Protein AF-A0A5C1PW49-F1 (afdb_monomer)

Foldseek 3Di:
DDDDDDDDDDDDDDDDDDDDDDDDDDDDDDDDDDDDDDDDDDDDDDDDPPPPPPPPDCALLNLLLVLLVLADPDQLLLLLLLLLLLLLVLLQQLFQADDDDPDDPVVVVSNLSSNLSPLSLLLVLLSLLQVLLLQLSNQPPFVCSLVLLLLLVCLQAVFLLVVLCCVQVPVCVVVVHHQDFDPPDDCVCSVQLNQLQCCVPGPRGDSQNLSLSVSLSVVCSVVVSVVVNPDRLVRLLVVLVCLLVQLLVVLVVCVVVVHDLSSLLRDSSNSVNLSSLSNNLNSCSSVCVLPPLDPVVLVVLLVQLVVLLVVLCVQCVRCPCSDSSCSNCSSSSSSSSSSSVVSSSSSVSRCVVVVHDDDPVNCSSSDPSSSLSSQLVSQLSRCLNVLCRRPLQVVCCVVPVDSHDNDVVSSVVSSVVSSVVSSVRSVVCCVPRSVVSSVCSVVRDDDRDPPPPPPDDPDPPPDPPPVVVVVVVVVVVVVPDDDDDDDDDDDDDDDDDDDDDD

Organism: NCBI:txid639200

Structure (mmCIF, N/CA/C/O backbone):
data_AF-A0A5C1PW49-F1
#
_entry.id   AF-A0A5C1PW49-F1
#
loop_
_atom_site.group_PDB
_atom_site.id
_atom_site.type_symbol
_atom_site.label_atom_id
_atom_site.label_alt_id
_atom_site.label_comp_id
_atom_site.label_asym_id
_atom_site.label_entity_id
_atom_site.label_seq_id
_atom_site.pdbx_PDB_ins_code
_atom_site.Cartn_x
_atom_site.Cartn_y
_atom_site.Cartn_z
_atom_site.occupancy
_atom_site.B_iso_or_equiv
_atom_site.auth_seq_id
_atom_site.auth_comp_id
_atom_site.auth_asym_id
_atom_site.auth_atom_id
_atom_site.pdbx_PDB_model_num
ATOM 1 N N . MET A 1 1 ? 8.378 -41.548 -42.995 1.00 37.12 1 MET A N 1
ATOM 2 C CA . MET A 1 1 ? 9.076 -42.825 -42.710 1.00 37.12 1 MET A CA 1
ATOM 3 C C . MET A 1 1 ? 9.344 -42.868 -41.207 1.00 37.12 1 MET A C 1
ATOM 5 O O . MET A 1 1 ? 9.937 -41.908 -40.752 1.00 37.12 1 MET A O 1
ATOM 9 N N . GLY A 1 2 ? 8.919 -43.794 -40.340 1.00 36.06 2 GLY A N 1
ATOM 10 C CA . GLY A 1 2 ? 8.011 -44.958 -40.323 1.00 36.06 2 GLY A CA 1
ATOM 11 C C . GLY A 1 2 ? 7.607 -45.185 -38.837 1.00 36.06 2 GLY A C 1
ATOM 12 O O . GLY A 1 2 ? 8.384 -44.829 -37.959 1.00 36.06 2 GLY A O 1
ATOM 13 N N . ARG A 1 3 ? 6.323 -45.413 -38.494 1.00 35.12 3 ARG A N 1
ATOM 14 C CA . ARG A 1 3 ? 5.686 -46.694 -38.050 1.00 35.12 3 ARG A CA 1
ATOM 15 C C . ARG A 1 3 ? 6.608 -47.585 -37.182 1.00 35.12 3 ARG A C 1
ATOM 17 O O . ARG A 1 3 ? 7.696 -47.900 -37.634 1.00 35.12 3 ARG A O 1
ATOM 24 N N . LEU A 1 4 ? 6.244 -48.023 -35.965 1.00 36.59 4 LEU A N 1
ATOM 25 C CA . LEU A 1 4 ? 5.171 -48.981 -35.600 1.00 36.59 4 LEU A CA 1
ATOM 26 C C . LEU A 1 4 ? 4.868 -48.931 -34.072 1.00 36.59 4 LEU A C 1
ATOM 28 O O . LEU A 1 4 ? 5.798 -48.797 -33.289 1.00 36.59 4 LEU A O 1
ATOM 32 N N . ALA A 1 5 ? 3.582 -48.891 -33.672 1.00 34.12 5 ALA A N 1
ATOM 33 C CA . ALA A 1 5 ? 2.800 -49.943 -32.960 1.00 34.12 5 ALA A CA 1
ATOM 34 C C . ALA A 1 5 ? 2.961 -49.945 -31.414 1.00 34.12 5 ALA A C 1
ATOM 36 O O . ALA A 1 5 ? 4.073 -49.911 -30.920 1.00 34.12 5 ALA A O 1
ATOM 37 N N . GLY A 1 6 ? 1.940 -49.965 -30.548 1.00 29.70 6 GLY A N 1
ATOM 38 C CA . GLY A 1 6 ? 0.514 -50.269 -30.684 1.00 29.70 6 GLY A CA 1
ATOM 39 C C . GLY A 1 6 ? 0.162 -51.509 -29.851 1.00 29.70 6 GLY A C 1
ATOM 40 O O . GLY A 1 6 ? 0.443 -52.608 -30.306 1.00 29.70 6 GLY A O 1
ATOM 41 N N . VAL A 1 7 ? -0.471 -51.344 -28.679 1.00 32.41 7 VAL A N 1
ATOM 42 C CA . VAL A 1 7 ? -1.273 -52.394 -28.014 1.00 32.41 7 VAL A CA 1
ATOM 43 C C . VAL A 1 7 ? -2.479 -51.741 -27.330 1.00 32.41 7 VAL A C 1
ATOM 45 O O . VAL A 1 7 ? -2.335 -50.815 -26.536 1.00 32.41 7 VAL A O 1
ATOM 48 N N . ALA A 1 8 ? -3.663 -52.241 -27.675 1.00 30.95 8 ALA A N 1
ATOM 49 C CA . ALA A 1 8 ? -4.976 -51.923 -27.127 1.00 30.95 8 ALA A CA 1
ATOM 50 C C . ALA A 1 8 ? -5.686 -53.234 -26.729 1.00 30.95 8 ALA A C 1
ATOM 52 O O . ALA A 1 8 ? -5.416 -54.250 -27.368 1.00 30.95 8 ALA A O 1
ATOM 53 N N . ALA A 1 9 ? -6.584 -53.158 -25.728 1.00 29.17 9 ALA A N 1
ATOM 54 C CA . ALA A 1 9 ? -7.765 -54.005 -25.399 1.00 29.17 9 ALA A CA 1
ATOM 55 C C . ALA A 1 9 ? -7.876 -54.172 -23.854 1.00 29.17 9 ALA A C 1
ATOM 57 O O . ALA A 1 9 ? -6.951 -54.715 -23.263 1.00 29.17 9 ALA A O 1
ATOM 58 N N . GLN A 1 10 ? -8.797 -53.551 -23.082 1.00 28.94 10 GLN A N 1
ATOM 59 C CA . GLN A 1 10 ? -10.274 -53.719 -22.927 1.00 28.94 10 GLN A CA 1
ATOM 60 C C . GLN A 1 10 ? -10.738 -55.149 -22.522 1.00 28.94 10 GLN A C 1
ATOM 62 O O . GLN A 1 10 ? -10.097 -56.097 -22.958 1.00 28.94 10 GLN A O 1
ATOM 67 N N . PRO A 1 11 ? -11.944 -55.372 -21.926 1.00 52.81 11 PRO A N 1
ATOM 68 C CA . PRO A 1 11 ? -12.665 -54.729 -20.794 1.00 52.81 11 PRO A CA 1
ATOM 69 C C . PRO A 1 11 ? -13.402 -55.770 -19.863 1.00 52.81 11 PRO A C 1
ATOM 71 O O . PRO A 1 11 ? -13.248 -56.969 -20.075 1.00 52.81 11 PRO A O 1
ATOM 74 N N . ARG A 1 12 ? -14.292 -55.297 -18.946 1.00 31.30 12 ARG A N 1
ATOM 75 C CA . ARG A 1 12 ? -15.452 -55.968 -18.242 1.00 31.30 12 ARG A CA 1
ATOM 76 C C . ARG A 1 12 ? -15.267 -56.483 -16.789 1.00 31.30 12 ARG A C 1
ATOM 78 O O . ARG A 1 12 ? -14.134 -56.792 -16.435 1.00 31.30 12 ARG A O 1
ATOM 85 N N . PRO A 1 13 ? -16.351 -56.737 -15.997 1.00 39.56 13 PRO A N 1
ATOM 86 C CA . PRO A 1 13 ? -17.761 -56.271 -16.049 1.00 39.56 13 PRO A CA 1
ATOM 87 C C . PRO A 1 13 ? -18.358 -55.783 -14.689 1.00 39.56 13 PRO A C 1
ATOM 89 O O . PRO A 1 13 ? -17.683 -55.709 -13.668 1.00 39.56 13 PRO A O 1
ATOM 92 N N . GLU A 1 14 ? -19.650 -55.449 -14.773 1.00 28.94 14 GLU A N 1
ATOM 93 C CA . GLU A 1 14 ? -20.687 -54.980 -13.834 1.00 28.94 14 GLU A CA 1
ATOM 94 C C . GLU A 1 14 ? -21.006 -55.841 -12.588 1.00 28.94 14 GLU A C 1
ATOM 96 O O . GLU A 1 14 ? -20.777 -57.048 -12.587 1.00 28.94 14 GLU A O 1
ATOM 101 N N . ALA A 1 15 ? -21.639 -55.201 -11.586 1.00 28.67 15 ALA A N 1
ATOM 102 C CA . ALA A 1 15 ? -22.866 -55.627 -10.865 1.00 28.67 15 ALA A CA 1
ATOM 103 C C . ALA A 1 15 ? -23.253 -54.502 -9.861 1.00 28.67 15 ALA A C 1
ATOM 105 O O . ALA A 1 15 ? -22.454 -54.162 -8.991 1.00 28.67 15 ALA A O 1
ATOM 106 N N . GLU A 1 16 ? -24.265 -53.670 -10.132 1.00 28.45 16 GLU A N 1
ATOM 107 C CA . GLU A 1 16 ? -25.689 -53.806 -9.731 1.00 28.45 16 GLU A CA 1
ATOM 108 C C . GLU A 1 16 ? -25.968 -53.776 -8.200 1.00 28.45 16 GLU A C 1
ATOM 110 O O . GLU A 1 16 ? -25.804 -54.785 -7.528 1.00 28.45 16 GLU A O 1
ATOM 115 N N . ASP A 1 17 ? -26.357 -52.588 -7.686 1.00 28.48 17 ASP A N 1
ATOM 116 C CA . ASP A 1 17 ? -27.681 -52.227 -7.097 1.00 28.48 17 ASP A CA 1
ATOM 117 C C . ASP A 1 17 ? -28.305 -53.052 -5.911 1.00 28.48 17 ASP A C 1
ATOM 119 O O . ASP A 1 17 ? -27.832 -54.129 -5.575 1.00 28.48 17 ASP A O 1
ATOM 123 N N . PRO A 1 18 ? -29.428 -52.642 -5.261 1.00 45.66 18 PRO A N 1
ATOM 124 C CA . PRO A 1 18 ? -29.669 -51.456 -4.411 1.00 45.66 18 PRO A CA 1
ATOM 125 C C . PRO A 1 18 ? -30.432 -51.795 -3.072 1.00 45.66 18 PRO A C 1
ATOM 127 O O . PRO A 1 18 ? -30.645 -52.953 -2.735 1.00 45.66 18 PRO A O 1
ATOM 130 N N . VAL A 1 19 ? -30.954 -50.764 -2.371 1.00 26.88 19 VAL A N 1
ATOM 131 C CA . VAL A 1 19 ? -32.213 -50.757 -1.555 1.00 26.88 19 VAL A CA 1
ATOM 132 C C . VAL A 1 19 ? -32.181 -50.955 -0.007 1.00 26.88 19 VAL A C 1
ATOM 134 O O . VAL A 1 19 ? -31.687 -51.927 0.543 1.00 26.88 19 VAL A O 1
ATOM 137 N N . GLU A 1 20 ? -32.856 -49.989 0.645 1.00 26.83 20 GLU A N 1
ATOM 138 C CA . GLU A 1 20 ? -33.668 -49.997 1.889 1.00 26.83 20 GLU A CA 1
ATOM 139 C C . GLU A 1 20 ? -33.114 -50.016 3.330 1.00 26.83 20 GLU A C 1
ATOM 141 O O . GLU A 1 20 ? -32.607 -50.991 3.862 1.00 26.83 20 GLU A O 1
ATOM 146 N N . SER A 1 21 ? -33.505 -48.929 4.015 1.00 26.08 21 SER A N 1
ATOM 147 C CA . SER A 1 21 ? -34.328 -48.880 5.239 1.00 26.08 21 SER A CA 1
ATOM 148 C C . SER A 1 21 ? -33.803 -49.514 6.536 1.00 26.08 21 SER A C 1
ATOM 150 O O . SER 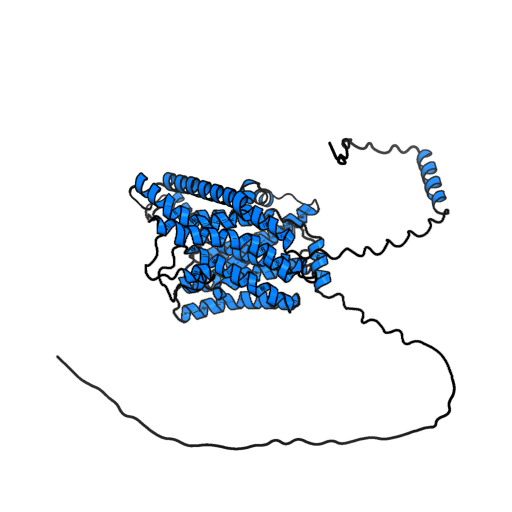A 1 21 ? -33.686 -50.724 6.677 1.00 26.08 21 SER A O 1
ATOM 152 N N . CYS A 1 22 ? -33.714 -48.685 7.582 1.00 26.14 22 CYS A N 1
ATOM 153 C CA . CYS A 1 22 ? -34.588 -48.883 8.741 1.00 26.14 22 CYS A CA 1
ATOM 154 C C . CYS A 1 22 ? -34.655 -47.620 9.614 1.00 26.14 22 CYS A C 1
ATOM 156 O O . CYS A 1 22 ? -33.763 -47.316 10.405 1.00 26.14 22 CYS A O 1
ATOM 158 N N . LEU A 1 23 ? -35.769 -46.900 9.492 1.00 31.92 23 LEU A N 1
ATOM 159 C CA . LEU A 1 23 ? -36.325 -46.087 10.567 1.00 31.92 23 LEU A CA 1
ATOM 160 C C . LEU A 1 23 ? -36.818 -47.031 11.671 1.00 31.92 23 LEU A C 1
ATOM 162 O O . LEU A 1 23 ? -37.653 -47.890 11.396 1.00 31.92 23 LEU A O 1
ATOM 166 N N . ARG A 1 24 ? -36.425 -46.807 12.930 1.00 28.00 24 ARG A N 1
ATOM 167 C CA . ARG A 1 24 ? -37.274 -47.156 14.081 1.00 28.00 24 ARG A CA 1
ATOM 168 C C . ARG A 1 24 ? -37.196 -46.109 15.197 1.00 28.00 24 ARG A C 1
ATOM 170 O O . ARG A 1 24 ? -36.119 -45.869 15.738 1.00 28.00 24 ARG A O 1
ATOM 177 N N . PRO A 1 25 ? -38.346 -45.528 15.577 1.00 41.03 25 PRO A N 1
ATOM 178 C CA . PRO A 1 25 ? -38.539 -44.782 16.809 1.00 41.03 25 PRO A CA 1
ATOM 179 C C . PRO A 1 25 ? -39.177 -45.659 17.909 1.00 41.03 25 PRO A C 1
ATOM 181 O O . PRO A 1 25 ? -39.615 -46.779 17.656 1.00 41.03 25 PRO A O 1
ATOM 18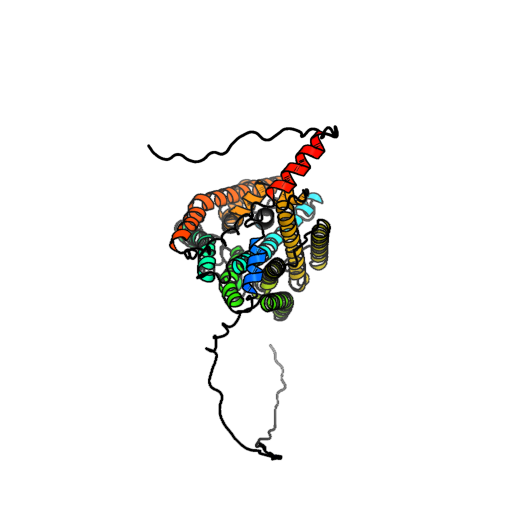4 N N . LEU A 1 26 ? -39.331 -45.049 19.094 1.00 29.50 26 LEU A N 1
ATOM 185 C CA . LEU A 1 26 ? -40.188 -45.419 20.238 1.00 29.50 26 LEU A CA 1
ATOM 186 C C . LEU A 1 26 ? -39.574 -46.319 21.326 1.00 29.50 26 LEU A C 1
ATOM 188 O O . LEU A 1 26 ? -39.441 -47.525 21.159 1.00 29.50 26 LEU A O 1
ATOM 192 N N . ARG A 1 27 ? -39.469 -45.763 22.544 1.00 26.78 27 ARG A N 1
ATOM 193 C CA . ARG A 1 27 ? -40.399 -46.132 23.632 1.00 26.78 27 ARG A CA 1
ATOM 194 C C . ARG A 1 27 ? -40.372 -45.149 24.808 1.00 26.78 27 ARG A C 1
ATOM 196 O O . ARG A 1 27 ? -39.351 -44.904 25.435 1.00 26.78 27 ARG A O 1
ATOM 203 N N . ARG A 1 28 ? -41.567 -44.628 25.104 1.00 31.00 28 ARG A N 1
ATOM 204 C CA . ARG A 1 28 ? -41.981 -44.011 26.371 1.00 31.00 28 ARG A CA 1
ATOM 205 C C . ARG A 1 28 ? -42.092 -45.068 27.478 1.00 31.00 28 ARG A C 1
ATOM 207 O O . ARG A 1 28 ? -42.444 -46.210 27.191 1.00 31.00 28 ARG A O 1
ATOM 214 N N . SER A 1 29 ? -41.932 -44.616 28.724 1.00 27.16 29 SER A N 1
ATOM 215 C CA . SER A 1 29 ? -42.605 -45.012 29.989 1.00 27.16 29 SER A CA 1
ATOM 216 C C . SER A 1 29 ? -41.566 -44.963 31.127 1.00 27.16 29 SER A C 1
ATOM 218 O O . SER A 1 29 ? -40.446 -45.408 30.945 1.00 27.16 29 SER A O 1
ATOM 220 N N . ARG A 1 30 ? -41.804 -44.362 32.296 1.00 29.56 30 ARG A N 1
ATOM 221 C CA . ARG A 1 30 ? -42.991 -44.433 33.152 1.00 29.56 30 ARG A CA 1
ATOM 222 C C . ARG A 1 30 ? -43.195 -43.157 33.978 1.00 29.56 30 ARG A C 1
ATOM 224 O O . ARG A 1 30 ? -42.250 -42.561 34.481 1.00 29.56 30 ARG A O 1
ATOM 231 N N . MET A 1 31 ? -44.473 -42.838 34.159 1.00 29.34 31 MET A N 1
ATOM 232 C CA . MET A 1 31 ? -45.025 -41.968 35.194 1.00 29.34 31 MET A CA 1
ATOM 233 C C . MET A 1 31 ? -44.806 -42.548 36.601 1.00 29.34 31 MET A C 1
ATOM 235 O O . MET A 1 31 ? -44.872 -43.764 36.790 1.00 29.34 31 MET A O 1
ATOM 239 N N . ARG A 1 32 ? -44.716 -41.663 37.599 1.00 27.77 32 ARG A N 1
ATOM 240 C CA . ARG A 1 32 ? -45.282 -41.883 38.937 1.00 27.77 32 ARG A CA 1
ATOM 241 C C . ARG A 1 32 ? -46.103 -40.653 39.340 1.00 27.77 32 ARG A C 1
ATOM 243 O O . ARG A 1 32 ? -45.559 -39.570 39.516 1.00 27.77 32 ARG A O 1
ATOM 250 N N . ALA A 1 33 ? -47.415 -40.858 39.445 1.00 29.58 33 ALA A N 1
ATOM 251 C CA . ALA A 1 33 ? -48.342 -40.086 40.277 1.00 29.58 33 ALA A CA 1
ATOM 252 C C . ALA A 1 33 ? -48.079 -40.450 41.765 1.00 29.58 33 ALA A C 1
ATOM 254 O O . ALA A 1 33 ? -47.364 -41.415 42.023 1.00 29.58 33 ALA A O 1
ATOM 255 N N . ALA A 1 34 ? -48.575 -39.815 42.825 1.00 29.05 34 ALA A N 1
ATOM 256 C CA . ALA A 1 34 ? -49.617 -38.826 43.069 1.00 29.05 34 ALA A CA 1
ATOM 257 C C . ALA A 1 34 ? -49.399 -38.276 44.499 1.00 29.05 34 ALA A C 1
ATOM 259 O O . ALA A 1 34 ? -48.840 -38.993 45.331 1.00 29.05 34 ALA A O 1
ATOM 260 N N . ARG A 1 35 ? -49.935 -37.091 44.822 1.00 28.14 35 ARG A N 1
ATOM 261 C CA . ARG A 1 35 ? -50.902 -36.890 45.927 1.00 28.14 35 ARG A CA 1
ATOM 262 C C . ARG A 1 35 ? -51.312 -35.419 46.024 1.00 28.14 35 ARG A C 1
ATOM 264 O O . ARG A 1 35 ? -50.473 -34.534 46.129 1.00 28.14 35 ARG A O 1
ATOM 271 N N . ALA A 1 36 ? -52.623 -35.209 45.971 1.00 31.31 36 ALA A N 1
ATOM 272 C CA . ALA A 1 36 ? -53.313 -33.950 46.206 1.00 31.31 36 ALA A CA 1
ATOM 273 C C . ALA A 1 36 ? -53.722 -33.826 47.686 1.00 31.31 36 ALA A C 1
ATOM 275 O O . ALA A 1 36 ? -53.959 -34.837 48.349 1.00 31.31 36 ALA A O 1
ATOM 276 N N . GLY A 1 37 ? -53.842 -32.586 48.161 1.00 26.80 37 GLY A N 1
ATOM 277 C CA . GLY A 1 37 ? -54.447 -32.168 49.430 1.00 26.80 37 GLY A CA 1
ATOM 278 C C . GLY A 1 37 ? -54.934 -30.710 49.304 1.00 26.80 37 GLY A C 1
ATOM 279 O O . GLY A 1 37 ? -54.441 -30.012 48.419 1.00 26.80 37 GLY A O 1
ATOM 280 N N . PRO A 1 38 ? -55.946 -30.276 50.079 1.00 34.25 38 PRO A N 1
ATOM 281 C CA . PRO A 1 38 ? -57.080 -29.514 49.546 1.00 34.25 38 PRO A CA 1
ATOM 282 C C . PRO A 1 38 ? -56.998 -27.981 49.678 1.00 34.25 38 PRO A C 1
ATOM 284 O O . PRO A 1 38 ? -56.174 -27.416 50.388 1.00 34.25 38 PRO A O 1
ATOM 287 N N . ILE A 1 39 ? -57.919 -27.346 48.952 1.00 35.16 39 ILE A N 1
ATOM 288 C CA . ILE A 1 39 ? -58.160 -25.911 48.750 1.00 35.16 39 ILE A CA 1
ATOM 289 C C . ILE A 1 39 ? -58.755 -25.239 50.002 1.00 35.16 39 ILE A C 1
ATOM 291 O O . ILE A 1 39 ? -59.661 -25.799 50.616 1.00 35.16 39 ILE A O 1
ATOM 295 N N . SER A 1 40 ? -58.357 -23.991 50.291 1.00 28.70 40 SER A N 1
ATOM 296 C CA . SER A 1 40 ? -59.259 -22.913 50.755 1.00 28.70 40 SER A CA 1
ATOM 297 C C . SER A 1 40 ? -58.660 -21.510 50.508 1.00 28.70 40 SER A C 1
ATOM 299 O O . SER A 1 40 ? -57.437 -21.396 50.422 1.00 28.70 40 SER A O 1
ATOM 301 N N . PRO A 1 41 ? -59.496 -20.463 50.318 1.00 44.16 41 PRO A N 1
ATOM 302 C CA . PRO A 1 41 ? -59.127 -19.215 49.646 1.00 44.16 41 PRO A CA 1
ATOM 303 C C . PRO A 1 41 ? -58.954 -18.019 50.604 1.00 44.16 41 PRO A C 1
ATOM 305 O O . PRO A 1 41 ? -59.233 -18.119 51.792 1.00 44.16 41 PRO A O 1
ATOM 308 N N . HIS A 1 42 ? -58.583 -16.876 50.013 1.00 28.11 42 HIS A N 1
ATOM 309 C CA . HIS A 1 42 ? -58.344 -15.534 50.574 1.00 28.11 42 HIS A CA 1
ATOM 310 C C . HIS A 1 42 ? -56.885 -15.206 50.905 1.00 28.11 42 HIS A C 1
ATOM 312 O O . HIS A 1 42 ? -56.316 -15.712 51.859 1.00 28.11 42 HIS A O 1
ATOM 318 N N . VAL A 1 43 ? -56.305 -14.288 50.123 1.00 32.62 43 VAL A N 1
ATOM 319 C CA . VAL A 1 43 ? -55.958 -12.925 50.561 1.00 32.62 43 VAL A CA 1
ATOM 320 C C . VAL A 1 43 ? -55.749 -12.071 49.303 1.00 32.62 43 VAL A C 1
ATOM 322 O O . VAL A 1 43 ? -55.028 -12.423 48.374 1.00 32.62 43 VAL A O 1
ATOM 325 N N . THR A 1 44 ? -56.462 -10.955 49.275 1.00 31.48 44 THR A N 1
ATOM 326 C CA . THR A 1 44 ? -56.362 -9.843 48.335 1.00 31.48 44 THR A CA 1
ATOM 327 C C . THR A 1 44 ? -55.069 -9.057 48.533 1.00 31.48 44 THR A C 1
ATOM 329 O O . THR A 1 44 ? -54.748 -8.687 49.660 1.00 31.48 44 THR A O 1
ATOM 332 N N . GLY A 1 45 ? -54.427 -8.675 47.427 1.00 29.17 45 GLY A N 1
ATOM 333 C CA . GLY A 1 45 ? -53.591 -7.477 47.365 1.00 29.17 45 GLY A CA 1
ATOM 334 C C . GLY A 1 45 ? -52.139 -7.693 46.944 1.00 29.17 45 GLY A C 1
ATOM 335 O O . GLY A 1 45 ? -51.429 -8.512 47.514 1.00 29.17 45 GLY A O 1
ATOM 336 N N . CYS A 1 46 ? -51.715 -6.830 46.015 1.00 25.64 46 CYS A N 1
ATOM 337 C CA . CYS A 1 46 ? -50.374 -6.255 45.856 1.00 25.64 46 CYS A CA 1
ATOM 338 C C . CYS A 1 46 ? -49.677 -6.555 44.520 1.00 25.64 46 CYS A C 1
ATOM 340 O O . CYS A 1 46 ? -49.492 -7.701 44.122 1.00 25.64 46 CYS A O 1
ATOM 342 N N . GLY A 1 47 ? -49.210 -5.472 43.892 1.00 29.38 47 GLY A N 1
ATOM 343 C CA . GLY A 1 47 ? -48.040 -5.486 43.023 1.00 29.38 47 GLY A CA 1
ATOM 344 C C . GLY A 1 47 ? -48.339 -5.513 41.535 1.00 29.38 47 GLY A C 1
ATOM 345 O O . GLY A 1 47 ? -48.386 -6.570 40.914 1.00 29.38 47 GLY A O 1
ATOM 346 N N . SER A 1 48 ? -48.427 -4.325 40.937 1.00 31.28 48 SER A N 1
ATOM 347 C CA . SER A 1 48 ? -48.068 -4.126 39.536 1.00 31.28 48 SER A CA 1
ATOM 348 C C . SER A 1 48 ? -46.755 -4.854 39.245 1.00 31.28 48 SER A C 1
ATOM 350 O O . SER A 1 48 ? -45.725 -4.540 39.842 1.00 31.28 48 SER A O 1
ATOM 352 N N . ILE A 1 49 ? -46.793 -5.831 38.342 1.00 33.59 49 ILE A N 1
ATOM 353 C CA . ILE A 1 49 ? -45.592 -6.470 37.814 1.00 33.59 49 ILE A CA 1
ATOM 354 C C . ILE A 1 49 ? -44.855 -5.390 37.023 1.00 33.59 49 ILE A C 1
ATOM 356 O O . ILE A 1 49 ? -45.174 -5.121 35.862 1.00 33.59 49 ILE A O 1
ATOM 360 N N . ASP A 1 50 ? -43.889 -4.744 37.674 1.00 33.88 50 ASP A N 1
ATOM 361 C CA . ASP A 1 50 ? -42.870 -3.974 36.989 1.00 33.88 50 ASP A CA 1
ATOM 362 C C . ASP A 1 50 ? -42.257 -4.900 35.944 1.00 33.88 50 ASP A C 1
ATOM 364 O O . ASP A 1 50 ? -41.630 -5.917 36.257 1.00 33.88 50 ASP A O 1
ATOM 368 N N . ARG A 1 51 ? -42.467 -4.559 34.668 1.00 33.94 51 ARG A N 1
ATOM 369 C CA . ARG A 1 51 ? -41.665 -5.105 33.580 1.00 33.94 51 ARG A CA 1
ATOM 370 C C . ARG A 1 51 ? -40.219 -4.838 33.958 1.00 33.94 51 ARG A C 1
ATOM 372 O O . ARG A 1 51 ? -39.741 -3.714 33.803 1.00 33.94 51 ARG A O 1
ATOM 379 N N . VAL A 1 52 ? -39.526 -5.877 34.409 1.00 34.34 52 VAL A N 1
ATOM 380 C CA . VAL A 1 52 ? -38.071 -5.919 34.428 1.00 34.34 52 VAL A CA 1
ATOM 381 C C . VAL A 1 52 ? -37.650 -5.603 32.999 1.00 34.34 52 VAL A C 1
ATOM 383 O O . VAL A 1 52 ? -37.746 -6.442 32.101 1.00 34.34 52 VAL A O 1
ATOM 386 N N . LYS A 1 53 ? -37.279 -4.340 32.754 1.00 32.50 53 LYS A N 1
ATOM 387 C CA . LYS A 1 53 ? -36.625 -3.944 31.512 1.00 32.50 53 LYS A CA 1
ATOM 388 C C . LYS A 1 53 ? -35.452 -4.904 31.373 1.00 32.50 53 LYS A C 1
ATOM 390 O O . LYS A 1 53 ? -34.683 -5.003 32.331 1.00 32.50 53 LYS A O 1
ATOM 395 N N . PRO A 1 54 ? -35.303 -5.615 30.245 1.00 30.86 54 PRO A N 1
ATOM 396 C CA . PRO A 1 54 ? -34.141 -6.455 30.056 1.00 30.86 54 PRO A CA 1
ATOM 397 C C . PRO A 1 54 ? -32.931 -5.539 30.197 1.00 30.86 54 PRO A C 1
ATOM 399 O O . PRO A 1 54 ? -32.745 -4.607 29.409 1.00 30.86 54 PRO A O 1
ATOM 402 N N . THR A 1 55 ? -32.167 -5.742 31.265 1.00 35.16 55 THR A N 1
ATOM 403 C CA . THR A 1 55 ? -30.912 -5.051 31.504 1.00 35.16 55 THR A CA 1
ATOM 404 C C . THR A 1 55 ? -30.026 -5.456 30.344 1.00 35.16 55 THR A C 1
ATOM 406 O O . THR A 1 55 ? -29.499 -6.566 30.311 1.00 35.16 55 THR A O 1
ATOM 409 N N . ALA A 1 56 ? -29.959 -4.603 29.322 1.00 35.16 56 ALA A N 1
ATOM 410 C CA . ALA A 1 56 ? -29.113 -4.830 28.172 1.00 35.16 56 ALA A CA 1
ATOM 411 C C . ALA A 1 56 ? -27.696 -5.024 28.711 1.00 35.16 56 ALA A C 1
ATOM 413 O O . ALA A 1 56 ? -27.089 -4.075 29.215 1.00 35.16 56 ALA A O 1
ATOM 414 N N . LEU A 1 57 ? -27.194 -6.262 28.643 1.00 32.59 57 LEU A N 1
ATOM 415 C CA . LEU A 1 57 ? -25.781 -6.554 28.837 1.00 32.59 57 LEU A CA 1
ATOM 416 C C . LEU A 1 57 ? -25.021 -5.488 28.045 1.00 32.59 57 LEU A C 1
ATOM 418 O O . LEU A 1 57 ? -25.373 -5.271 26.878 1.00 32.59 57 LEU A O 1
ATOM 422 N N . PRO A 1 58 ? -24.056 -4.765 28.641 1.00 36.31 58 PRO A N 1
ATOM 423 C CA . PRO A 1 58 ? -23.302 -3.769 27.905 1.00 36.31 58 PRO A CA 1
ATOM 424 C C . PRO A 1 58 ? -22.687 -4.493 26.717 1.00 36.31 58 PRO A C 1
ATOM 426 O O . PRO A 1 58 ? -21.772 -5.298 26.882 1.00 36.31 58 PRO A O 1
ATOM 429 N N . SER A 1 59 ? -23.262 -4.274 25.529 1.00 50.41 59 SER A N 1
ATOM 430 C CA . SER A 1 59 ? -22.807 -4.968 24.335 1.00 50.41 59 SER A CA 1
ATOM 431 C C . SER A 1 59 ? -21.308 -4.722 24.240 1.00 50.41 59 SER A C 1
ATOM 433 O O . SER A 1 59 ? -20.839 -3.605 24.475 1.00 50.41 59 SER A O 1
ATOM 435 N N . THR A 1 60 ? -20.539 -5.760 23.938 1.00 53.97 60 THR A N 1
ATOM 436 C CA . THR A 1 60 ? -19.079 -5.693 23.770 1.00 53.97 60 THR A CA 1
ATOM 437 C C . THR A 1 60 ? -18.644 -4.524 22.871 1.00 53.97 60 THR A C 1
ATOM 439 O O . THR A 1 60 ? -17.542 -3.997 23.025 1.00 53.97 60 THR A O 1
ATOM 442 N N . SER A 1 61 ? -19.548 -4.032 22.011 1.00 59.56 61 SER A N 1
ATOM 443 C CA . SER A 1 61 ? -19.393 -2.794 21.247 1.00 59.56 61 SER A CA 1
ATOM 444 C C . SER A 1 61 ? -19.191 -1.537 22.112 1.00 59.56 61 SER A C 1
ATOM 446 O O . SER A 1 61 ? -18.261 -0.782 21.852 1.00 59.56 61 SER A O 1
ATOM 448 N N . ASN A 1 62 ? -19.960 -1.318 23.185 1.00 65.62 62 ASN A N 1
ATOM 449 C CA . ASN A 1 62 ? -19.826 -0.127 24.033 1.00 65.62 62 ASN A CA 1
ATOM 450 C C . ASN A 1 62 ? -18.492 -0.102 24.793 1.00 65.62 62 ASN A C 1
ATOM 452 O O . ASN A 1 62 ? -17.915 0.967 24.985 1.00 65.62 62 ASN A O 1
ATOM 456 N N . ALA A 1 63 ? -17.977 -1.267 25.193 1.00 65.94 63 ALA A N 1
ATOM 457 C CA . ALA A 1 63 ? -16.679 -1.377 25.858 1.00 65.94 63 ALA A CA 1
ATOM 458 C C . ALA A 1 63 ? -15.513 -1.064 24.904 1.00 65.94 63 ALA A C 1
ATOM 460 O O . ALA A 1 63 ? -14.633 -0.278 25.258 1.00 65.94 63 ALA A O 1
ATOM 461 N N . ALA A 1 64 ? -15.545 -1.617 23.686 1.00 68.12 64 ALA A N 1
ATOM 462 C CA . ALA A 1 64 ? -14.552 -1.362 22.640 1.00 68.12 64 ALA A CA 1
ATOM 463 C C . ALA A 1 64 ? -14.493 0.124 22.259 1.00 68.12 64 ALA A C 1
ATOM 465 O O . ALA A 1 64 ? -13.423 0.723 22.173 1.00 68.12 64 ALA A O 1
ATOM 466 N N . ARG A 1 65 ? -15.666 0.742 22.091 1.00 74.06 65 ARG A N 1
ATOM 467 C CA . ARG A 1 65 ? -15.782 2.170 21.789 1.00 74.06 65 ARG A CA 1
ATOM 468 C C . ARG A 1 65 ? -15.228 3.050 22.888 1.00 74.06 65 ARG A C 1
ATOM 470 O O . ARG A 1 65 ? -14.478 3.967 22.587 1.00 74.06 65 ARG A O 1
ATOM 477 N N . ARG A 1 66 ? -15.586 2.778 24.146 1.00 70.62 66 ARG A N 1
ATOM 478 C CA . ARG A 1 66 ? -15.057 3.524 25.296 1.00 70.62 66 ARG A CA 1
ATOM 479 C C . ARG A 1 66 ? -13.535 3.404 25.366 1.00 70.62 66 ARG A C 1
ATOM 481 O O . ARG A 1 66 ? -12.865 4.411 25.521 1.00 70.62 66 ARG A O 1
ATOM 488 N N . ALA A 1 67 ? -12.991 2.202 25.157 1.00 68.56 67 ALA A N 1
ATOM 489 C CA . ALA A 1 67 ? -11.543 1.990 25.135 1.00 68.56 67 ALA A CA 1
ATOM 490 C C . ALA A 1 67 ? -10.836 2.781 24.018 1.00 68.56 67 ALA A C 1
ATOM 492 O O . ALA A 1 67 ? -9.743 3.293 24.236 1.00 68.56 67 ALA A O 1
ATOM 493 N N . LEU A 1 68 ? -11.452 2.901 22.837 1.00 74.44 68 LEU A N 1
ATOM 494 C CA . LEU A 1 68 ? -10.916 3.707 21.736 1.00 74.44 68 LEU A CA 1
ATOM 495 C C . LEU A 1 68 ? -11.159 5.214 21.909 1.00 74.44 68 LEU A C 1
ATOM 497 O O . LEU A 1 68 ? -10.391 6.000 21.364 1.00 74.44 68 LEU A O 1
ATOM 501 N N . ALA A 1 69 ? -12.183 5.622 22.661 1.00 69.00 69 ALA A N 1
ATOM 502 C CA . ALA A 1 69 ? -12.455 7.027 22.965 1.00 69.00 69 ALA A CA 1
ATOM 503 C C . ALA A 1 69 ? -11.375 7.648 23.867 1.00 69.00 69 ALA A C 1
ATOM 505 O O . ALA A 1 69 ? -11.065 8.824 23.715 1.00 69.00 69 ALA A O 1
ATOM 506 N N . ASP A 1 70 ? -10.755 6.846 24.738 1.00 67.12 70 ASP A N 1
ATOM 507 C CA . ASP A 1 70 ? -9.636 7.271 25.593 1.00 67.12 70 ASP A CA 1
ATOM 508 C C . ASP A 1 70 ? -8.297 7.374 24.828 1.00 67.12 70 ASP A C 1
ATOM 510 O O . ASP A 1 70 ? -7.270 7.771 25.388 1.00 67.12 70 ASP A O 1
ATOM 514 N N . ARG A 1 71 ? -8.267 6.994 23.543 1.00 71.31 71 ARG A N 1
ATOM 515 C CA . ARG A 1 71 ? -7.071 7.072 22.693 1.00 71.31 71 ARG A CA 1
ATOM 516 C C . ARG A 1 71 ? -7.001 8.416 21.971 1.00 71.31 71 ARG A C 1
ATOM 518 O O . ARG A 1 71 ? -8.037 8.984 21.633 1.00 71.31 71 ARG A O 1
ATOM 525 N N .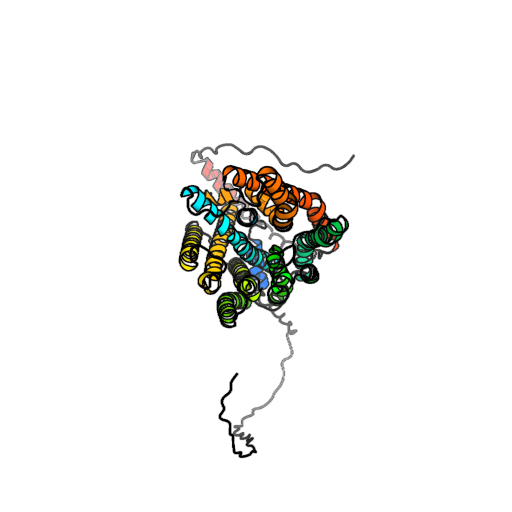 PRO A 1 72 ? -5.790 8.899 21.634 1.00 70.50 72 PRO A N 1
ATOM 526 C CA . PRO A 1 72 ? -5.669 10.056 20.761 1.00 70.50 72 PRO A CA 1
ATOM 527 C C . PRO A 1 72 ? -6.368 9.779 19.420 1.00 70.50 72 PRO A C 1
ATOM 529 O O . PRO A 1 72 ? -6.182 8.729 18.794 1.00 70.50 72 PRO A O 1
ATOM 532 N N . GLU A 1 73 ? -7.194 10.731 18.985 1.00 75.88 73 GLU A N 1
ATOM 533 C CA . GLU A 1 73 ? -7.938 10.643 17.723 1.00 75.88 73 GLU A CA 1
ATOM 534 C C . GLU A 1 73 ? -6.975 10.497 16.534 1.00 75.88 73 GLU A C 1
ATOM 536 O O . GLU A 1 73 ? -7.205 9.705 15.616 1.00 75.88 73 GLU A O 1
ATOM 541 N N . HIS A 1 74 ? -5.836 11.187 16.619 1.00 85.00 74 HIS A N 1
ATOM 542 C CA . HIS A 1 74 ? -4.773 11.197 15.629 1.00 85.00 74 HIS A CA 1
ATOM 543 C C . HIS A 1 74 ? -3.484 10.565 16.177 1.00 85.00 74 HIS A C 1
ATOM 545 O O . HIS A 1 74 ? -3.057 10.886 17.284 1.00 85.00 74 HIS A O 1
ATOM 551 N N . LEU A 1 75 ? -2.860 9.684 15.388 1.00 89.31 75 LEU A N 1
ATOM 552 C CA . LEU A 1 75 ? -1.621 8.969 15.719 1.00 89.31 75 LEU A CA 1
ATOM 553 C C . LEU A 1 75 ? -0.510 9.418 14.751 1.00 89.31 75 LEU A C 1
ATOM 555 O O . LEU A 1 75 ? -0.393 8.841 13.665 1.00 89.31 75 LEU A O 1
ATOM 559 N N . PRO A 1 76 ? 0.279 10.458 15.092 1.00 91.06 76 PRO A N 1
ATOM 560 C CA . PRO A 1 76 ? 1.226 11.066 14.157 1.00 91.06 76 PRO A CA 1
ATOM 561 C C . PRO A 1 76 ? 2.314 10.101 13.675 1.00 91.06 76 PRO A C 1
ATOM 563 O O . PRO A 1 76 ? 2.806 10.238 12.557 1.00 91.06 76 PRO A O 1
ATOM 566 N N . SER A 1 77 ? 2.688 9.105 14.485 1.00 92.88 77 SER A N 1
ATOM 567 C CA . SER A 1 77 ? 3.691 8.118 14.077 1.00 92.88 77 SER A CA 1
ATOM 568 C C . SER A 1 77 ? 3.191 7.231 12.932 1.00 92.88 77 SER A C 1
ATOM 570 O O . SER A 1 77 ? 4.002 6.751 12.143 1.00 92.88 77 SER A O 1
ATOM 572 N N . LEU A 1 78 ? 1.872 7.042 12.789 1.00 94.94 78 LEU A N 1
ATOM 573 C CA . LEU A 1 78 ? 1.301 6.283 11.672 1.00 94.94 78 LEU A CA 1
ATOM 574 C C . LEU A 1 78 ? 1.359 7.057 10.354 1.00 94.94 78 LEU A C 1
ATOM 576 O O . LEU A 1 78 ? 1.582 6.444 9.313 1.00 94.94 78 LEU A O 1
ATOM 580 N N . ASP A 1 79 ? 1.234 8.386 10.383 1.00 94.75 79 ASP A N 1
ATOM 581 C CA . ASP A 1 79 ? 1.494 9.216 9.201 1.00 94.75 79 ASP A CA 1
ATOM 582 C C . ASP A 1 79 ? 2.965 9.115 8.786 1.00 94.75 79 ASP A C 1
ATOM 584 O O . ASP A 1 79 ? 3.265 8.975 7.602 1.00 94.75 79 ASP A O 1
ATOM 588 N N . GLY A 1 80 ? 3.878 9.090 9.760 1.00 95.94 80 GLY A N 1
ATOM 589 C CA . GLY A 1 80 ? 5.288 8.786 9.530 1.00 95.94 80 GLY A CA 1
ATOM 590 C C . GLY A 1 80 ? 5.509 7.429 8.870 1.00 95.94 80 GLY A C 1
ATOM 591 O O . GLY A 1 80 ? 6.205 7.337 7.865 1.00 95.94 80 GLY A O 1
ATOM 592 N N . LEU A 1 81 ? 4.887 6.365 9.385 1.00 97.19 81 LEU A N 1
ATOM 593 C CA . LEU A 1 81 ? 5.010 5.029 8.791 1.00 97.19 81 LEU A CA 1
ATOM 594 C C . LEU A 1 81 ? 4.452 4.970 7.365 1.00 97.19 81 LEU A C 1
ATOM 596 O O . LEU A 1 81 ? 5.065 4.342 6.507 1.00 97.19 81 LEU A O 1
ATOM 600 N N . ARG A 1 82 ? 3.346 5.668 7.080 1.00 97.31 82 ARG A N 1
ATOM 601 C CA . ARG A 1 82 ? 2.839 5.831 5.706 1.00 97.31 82 ARG A CA 1
ATOM 602 C C . ARG A 1 82 ? 3.827 6.582 4.818 1.00 97.31 82 ARG A C 1
ATOM 604 O O . ARG A 1 82 ? 3.990 6.230 3.655 1.00 97.31 82 ARG A O 1
ATOM 611 N N . GLY A 1 83 ? 4.473 7.615 5.358 1.00 97.69 83 GLY A N 1
ATOM 612 C CA . GLY A 1 83 ? 5.521 8.364 4.672 1.00 97.69 83 GLY A CA 1
ATOM 613 C C . GLY A 1 83 ? 6.727 7.495 4.336 1.00 97.69 83 GLY A C 1
ATOM 614 O O . GLY A 1 83 ? 7.216 7.528 3.213 1.00 97.69 83 GLY A O 1
ATOM 615 N N . LEU A 1 84 ? 7.162 6.660 5.280 1.00 97.75 84 LEU A N 1
ATOM 616 C CA . LEU A 1 84 ? 8.235 5.695 5.057 1.00 97.75 84 LEU A CA 1
ATOM 617 C C . LEU A 1 84 ? 7.838 4.672 3.990 1.00 97.75 84 LEU A C 1
ATOM 619 O O . LEU A 1 84 ? 8.607 4.426 3.067 1.00 97.75 84 LEU A O 1
ATOM 623 N N . ALA A 1 85 ? 6.627 4.121 4.087 1.00 98.25 85 ALA A N 1
ATOM 624 C CA . ALA A 1 85 ? 6.105 3.152 3.134 1.00 98.25 85 ALA A CA 1
ATOM 625 C C . ALA A 1 85 ? 6.099 3.703 1.700 1.00 98.25 85 ALA A C 1
ATOM 627 O O . ALA A 1 85 ? 6.575 3.026 0.793 1.00 98.25 85 ALA A O 1
ATOM 628 N N . ILE A 1 86 ? 5.626 4.939 1.486 1.00 98.25 86 ILE A N 1
ATOM 629 C CA . ILE A 1 86 ? 5.618 5.518 0.136 1.00 98.25 86 ILE A CA 1
ATOM 630 C C . ILE A 1 86 ? 7.024 5.837 -0.370 1.00 98.25 86 ILE A C 1
ATOM 632 O O . ILE A 1 86 ? 7.294 5.625 -1.545 1.00 98.25 86 ILE A O 1
ATOM 636 N N . VAL A 1 87 ? 7.938 6.284 0.496 1.00 97.75 87 VAL A N 1
ATOM 637 C CA . VAL A 1 87 ? 9.338 6.495 0.103 1.00 97.75 87 VAL A CA 1
ATOM 638 C C . VAL A 1 87 ? 9.965 5.176 -0.348 1.00 97.75 87 VAL A C 1
ATOM 640 O O . VAL A 1 87 ? 10.568 5.144 -1.412 1.00 97.75 87 VAL A O 1
ATOM 643 N N . LEU A 1 88 ? 9.756 4.075 0.382 1.00 97.75 88 LEU A N 1
ATOM 644 C CA . LEU A 1 88 ? 10.223 2.745 -0.030 1.00 97.75 88 LEU A CA 1
ATOM 645 C C . LEU A 1 88 ? 9.649 2.327 -1.395 1.00 97.75 88 LEU A C 1
ATOM 647 O O . LEU A 1 88 ? 10.389 1.850 -2.252 1.00 97.75 88 LEU A O 1
ATOM 651 N N . VAL A 1 89 ? 8.356 2.569 -1.636 1.00 97.94 89 VAL A N 1
ATOM 652 C CA . VAL A 1 89 ? 7.733 2.303 -2.944 1.00 97.94 89 VAL A CA 1
ATOM 653 C C . VAL A 1 89 ? 8.391 3.124 -4.055 1.00 97.94 89 VAL A C 1
ATOM 655 O O . VAL A 1 89 ? 8.647 2.572 -5.124 1.00 97.94 89 VAL A O 1
ATOM 658 N N . LEU A 1 90 ? 8.675 4.409 -3.820 1.00 97.81 90 LEU A N 1
ATOM 659 C CA . LEU A 1 90 ? 9.365 5.261 -4.793 1.00 97.81 90 LEU A CA 1
ATOM 660 C C . LEU A 1 90 ? 10.777 4.743 -5.081 1.00 97.81 90 LEU A C 1
ATOM 662 O O . LEU A 1 90 ? 11.134 4.622 -6.246 1.00 97.81 90 LEU A O 1
ATOM 666 N N . LEU A 1 91 ? 11.543 4.377 -4.045 1.00 96.25 91 LEU A N 1
ATOM 667 C CA . LEU A 1 91 ? 12.882 3.794 -4.200 1.00 96.25 91 LEU A CA 1
ATOM 668 C C . LEU A 1 91 ? 12.862 2.545 -5.088 1.00 96.25 91 LEU A C 1
ATOM 670 O O . LEU A 1 91 ? 13.725 2.399 -5.943 1.00 96.25 91 LEU A O 1
ATOM 674 N N . HIS A 1 92 ? 11.863 1.677 -4.915 1.00 95.94 92 HIS A N 1
ATOM 675 C CA . HIS A 1 92 ? 11.721 0.462 -5.717 1.00 95.94 92 HIS A CA 1
ATOM 676 C C . HIS A 1 92 ? 11.308 0.735 -7.162 1.00 95.94 92 HIS A C 1
ATOM 678 O O . HIS A 1 92 ? 11.825 0.127 -8.093 1.00 95.94 92 HIS A O 1
ATOM 684 N N . ASN A 1 93 ? 10.326 1.614 -7.357 1.00 95.38 93 ASN A N 1
ATOM 685 C CA . ASN A 1 93 ? 9.656 1.754 -8.647 1.00 95.38 93 ASN A CA 1
ATOM 686 C C . ASN A 1 93 ? 10.285 2.802 -9.565 1.00 95.38 93 ASN A C 1
ATOM 688 O O . ASN A 1 93 ? 9.967 2.782 -10.754 1.00 95.38 93 ASN A O 1
ATOM 692 N N . LEU A 1 94 ? 11.122 3.691 -9.019 1.00 94.38 94 LEU A N 1
ATOM 693 C CA . LEU A 1 94 ? 11.895 4.704 -9.746 1.00 94.38 94 LEU A CA 1
ATOM 694 C C . LEU A 1 94 ? 13.372 4.304 -9.911 1.00 94.38 94 LEU A C 1
ATOM 696 O O . LEU A 1 94 ? 14.206 5.145 -10.243 1.00 94.38 94 LEU A O 1
ATOM 700 N N . ASP A 1 95 ? 13.711 3.046 -9.635 1.00 92.75 95 ASP A N 1
ATOM 701 C CA . ASP A 1 95 ? 15.067 2.524 -9.765 1.00 92.75 95 ASP A CA 1
ATOM 702 C C . ASP A 1 95 ? 15.479 2.421 -11.240 1.00 92.75 95 ASP A C 1
ATOM 704 O O . ASP A 1 95 ? 14.960 1.599 -11.994 1.00 92.75 95 ASP A O 1
ATOM 708 N N . VAL A 1 96 ? 16.446 3.251 -11.625 1.00 92.44 96 VAL A N 1
ATOM 709 C CA . VAL A 1 96 ? 17.048 3.295 -12.968 1.00 92.44 96 VAL A CA 1
ATOM 710 C C . VAL A 1 96 ? 18.524 2.891 -12.953 1.00 92.44 96 VAL A C 1
ATOM 712 O O . VAL A 1 96 ? 19.231 3.042 -13.949 1.00 92.44 96 VAL A O 1
ATOM 715 N N . LEU A 1 97 ? 19.032 2.401 -11.820 1.00 90.69 97 LEU A N 1
ATOM 716 C CA . LEU A 1 97 ? 20.423 1.984 -11.702 1.00 90.69 97 LEU A CA 1
ATOM 717 C C . LEU A 1 97 ? 20.596 0.644 -12.429 1.00 90.69 97 LEU A C 1
ATOM 719 O O . LEU A 1 97 ? 19.986 -0.353 -12.043 1.00 90.69 97 LEU A O 1
ATOM 723 N N . ALA A 1 98 ? 21.420 0.591 -13.476 1.00 84.88 98 ALA A N 1
ATOM 724 C CA . ALA A 1 98 ? 21.574 -0.613 -14.300 1.00 84.88 98 ALA A CA 1
ATOM 725 C C . ALA A 1 98 ? 22.058 -1.819 -13.461 1.00 84.88 98 ALA A C 1
ATOM 727 O O . ALA A 1 98 ? 22.752 -1.608 -12.469 1.00 84.88 98 ALA A O 1
ATOM 728 N N . PRO A 1 99 ? 21.763 -3.080 -13.801 1.00 75.56 99 PRO A N 1
ATOM 729 C CA . PRO A 1 99 ? 22.442 -4.233 -13.203 1.00 75.56 99 PRO A CA 1
ATOM 730 C C . PRO A 1 99 ? 23.888 -4.299 -13.725 1.00 75.56 99 PRO A C 1
ATOM 732 O O . PRO A 1 99 ? 24.092 -4.216 -14.931 1.00 75.56 99 PRO A O 1
ATOM 735 N N . ALA A 1 100 ? 24.897 -4.432 -12.862 1.00 71.38 100 ALA A N 1
ATOM 736 C CA . ALA A 1 100 ? 26.271 -4.696 -13.308 1.00 71.38 100 ALA A CA 1
ATOM 737 C C . ALA A 1 100 ? 27.034 -5.513 -12.258 1.00 71.38 100 ALA A C 1
ATOM 739 O O . ALA A 1 100 ? 26.955 -5.205 -11.067 1.00 71.38 100 ALA A O 1
ATOM 740 N N . ALA A 1 101 ? 27.738 -6.551 -12.717 1.00 63.03 101 ALA A N 1
ATOM 741 C CA . ALA A 1 101 ? 28.434 -7.524 -11.874 1.00 63.03 101 ALA A CA 1
ATOM 742 C C . ALA A 1 101 ? 29.690 -6.944 -11.196 1.00 63.03 101 ALA A C 1
ATOM 744 O O . ALA A 1 101 ? 29.972 -7.283 -10.051 1.00 63.03 101 ALA A O 1
ATOM 745 N N . ASP A 1 102 ? 30.371 -5.995 -11.845 1.00 71.69 102 ASP A N 1
ATOM 746 C CA . ASP A 1 102 ? 31.705 -5.529 -11.430 1.00 71.69 102 ASP A CA 1
ATOM 747 C C . ASP A 1 102 ? 31.680 -4.216 -10.630 1.00 71.69 102 ASP A C 1
ATOM 749 O O . ASP A 1 102 ? 32.599 -3.397 -10.696 1.00 71.69 102 ASP A O 1
ATOM 753 N N . ARG A 1 103 ? 30.594 -3.948 -9.893 1.00 76.19 103 ARG A N 1
ATOM 754 C CA . ARG A 1 103 ? 30.451 -2.679 -9.165 1.00 76.19 103 ARG A CA 1
ATOM 755 C C . ARG A 1 103 ? 31.099 -2.692 -7.782 1.00 76.19 103 ARG A C 1
ATOM 757 O O . ARG A 1 103 ? 31.107 -3.724 -7.114 1.00 76.19 103 ARG A O 1
ATOM 764 N N . PRO A 1 104 ? 31.523 -1.513 -7.278 1.00 86.69 104 PRO A N 1
ATOM 765 C CA . PRO A 1 104 ? 31.892 -1.360 -5.878 1.00 86.69 104 PRO A CA 1
ATOM 766 C C . PRO A 1 104 ? 30.773 -1.849 -4.954 1.00 86.69 104 PRO A C 1
ATOM 768 O O . PRO A 1 104 ? 29.592 -1.580 -5.205 1.00 86.69 104 PRO A O 1
ATOM 771 N N . LEU A 1 105 ? 31.150 -2.487 -3.842 1.00 86.38 105 LEU A N 1
ATOM 772 C CA . LEU A 1 105 ? 30.223 -3.048 -2.852 1.00 86.38 105 LEU A CA 1
ATOM 773 C C . LEU A 1 105 ? 29.121 -2.057 -2.440 1.00 86.38 105 LEU A C 1
ATOM 775 O O . LEU A 1 105 ? 27.958 -2.433 -2.337 1.00 86.38 105 LEU A O 1
ATOM 779 N N . ALA A 1 106 ? 29.461 -0.777 -2.265 1.00 86.50 106 ALA A N 1
ATOM 780 C CA . ALA A 1 106 ? 28.500 0.262 -1.900 1.00 86.50 106 ALA A CA 1
ATOM 781 C C . ALA A 1 106 ? 27.359 0.422 -2.926 1.00 86.50 106 ALA A C 1
ATOM 783 O O . ALA A 1 106 ? 26.206 0.604 -2.540 1.00 86.50 106 ALA A O 1
ATOM 784 N N . VAL A 1 107 ? 27.654 0.318 -4.225 1.00 85.81 107 VAL A N 1
ATOM 785 C CA . VAL A 1 107 ? 26.649 0.453 -5.292 1.00 85.81 107 VAL A CA 1
ATOM 786 C C . VAL A 1 107 ? 25.801 -0.815 -5.404 1.00 85.81 107 VAL A C 1
ATOM 788 O O . VAL A 1 107 ? 24.596 -0.725 -5.637 1.00 85.81 107 VAL A O 1
ATOM 791 N N . ALA A 1 108 ? 26.397 -1.989 -5.178 1.00 86.31 108 ALA A N 1
ATOM 792 C CA . ALA A 1 108 ? 25.654 -3.245 -5.089 1.00 86.31 108 ALA A CA 1
ATOM 793 C C . ALA A 1 108 ? 24.661 -3.224 -3.909 1.00 86.31 108 ALA A C 1
ATOM 795 O O . ALA A 1 108 ? 23.480 -3.520 -4.083 1.00 86.31 108 ALA A O 1
ATOM 796 N N . LEU A 1 109 ? 25.108 -2.773 -2.730 1.00 87.12 109 LEU A N 1
ATOM 797 C CA . LEU A 1 109 ? 24.253 -2.600 -1.550 1.00 87.12 109 LEU A CA 1
ATOM 798 C C . LEU A 1 109 ? 23.140 -1.571 -1.783 1.00 87.12 109 LEU A C 1
ATOM 800 O O . LEU A 1 109 ? 22.005 -1.788 -1.356 1.00 87.12 109 LEU A O 1
ATOM 804 N N . LEU A 1 110 ? 23.435 -0.471 -2.481 1.00 88.81 110 LEU A N 1
ATOM 805 C CA . LEU A 1 110 ? 22.419 0.503 -2.875 1.00 88.81 110 LEU A CA 1
ATOM 806 C C . LEU A 1 110 ? 21.355 -0.141 -3.774 1.00 88.81 110 LEU A C 1
ATOM 808 O O . LEU A 1 110 ? 20.169 0.004 -3.492 1.00 88.81 110 LEU A O 1
ATOM 812 N N . LYS A 1 111 ? 21.760 -0.887 -4.809 1.00 89.75 111 LYS A N 1
ATOM 813 C CA . LYS A 1 111 ? 20.833 -1.560 -5.734 1.00 89.75 111 LYS A CA 1
ATOM 814 C C . LYS A 1 111 ? 19.915 -2.549 -5.016 1.00 89.75 111 LYS A C 1
ATOM 816 O O . LYS A 1 111 ? 18.707 -2.535 -5.240 1.00 89.75 111 LYS A O 1
ATOM 821 N N . GLU A 1 112 ? 20.463 -3.364 -4.119 1.00 89.19 112 GLU A N 1
ATOM 822 C CA . GLU A 1 112 ? 19.658 -4.280 -3.306 1.00 89.19 112 GLU A CA 1
ATOM 823 C C . GLU A 1 112 ? 18.709 -3.509 -2.373 1.00 89.19 112 GLU A C 1
ATOM 825 O O . GLU A 1 112 ? 17.536 -3.855 -2.251 1.00 89.19 112 GLU A O 1
ATOM 830 N N . THR A 1 113 ? 19.151 -2.389 -1.792 1.00 88.50 113 THR A N 1
ATOM 831 C CA . THR A 1 113 ? 18.289 -1.528 -0.961 1.00 88.50 113 THR A CA 1
ATOM 832 C C . THR A 1 113 ? 17.112 -0.944 -1.753 1.00 88.50 113 THR A C 1
ATOM 834 O O . THR A 1 113 ? 15.986 -0.940 -1.251 1.00 88.50 113 THR A O 1
ATOM 837 N N . LEU A 1 114 ? 17.342 -0.482 -2.989 1.00 92.62 114 LEU A N 1
ATOM 838 C CA . LEU A 1 114 ? 16.277 -0.010 -3.883 1.00 92.62 114 LEU A CA 1
ATOM 839 C C . LEU A 1 114 ? 15.297 -1.147 -4.200 1.00 92.62 114 LEU A C 1
ATOM 841 O O . LEU A 1 114 ? 14.083 -0.980 -4.053 1.00 92.62 114 LEU A O 1
ATOM 845 N N . TYR A 1 115 ? 15.811 -2.337 -4.529 1.00 92.44 115 TYR A N 1
ATOM 846 C CA . TYR A 1 115 ? 14.979 -3.505 -4.803 1.00 92.44 115 TYR A CA 1
ATOM 847 C C . TYR A 1 115 ? 14.067 -3.855 -3.621 1.00 92.44 115 TYR A C 1
ATOM 849 O O . TYR A 1 115 ? 12.877 -4.073 -3.824 1.00 92.44 115 TYR A O 1
ATOM 857 N N . VAL A 1 116 ? 14.564 -3.837 -2.384 1.00 94.00 116 VAL A N 1
ATOM 858 C CA . VAL A 1 116 ? 13.784 -4.181 -1.178 1.00 94.00 116 VAL A CA 1
ATOM 859 C C . VAL A 1 116 ? 12.635 -3.191 -0.894 1.00 94.00 116 VAL A C 1
ATOM 861 O O . VAL A 1 116 ? 11.713 -3.500 -0.135 1.00 94.00 116 VAL A O 1
ATOM 864 N N . GLY A 1 117 ? 12.605 -2.024 -1.545 1.00 95.31 117 GLY A N 1
ATOM 865 C CA . GLY A 1 117 ? 11.571 -1.003 -1.352 1.00 95.31 117 GLY A CA 1
ATOM 866 C C . GLY A 1 117 ? 10.119 -1.466 -1.598 1.00 95.31 117 GLY A C 1
ATOM 867 O O . GLY A 1 117 ? 9.183 -0.848 -1.083 1.00 95.31 117 GLY A O 1
ATOM 868 N N . TRP A 1 118 ? 9.893 -2.597 -2.283 1.00 95.56 118 TRP A N 1
ATOM 869 C CA . TRP A 1 118 ? 8.555 -3.187 -2.450 1.00 95.56 118 TRP A CA 1
ATOM 870 C C . TRP A 1 118 ? 7.856 -3.506 -1.112 1.00 95.56 118 TRP A C 1
ATOM 872 O O . TRP A 1 118 ? 6.623 -3.509 -1.051 1.00 95.56 118 TRP A O 1
ATOM 882 N N . ILE A 1 119 ? 8.615 -3.697 -0.020 1.00 97.12 119 ILE A N 1
ATOM 883 C CA . ILE A 1 119 ? 8.096 -3.891 1.349 1.00 97.12 119 ILE A CA 1
ATOM 884 C C . ILE A 1 119 ? 7.156 -2.753 1.774 1.00 97.12 119 ILE A C 1
ATOM 886 O O . ILE A 1 119 ? 6.251 -2.968 2.584 1.00 97.12 119 ILE A O 1
ATOM 890 N N . GLY A 1 120 ? 7.312 -1.552 1.204 1.00 97.62 120 GLY A N 1
ATOM 891 C CA . GLY A 1 120 ? 6.409 -0.429 1.452 1.00 97.62 120 GLY A CA 1
ATOM 892 C C . GLY A 1 120 ? 4.933 -0.775 1.209 1.00 97.62 120 GLY A C 1
ATOM 893 O O . GLY A 1 120 ? 4.084 -0.387 2.009 1.00 97.62 120 GLY A O 1
ATOM 894 N N . VAL A 1 121 ? 4.618 -1.578 0.183 1.00 97.69 121 VAL A N 1
ATOM 895 C CA . VAL A 1 121 ? 3.239 -2.033 -0.093 1.00 97.69 121 VAL A CA 1
ATOM 896 C C . VAL A 1 121 ? 2.730 -2.966 1.009 1.00 97.69 121 VAL A C 1
ATOM 898 O O . VAL A 1 121 ? 1.598 -2.825 1.467 1.00 97.69 121 VAL A O 1
ATOM 901 N N . GLN A 1 122 ? 3.580 -3.869 1.509 1.00 97.81 122 GLN A N 1
ATOM 902 C CA . GLN A 1 122 ? 3.223 -4.751 2.623 1.00 97.81 122 GLN A CA 1
ATOM 903 C C . GLN A 1 122 ? 2.908 -3.940 3.889 1.00 97.81 122 GLN A C 1
ATOM 905 O O . GLN A 1 122 ? 1.915 -4.202 4.569 1.00 97.81 122 GLN A O 1
ATOM 910 N N . LEU A 1 123 ? 3.721 -2.919 4.184 1.00 98.38 123 LEU A N 1
ATOM 911 C CA . LEU A 1 123 ? 3.483 -2.012 5.305 1.00 98.38 123 LEU A CA 1
ATOM 912 C C . LEU A 1 123 ? 2.169 -1.231 5.130 1.00 98.38 123 LEU A C 1
ATOM 914 O O . LEU A 1 123 ? 1.436 -1.067 6.109 1.00 98.38 123 LEU A O 1
ATOM 918 N N . PHE A 1 124 ? 1.837 -0.799 3.906 1.00 98.25 124 PHE A N 1
ATOM 919 C CA . PHE A 1 124 ? 0.544 -0.179 3.605 1.00 98.25 124 PHE A CA 1
ATOM 920 C C . PHE A 1 124 ? -0.630 -1.104 3.902 1.00 98.25 124 PHE A C 1
ATOM 922 O O . PHE A 1 124 ? -1.533 -0.676 4.613 1.00 98.25 124 PHE A O 1
ATOM 929 N N . PHE A 1 125 ? -0.596 -2.370 3.482 1.00 98.50 125 PHE A N 1
ATOM 930 C CA . PHE A 1 125 ? -1.695 -3.294 3.772 1.00 98.50 125 PHE A CA 1
ATOM 931 C C . PHE A 1 125 ? -1.948 -3.472 5.272 1.00 98.50 125 PHE A C 1
ATOM 933 O O . PHE A 1 125 ? -3.096 -3.396 5.717 1.00 98.50 125 PHE A O 1
ATOM 940 N N . VAL A 1 126 ? -0.897 -3.635 6.082 1.00 98.69 126 VAL A N 1
ATOM 941 C CA . VAL A 1 126 ? -1.072 -3.762 7.539 1.00 98.69 126 VAL A CA 1
ATOM 942 C C . VAL A 1 126 ? -1.594 -2.452 8.150 1.00 98.69 126 VAL A C 1
ATOM 944 O O . VAL A 1 126 ? -2.493 -2.471 8.997 1.00 98.69 126 VAL A O 1
ATOM 947 N N . LEU A 1 127 ? -1.096 -1.295 7.695 1.00 97.88 127 LEU A N 1
ATOM 948 C CA . LEU A 1 127 ? -1.609 0.016 8.113 1.00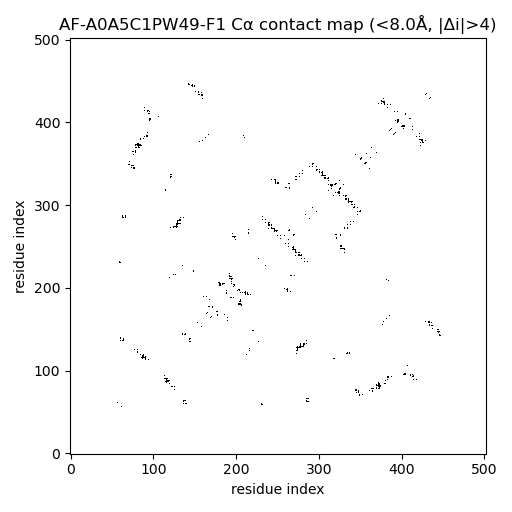 97.88 127 LEU A CA 1
ATOM 949 C C . LEU A 1 127 ? -3.088 0.193 7.745 1.00 97.88 127 LEU A C 1
ATOM 951 O O . LEU A 1 127 ? -3.874 0.654 8.577 1.00 97.88 127 LEU A O 1
ATOM 955 N N . SER A 1 128 ? -3.475 -0.183 6.529 1.00 96.88 128 SER A N 1
ATOM 956 C CA . SER A 1 128 ? -4.843 -0.112 6.022 1.00 96.88 128 SER A CA 1
ATOM 957 C C . SER A 1 128 ? -5.769 -0.981 6.869 1.00 96.88 128 SER A C 1
ATOM 959 O O . SER A 1 128 ? -6.738 -0.460 7.426 1.00 96.88 128 SER A O 1
ATOM 961 N N . GLY A 1 129 ? -5.417 -2.250 7.103 1.00 97.56 129 GLY A N 1
ATOM 962 C CA . GLY A 1 129 ? -6.176 -3.159 7.967 1.00 97.56 129 GLY A CA 1
ATOM 963 C C . GLY A 1 129 ? -6.402 -2.607 9.379 1.00 97.56 129 GLY A C 1
ATOM 964 O O . GLY A 1 129 ? -7.527 -2.630 9.896 1.00 97.56 129 GLY A O 1
ATOM 965 N N . TYR A 1 130 ? -5.359 -2.018 9.975 1.00 97.44 130 TYR A N 1
ATOM 966 C CA . TYR A 1 130 ? -5.434 -1.381 11.291 1.00 97.44 130 TYR A CA 1
ATOM 967 C C . TYR A 1 130 ? -6.337 -0.141 11.295 1.00 97.44 130 TYR A C 1
ATOM 969 O O . TYR A 1 130 ? -7.268 -0.047 12.097 1.00 97.44 130 TYR A O 1
ATOM 977 N N . LEU A 1 131 ? -6.104 0.817 10.391 1.00 94.69 131 LEU A N 1
ATOM 978 C CA . LEU A 1 131 ? -6.833 2.090 10.354 1.00 94.69 131 LEU A CA 1
ATOM 979 C C . LEU A 1 131 ? -8.310 1.912 9.983 1.00 94.69 131 LEU A C 1
ATOM 981 O O . LEU A 1 131 ? -9.167 2.653 10.475 1.00 94.69 131 LEU A O 1
ATOM 985 N N . ILE A 1 132 ? -8.611 0.956 9.105 1.00 94.38 132 ILE A N 1
ATOM 986 C CA . ILE A 1 132 ? -9.976 0.595 8.718 1.00 94.38 132 ILE A CA 1
ATOM 987 C C . ILE A 1 132 ? -10.714 0.023 9.920 1.00 94.38 132 ILE A C 1
ATOM 989 O O . ILE A 1 132 ? -11.741 0.567 10.333 1.00 94.38 132 ILE A O 1
ATOM 993 N N . THR A 1 133 ? -10.155 -1.023 10.525 1.00 95.44 133 THR A N 1
ATOM 994 C CA . THR A 1 133 ? -10.795 -1.742 11.628 1.00 95.44 133 THR A CA 1
ATOM 995 C C . THR A 1 133 ? -10.938 -0.852 12.854 1.00 95.44 133 THR A C 1
ATOM 997 O O . THR A 1 133 ? -12.023 -0.778 13.424 1.00 95.44 133 THR A O 1
ATOM 1000 N N . ARG A 1 134 ? -9.903 -0.083 13.216 1.00 93.06 134 ARG A N 1
ATOM 1001 C CA . ARG A 1 134 ? -9.967 0.888 14.319 1.00 93.06 134 ARG A CA 1
ATOM 1002 C C . ARG A 1 134 ? -11.069 1.925 14.100 1.00 93.06 134 ARG A C 1
ATOM 1004 O O . ARG A 1 134 ? -11.831 2.208 15.023 1.00 93.06 134 ARG A O 1
ATOM 1011 N N . GLY A 1 135 ? -11.174 2.475 12.888 1.00 91.19 135 GLY A N 1
ATOM 1012 C CA . GLY A 1 135 ? -12.213 3.448 12.544 1.00 91.19 135 GLY A CA 1
ATOM 1013 C C . GLY A 1 135 ? -13.624 2.861 12.643 1.00 91.19 135 GLY A C 1
ATOM 1014 O O . GLY A 1 135 ? -14.503 3.470 13.252 1.00 91.19 135 GLY A O 1
ATOM 1015 N N . LEU A 1 136 ? -13.827 1.655 12.106 1.00 91.94 136 LEU A N 1
ATOM 1016 C CA . LEU A 1 136 ? -15.107 0.945 12.179 1.00 91.94 136 LEU A CA 1
ATOM 1017 C C . LEU A 1 136 ? -15.483 0.615 13.627 1.00 91.94 136 LEU A C 1
ATOM 1019 O O . LEU A 1 136 ? -16.611 0.886 14.029 1.00 91.94 136 LEU A O 1
ATOM 1023 N N . LEU A 1 137 ? -14.546 0.107 14.433 1.00 90.81 137 LEU A N 1
ATOM 1024 C CA . LEU A 1 137 ? -14.778 -0.200 15.848 1.00 90.81 137 LEU A CA 1
ATOM 1025 C C . LEU A 1 137 ? -15.116 1.050 16.674 1.00 90.81 137 LEU A C 1
ATOM 1027 O O . LEU A 1 137 ? -15.995 0.983 17.531 1.00 90.81 137 LEU A O 1
ATOM 1031 N N . ALA A 1 138 ? -14.487 2.197 16.395 1.00 88.06 138 ALA A N 1
ATOM 1032 C CA . ALA A 1 138 ? -14.798 3.460 17.068 1.00 88.06 138 ALA A CA 1
ATOM 1033 C C . ALA A 1 138 ? -16.214 3.975 16.725 1.00 88.06 138 ALA A C 1
ATOM 1035 O O . ALA A 1 138 ? -16.960 4.443 17.595 1.00 88.06 138 ALA A O 1
ATOM 1036 N N . SER A 1 139 ? -16.628 3.854 15.461 1.00 87.00 139 SER A N 1
ATOM 1037 C CA . SER A 1 139 ? -17.951 4.298 14.999 1.00 87.00 139 SER A CA 1
ATOM 1038 C C . SER A 1 139 ? -19.070 3.274 15.229 1.00 87.00 139 SER A C 1
ATOM 1040 O O . SER A 1 139 ? -20.240 3.654 15.200 1.00 87.00 139 SER A O 1
ATOM 1042 N N . ARG A 1 140 ? -18.749 2.006 15.506 1.00 85.38 140 ARG A N 1
ATOM 1043 C CA . ARG A 1 140 ? -19.717 0.906 15.648 1.00 85.38 140 ARG A CA 1
ATOM 1044 C C . ARG A 1 140 ? -20.857 1.256 16.605 1.00 85.38 140 ARG A C 1
ATOM 1046 O O . ARG A 1 140 ? -20.612 1.706 17.711 1.00 85.38 140 ARG A O 1
ATOM 1053 N N . GLY A 1 141 ? -22.110 1.052 16.209 1.00 81.56 141 GLY A N 1
ATOM 1054 C CA . GLY A 1 141 ? -23.271 1.342 17.066 1.00 81.56 141 GLY A CA 1
ATOM 1055 C C . GLY A 1 141 ? -23.698 2.817 17.123 1.00 81.56 141 GLY A C 1
ATOM 1056 O O . GLY A 1 141 ? -24.634 3.141 17.844 1.00 81.56 141 GLY A O 1
ATOM 1057 N N . GLN A 1 142 ? -23.058 3.727 16.375 1.00 86.06 142 GLN A N 1
ATOM 1058 C CA . GLN A 1 142 ? -23.695 5.001 16.004 1.00 86.06 142 GLN A CA 1
ATOM 1059 C C . GLN A 1 142 ? -24.688 4.780 14.845 1.00 86.06 142 GLN A C 1
ATOM 1061 O O . GLN A 1 142 ? -24.432 3.927 13.990 1.00 86.06 142 GLN A O 1
ATOM 1066 N N . PRO A 1 143 ? -25.790 5.546 14.761 1.00 85.00 143 PRO A N 1
ATOM 1067 C CA . PRO A 1 143 ? -26.662 5.535 13.588 1.00 85.00 143 PRO A CA 1
ATOM 1068 C C . PRO A 1 143 ? -25.866 5.820 12.310 1.00 85.00 143 PRO A C 1
ATOM 1070 O O . PRO A 1 143 ? -25.046 6.733 12.283 1.00 85.00 143 PRO A O 1
ATOM 1073 N N . GLY A 1 144 ? -26.076 5.017 11.264 1.00 86.06 144 GLY A N 1
ATOM 1074 C CA . GLY A 1 144 ? -25.423 5.221 9.968 1.00 86.06 144 GLY A CA 1
ATOM 1075 C C . GLY A 1 144 ? -23.905 4.989 9.940 1.00 86.06 144 GLY A C 1
ATOM 1076 O O . GLY A 1 144 ? -23.275 5.350 8.952 1.00 86.06 144 GLY A O 1
ATOM 1077 N N . TRP A 1 145 ? -23.304 4.365 10.963 1.00 88.12 145 TRP A N 1
ATOM 1078 C CA . TRP A 1 145 ? -21.843 4.203 11.073 1.00 88.12 145 TRP A CA 1
ATOM 1079 C C . TRP A 1 145 ? -21.169 3.567 9.842 1.00 88.12 145 TRP A C 1
ATOM 1081 O O . TRP A 1 145 ? -20.079 3.994 9.465 1.00 88.12 145 TRP A O 1
ATOM 1091 N N . MET A 1 146 ? -21.815 2.588 9.193 1.00 89.94 146 MET A N 1
ATOM 1092 C CA . MET A 1 146 ? -21.302 1.951 7.968 1.00 89.94 146 MET A CA 1
ATOM 1093 C C . MET A 1 146 ? -21.312 2.920 6.788 1.00 89.94 146 MET A C 1
ATOM 1095 O O . MET A 1 146 ? -20.296 3.086 6.120 1.00 89.94 146 MET A O 1
ATOM 1099 N N . ARG A 1 147 ? -22.442 3.606 6.565 1.00 90.62 147 ARG A N 1
ATOM 1100 C CA . ARG A 1 147 ? -22.576 4.623 5.515 1.00 90.62 147 ARG A CA 1
ATOM 1101 C C . ARG A 1 147 ? -21.556 5.733 5.719 1.00 90.62 147 ARG A C 1
ATOM 1103 O O . ARG A 1 147 ? -20.839 6.085 4.795 1.00 90.62 147 ARG A O 1
ATOM 1110 N N . ASP A 1 148 ? -21.463 6.256 6.935 1.00 90.62 148 ASP A N 1
ATOM 1111 C CA . ASP A 1 148 ? -20.551 7.344 7.268 1.00 90.62 148 ASP A CA 1
ATOM 1112 C C . ASP A 1 148 ? -19.086 6.937 7.071 1.00 90.62 148 ASP A C 1
ATOM 1114 O O . ASP A 1 148 ? -18.271 7.755 6.639 1.00 90.62 148 ASP A O 1
ATOM 1118 N N . PHE A 1 149 ? -18.740 5.680 7.364 1.00 90.88 149 PHE A N 1
ATOM 1119 C CA . PHE A 1 149 ? -17.424 5.131 7.059 1.00 90.88 149 PHE A CA 1
ATOM 1120 C C . PHE A 1 149 ? -17.176 5.076 5.546 1.00 90.88 149 PHE A C 1
ATOM 1122 O O . PHE A 1 149 ? -16.182 5.639 5.083 1.00 90.88 149 PHE A O 1
ATOM 1129 N N . LEU A 1 150 ? -18.088 4.463 4.783 1.00 91.88 150 LEU A N 1
ATOM 1130 C CA . LEU A 1 150 ? -17.963 4.310 3.331 1.00 91.88 150 LEU A CA 1
ATOM 1131 C C . LEU A 1 150 ? -17.900 5.664 2.622 1.00 91.88 150 LEU A C 1
ATOM 1133 O O . LEU A 1 150 ? -17.043 5.863 1.774 1.00 91.88 150 LEU A O 1
ATOM 1137 N N . VAL A 1 151 ? -18.712 6.641 3.029 1.00 92.25 151 VAL A N 1
ATOM 1138 C CA . VAL A 1 151 ? -18.686 8.006 2.480 1.00 92.25 151 VAL A CA 1
ATOM 1139 C C . VAL A 1 151 ? -17.347 8.692 2.757 1.00 92.25 151 VAL A C 1
ATOM 1141 O O . VAL A 1 151 ? -16.758 9.282 1.853 1.00 92.25 151 VAL A O 1
ATOM 1144 N N . LYS A 1 152 ? -16.830 8.624 3.994 1.00 90.25 152 LYS A N 1
ATOM 1145 C CA . LYS A 1 152 ? -15.537 9.248 4.340 1.00 90.25 152 LYS A CA 1
ATOM 1146 C C . LYS A 1 152 ? -14.385 8.645 3.539 1.00 90.25 152 LYS A C 1
ATOM 1148 O O . LYS A 1 152 ? -13.468 9.377 3.175 1.00 90.25 152 LYS A O 1
ATOM 1153 N N . ARG A 1 153 ? -14.413 7.329 3.307 1.00 91.19 153 ARG A N 1
ATOM 1154 C CA . ARG A 1 153 ? -13.386 6.610 2.541 1.00 91.19 153 ARG A CA 1
ATOM 1155 C C . ARG A 1 153 ? -13.542 6.837 1.039 1.00 91.19 153 ARG A C 1
ATOM 1157 O O . ARG A 1 153 ? -12.579 7.251 0.405 1.00 91.19 153 ARG A O 1
ATOM 1164 N N . GLY A 1 154 ? -14.755 6.717 0.511 1.00 92.81 154 GLY A N 1
ATOM 1165 C CA . GLY A 1 154 ? -15.071 6.981 -0.890 1.00 92.81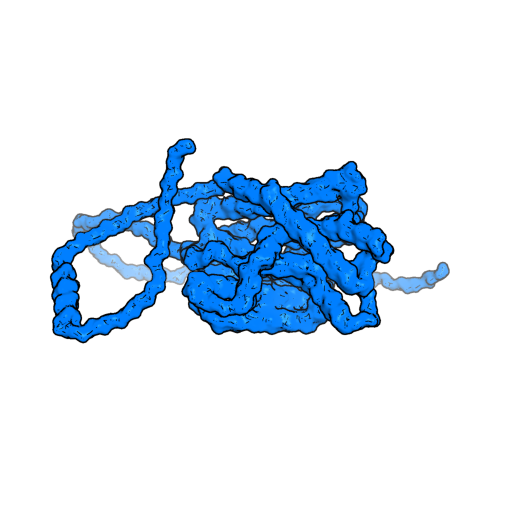 154 GLY A CA 1
ATOM 1166 C C . GLY A 1 154 ? -14.646 8.384 -1.315 1.00 92.81 154 GLY A C 1
ATOM 1167 O O . GLY A 1 154 ? -13.872 8.523 -2.251 1.00 92.81 154 GLY A O 1
ATOM 1168 N N . LEU A 1 155 ? -15.020 9.423 -0.557 1.00 93.44 155 LEU A N 1
ATOM 1169 C CA . LEU A 1 155 ? -14.616 10.810 -0.845 1.00 93.44 155 LEU A CA 1
ATOM 1170 C C . LEU A 1 155 ? -13.103 11.060 -0.721 1.00 93.44 155 LEU A C 1
ATOM 1172 O O . LEU A 1 155 ? -12.605 12.055 -1.242 1.00 93.44 155 LEU A O 1
ATOM 1176 N N . ARG A 1 156 ? -12.369 10.195 -0.009 1.00 90.69 156 ARG A N 1
ATOM 1177 C CA . ARG A 1 156 ? -10.909 10.282 0.121 1.00 90.69 156 ARG A CA 1
ATOM 1178 C C . ARG A 1 156 ? -10.189 9.688 -1.091 1.00 90.69 156 ARG A C 1
ATOM 1180 O O . ARG A 1 156 ? -9.100 10.174 -1.385 1.00 90.69 156 ARG A O 1
ATOM 1187 N N . ILE A 1 157 ? -10.746 8.643 -1.706 1.00 92.81 157 ILE A N 1
ATOM 1188 C CA . ILE A 1 157 ? -10.050 7.761 -2.656 1.00 92.81 157 ILE A CA 1
ATOM 1189 C C . ILE A 1 157 ? -10.632 7.901 -4.070 1.00 92.81 157 ILE A C 1
ATOM 1191 O O . ILE A 1 157 ? -9.920 8.313 -4.986 1.00 92.81 157 ILE A O 1
ATOM 1195 N N . LEU A 1 158 ? -11.932 7.630 -4.239 1.00 94.75 158 LEU A N 1
ATOM 1196 C CA . LEU A 1 158 ? -12.574 7.468 -5.551 1.00 94.75 158 LEU A CA 1
ATOM 1197 C C . LEU A 1 158 ? -12.448 8.686 -6.480 1.00 94.75 158 LEU A C 1
ATOM 1199 O O . LEU A 1 158 ? -12.125 8.477 -7.648 1.00 94.75 158 LEU A O 1
ATOM 1203 N N . PRO A 1 159 ? -12.633 9.946 -6.024 1.00 96.38 159 PRO A N 1
ATOM 1204 C CA . PRO A 1 159 ? -12.540 11.097 -6.919 1.00 96.38 159 PRO A CA 1
ATOM 1205 C C . PRO A 1 159 ? -11.177 11.198 -7.598 1.00 96.38 159 PRO A C 1
ATOM 1207 O O . PRO A 1 159 ? -11.099 11.385 -8.807 1.00 96.38 159 PRO A O 1
ATOM 1210 N N . LEU A 1 160 ? -10.097 11.041 -6.828 1.00 97.06 160 LEU A N 1
ATOM 1211 C CA . LEU A 1 160 ? -8.753 11.133 -7.379 1.00 97.06 160 LEU A CA 1
ATOM 1212 C C . LEU A 1 160 ? -8.426 9.921 -8.257 1.00 97.06 160 LEU A C 1
ATOM 1214 O O . LEU A 1 160 ? -7.825 10.101 -9.312 1.00 97.06 160 LEU A O 1
ATOM 1218 N N . TYR A 1 161 ? -8.860 8.721 -7.859 1.00 97.44 161 TYR A N 1
ATOM 1219 C CA . TYR A 1 161 ? -8.685 7.513 -8.663 1.00 97.44 161 TYR A CA 1
ATOM 1220 C C . TYR A 1 161 ? -9.305 7.655 -10.056 1.00 97.44 161 TYR A C 1
ATOM 1222 O O . TYR A 1 161 ? -8.619 7.486 -11.059 1.00 97.44 161 TYR A O 1
ATOM 1230 N N . TRP A 1 162 ? -10.588 8.020 -10.128 1.00 96.56 162 TRP A N 1
ATOM 1231 C CA . TRP A 1 162 ? -11.306 8.128 -11.398 1.00 96.56 162 TRP A CA 1
ATOM 1232 C C . TRP A 1 162 ? -10.827 9.292 -12.256 1.00 96.56 162 TRP A C 1
ATOM 1234 O O . TRP A 1 162 ? -10.745 9.139 -13.469 1.00 96.56 162 TRP A O 1
ATOM 1244 N N . ILE A 1 163 ? -10.451 10.427 -11.654 1.00 97.44 163 ILE A N 1
ATOM 1245 C CA . ILE A 1 163 ? -9.824 11.527 -12.400 1.00 97.44 163 ILE A CA 1
ATOM 1246 C C . ILE A 1 163 ? -8.496 11.065 -13.010 1.00 97.44 163 ILE A C 1
ATOM 1248 O O . ILE A 1 163 ? -8.241 11.338 -14.180 1.00 97.44 163 ILE A O 1
ATOM 1252 N N . ALA A 1 164 ? -7.667 10.340 -12.253 1.00 96.88 164 ALA A N 1
ATOM 1253 C CA . ALA A 1 164 ? -6.417 9.802 -12.777 1.00 96.88 164 ALA A CA 1
ATOM 1254 C C . ALA A 1 164 ? -6.662 8.767 -13.883 1.00 96.88 164 ALA A C 1
ATOM 1256 O O . ALA A 1 164 ? -5.995 8.827 -14.910 1.00 96.88 164 ALA A O 1
ATOM 1257 N N . LEU A 1 165 ? -7.631 7.858 -13.722 1.00 96.31 165 LEU A N 1
ATOM 1258 C CA . LEU A 1 165 ? -7.982 6.896 -14.771 1.00 96.31 165 LEU A CA 1
ATOM 1259 C C . LEU A 1 165 ? -8.476 7.595 -16.037 1.00 96.31 165 LEU A C 1
ATOM 1261 O O . LEU A 1 165 ? -7.981 7.290 -17.118 1.00 96.31 165 LEU A O 1
ATOM 1265 N N . LEU A 1 166 ? -9.396 8.555 -15.920 1.00 96.94 166 LEU A N 1
ATOM 1266 C CA . LEU A 1 166 ? -9.892 9.322 -17.062 1.00 96.94 166 LEU A CA 1
ATOM 1267 C C . LEU A 1 166 ? -8.746 10.049 -17.775 1.00 96.94 166 LEU A C 1
ATOM 1269 O O . LEU A 1 166 ? -8.650 10.007 -18.998 1.00 96.94 166 LEU A O 1
ATOM 1273 N N . LEU A 1 167 ? -7.844 10.672 -17.014 1.00 96.50 167 LEU A N 1
ATOM 1274 C CA . LEU A 1 167 ? -6.681 11.352 -17.569 1.00 96.50 167 LEU A CA 1
ATOM 1275 C C . LEU A 1 167 ? -5.762 10.379 -18.323 1.00 96.50 167 LEU A C 1
ATOM 1277 O O . LEU A 1 167 ? -5.415 10.629 -19.472 1.00 96.50 167 LEU A O 1
ATOM 1281 N N . LEU A 1 168 ? -5.375 9.275 -17.682 1.00 95.38 168 LEU A N 1
ATOM 1282 C CA . LEU A 1 168 ? -4.316 8.382 -18.161 1.00 95.38 168 LEU A CA 1
ATOM 1283 C C . LEU A 1 168 ? -4.791 7.367 -19.210 1.00 95.38 168 LEU A C 1
ATOM 1285 O O . LEU A 1 168 ? -3.985 6.918 -20.017 1.00 95.38 168 LEU A O 1
ATOM 1289 N N . THR A 1 169 ? -6.074 6.994 -19.200 1.00 93.69 169 THR A N 1
ATOM 1290 C CA . THR A 1 169 ? -6.631 5.954 -20.090 1.00 93.69 169 THR A CA 1
ATOM 1291 C C . THR A 1 169 ? -7.556 6.501 -21.175 1.00 93.69 169 THR A C 1
ATOM 1293 O O . THR A 1 169 ? -7.858 5.775 -22.116 1.00 93.69 169 THR A O 1
ATOM 1296 N N . VAL A 1 170 ? -7.986 7.767 -21.078 1.00 94.31 170 VAL A N 1
ATOM 1297 C CA . VAL A 1 170 ? -8.859 8.406 -22.080 1.00 94.31 170 VAL A CA 1
ATOM 1298 C C . VAL A 1 170 ? -8.233 9.694 -22.611 1.00 94.31 170 VAL A C 1
ATOM 1300 O O . VAL A 1 170 ? -7.890 9.761 -23.786 1.00 94.31 170 VAL A O 1
ATOM 1303 N N . ALA A 1 171 ? -8.026 10.705 -21.761 1.00 96.75 171 ALA A N 1
ATOM 1304 C CA . ALA A 1 171 ? -7.633 12.040 -22.220 1.00 96.75 171 ALA A CA 1
ATOM 1305 C C . ALA A 1 171 ? -6.234 12.083 -22.860 1.00 96.75 171 ALA A C 1
ATOM 1307 O O . ALA A 1 171 ? -6.081 12.643 -23.941 1.00 96.75 171 ALA A O 1
ATOM 1308 N N . LEU A 1 172 ? -5.216 11.488 -22.227 1.00 95.06 172 LEU A N 1
ATOM 1309 C CA . LEU A 1 172 ? -3.861 11.439 -22.788 1.00 95.06 172 LEU A CA 1
ATOM 1310 C C . LEU A 1 172 ? -3.781 10.591 -24.073 1.00 95.06 172 LEU A C 1
ATOM 1312 O O . LEU A 1 172 ? -3.225 11.093 -25.052 1.00 95.06 172 LEU A O 1
ATOM 1316 N N . PRO A 1 173 ? -4.383 9.385 -24.148 1.00 93.62 173 PRO A N 1
ATOM 1317 C CA . PRO A 1 173 ? -4.446 8.631 -25.401 1.00 93.62 173 PRO A CA 1
ATOM 1318 C C . PRO A 1 173 ? -5.116 9.386 -26.554 1.00 93.62 173 PRO A C 1
ATOM 1320 O O . PRO A 1 173 ? -4.632 9.309 -27.680 1.00 93.62 173 PRO A O 1
ATOM 1323 N N . MET A 1 174 ? -6.170 10.173 -26.290 1.00 94.81 174 MET A N 1
ATOM 1324 C CA . MET A 1 174 ? -6.794 11.036 -27.310 1.00 94.81 174 MET A CA 1
ATOM 1325 C C . MET A 1 174 ? -5.844 12.115 -27.854 1.00 94.81 174 MET A C 1
ATOM 1327 O O . MET A 1 174 ? -6.049 12.606 -28.960 1.00 94.81 174 MET A O 1
ATOM 1331 N N . LEU A 1 175 ? -4.804 12.471 -27.098 1.00 95.81 175 LEU A N 1
ATOM 1332 C CA . LEU A 1 175 ? -3.738 13.389 -27.507 1.00 95.81 175 LEU A CA 1
ATOM 1333 C C . LEU A 1 175 ? -2.512 12.656 -28.086 1.00 95.81 175 LEU A C 1
ATOM 1335 O O . LEU A 1 175 ? -1.476 13.280 -28.303 1.00 95.81 175 LEU A O 1
ATOM 1339 N N . GLY A 1 176 ? -2.597 11.340 -28.305 1.00 93.75 176 GLY A N 1
ATOM 1340 C CA . GLY A 1 176 ? -1.490 10.516 -28.797 1.00 93.75 176 GLY A CA 1
ATOM 1341 C C . GLY A 1 176 ? -0.446 10.151 -27.736 1.00 93.75 176 GLY A C 1
ATOM 1342 O O . GLY A 1 176 ? 0.602 9.608 -28.076 1.00 93.75 176 GLY A O 1
ATOM 1343 N N . VAL A 1 177 ? -0.709 10.423 -26.453 1.00 93.31 177 VAL A N 1
ATOM 1344 C CA . VAL A 1 177 ? 0.183 10.077 -25.337 1.00 93.31 177 VAL A CA 1
ATOM 1345 C C . VAL A 1 177 ? -0.342 8.821 -24.646 1.00 93.31 177 VAL A C 1
ATOM 1347 O O . VAL A 1 177 ? -1.312 8.868 -23.891 1.00 93.31 177 VAL A O 1
ATOM 1350 N N . THR A 1 178 ? 0.304 7.681 -24.882 1.00 89.88 178 THR A N 1
ATOM 1351 C CA . THR A 1 178 ? -0.126 6.384 -24.337 1.00 89.88 178 THR A CA 1
ATOM 1352 C C . THR A 1 178 ? 0.911 5.788 -23.396 1.00 89.88 178 THR A C 1
ATOM 1354 O O . THR A 1 178 ? 2.103 5.775 -23.700 1.00 89.88 178 THR A O 1
ATOM 1357 N N . LEU A 1 179 ? 0.449 5.229 -22.278 1.00 88.88 179 LEU A N 1
ATOM 1358 C CA . LEU A 1 179 ? 1.280 4.394 -21.412 1.00 88.88 179 LEU A CA 1
ATOM 1359 C C . LEU A 1 179 ? 1.564 3.038 -22.082 1.00 88.88 179 LEU A C 1
ATOM 1361 O O . LEU A 1 179 ? 0.676 2.503 -22.753 1.00 88.88 179 LEU A O 1
ATOM 1365 N N . PRO A 1 180 ? 2.760 2.459 -21.890 1.00 85.62 180 PRO A N 1
ATOM 1366 C CA . PRO A 1 180 ? 3.106 1.164 -22.462 1.00 85.62 180 PRO A CA 1
ATOM 1367 C C . PRO A 1 180 ? 2.252 0.054 -21.837 1.00 85.62 180 PRO A C 1
ATOM 1369 O O . PRO A 1 180 ? 2.231 -0.112 -20.620 1.00 85.62 180 PRO A O 1
ATOM 1372 N N . HIS A 1 181 ? 1.540 -0.700 -22.672 1.00 85.00 181 HIS A N 1
ATOM 1373 C CA . HIS A 1 181 ? 0.786 -1.888 -22.271 1.00 85.00 181 HIS A CA 1
ATOM 1374 C C . HIS A 1 181 ? 0.486 -2.772 -23.494 1.00 85.00 181 HIS A C 1
ATOM 1376 O O . HIS A 1 181 ? 0.541 -2.283 -24.627 1.00 85.00 181 HIS A O 1
ATOM 1382 N N . PRO A 1 182 ? 0.171 -4.064 -23.303 1.00 82.69 182 PRO A N 1
ATOM 1383 C CA . PRO A 1 182 ? -0.249 -4.936 -24.391 1.00 82.69 182 PRO A CA 1
ATOM 1384 C C . PRO A 1 182 ? -1.543 -4.435 -25.047 1.00 82.69 182 PRO A C 1
ATOM 1386 O O . PRO A 1 182 ? -2.481 -4.049 -24.355 1.00 82.69 182 PRO A O 1
ATOM 1389 N N . SER A 1 183 ? -1.631 -4.509 -26.378 1.00 82.44 183 SER A N 1
ATOM 1390 C CA . SER A 1 183 ? -2.788 -4.020 -27.153 1.00 82.44 183 SER A CA 1
ATOM 1391 C C . SER A 1 183 ? -4.116 -4.710 -26.822 1.00 82.44 183 SER A C 1
ATOM 1393 O O . SER A 1 183 ? -5.178 -4.171 -27.114 1.00 82.44 183 SER A O 1
ATOM 1395 N N . HIS A 1 184 ? -4.060 -5.900 -26.226 1.00 83.56 184 HIS A N 1
ATOM 1396 C CA . HIS A 1 184 ? -5.226 -6.688 -25.838 1.00 83.56 184 HIS A CA 1
ATOM 1397 C C . HIS A 1 184 ? -5.711 -6.402 -24.408 1.00 83.56 184 HIS A C 1
ATOM 1399 O O . HIS A 1 184 ? -6.703 -6.995 -23.993 1.00 83.56 184 HIS A O 1
ATOM 1405 N N . PHE A 1 185 ? -5.026 -5.544 -23.640 1.00 90.56 185 PHE A N 1
ATOM 1406 C CA . PHE A 1 185 ? -5.386 -5.298 -22.245 1.00 90.56 185 PHE A CA 1
ATOM 1407 C C . PHE A 1 185 ? -6.716 -4.543 -22.131 1.00 90.56 185 PHE A C 1
ATOM 1409 O O . PHE A 1 185 ? -6.901 -3.473 -22.719 1.00 90.56 185 PHE A O 1
ATOM 1416 N N . SER A 1 186 ? -7.627 -5.052 -21.307 1.00 92.69 186 SER A N 1
ATOM 1417 C CA . SER A 1 186 ? -8.911 -4.414 -21.049 1.00 92.69 186 SER A CA 1
ATOM 1418 C C . SER A 1 186 ? -8.807 -3.410 -19.905 1.00 92.69 186 SER A C 1
ATOM 1420 O O . SER A 1 186 ? -8.622 -3.751 -18.736 1.00 92.69 186 SER A O 1
ATOM 1422 N N . THR A 1 187 ? -9.036 -2.127 -20.189 1.00 93.12 187 THR A N 1
ATOM 1423 C CA . THR A 1 187 ? -9.060 -1.102 -19.131 1.00 93.12 187 THR A CA 1
ATOM 1424 C C . THR A 1 187 ? -10.187 -1.320 -18.114 1.00 93.12 187 THR A C 1
ATOM 1426 O O . THR A 1 187 ? -10.116 -0.767 -17.014 1.00 93.12 187 THR A O 1
ATOM 1429 N N . ALA A 1 188 ? -11.182 -2.171 -18.409 1.00 94.56 188 ALA A N 1
ATOM 1430 C CA . ALA A 1 188 ? -12.270 -2.523 -17.495 1.00 94.56 188 ALA A CA 1
ATOM 1431 C C . ALA A 1 188 ? -11.764 -3.048 -16.139 1.00 94.56 188 ALA A C 1
ATOM 1433 O O . ALA A 1 188 ? -12.356 -2.736 -15.103 1.00 94.56 188 ALA A O 1
ATOM 1434 N N . TRP A 1 189 ? -10.631 -3.760 -16.115 1.00 95.25 189 TRP A N 1
ATOM 1435 C CA . TRP A 1 189 ? -10.000 -4.228 -14.877 1.00 95.25 189 TRP A CA 1
ATOM 1436 C C . TRP A 1 189 ? -9.628 -3.083 -13.925 1.00 95.25 189 TRP A C 1
ATOM 1438 O O . TRP A 1 189 ? -9.702 -3.242 -12.704 1.00 95.25 189 TRP A O 1
ATOM 1448 N N . LEU A 1 190 ? -9.251 -1.923 -14.469 1.00 95.44 190 LEU A N 1
ATOM 1449 C CA . LEU A 1 190 ? -8.918 -0.722 -13.700 1.00 95.44 190 LEU A CA 1
ATOM 1450 C C . LEU A 1 190 ? -10.192 -0.069 -13.152 1.00 95.44 190 LEU A C 1
ATOM 1452 O O . LEU A 1 190 ? -10.299 0.183 -11.955 1.00 95.44 190 LEU A O 1
ATOM 1456 N N . TRP A 1 191 ? -11.197 0.134 -14.008 1.00 95.88 191 TRP A N 1
ATOM 1457 C CA . TRP A 1 191 ? -12.461 0.774 -13.627 1.00 95.88 191 TRP A CA 1
ATOM 1458 C C . TRP A 1 191 ? -13.219 -0.004 -12.544 1.00 95.88 191 TRP A C 1
ATOM 1460 O O . TRP A 1 191 ? -13.795 0.595 -11.633 1.00 95.88 191 TRP A O 1
ATOM 1470 N N . LEU A 1 192 ? -13.169 -1.337 -12.601 1.00 95.50 192 LEU A N 1
ATOM 1471 C CA . LEU A 1 192 ? -13.859 -2.228 -11.668 1.00 95.50 192 LEU A CA 1
ATOM 1472 C C . LEU A 1 192 ? -13.041 -2.578 -10.414 1.00 95.50 192 LEU A C 1
ATOM 1474 O O . LEU A 1 192 ? -13.535 -3.331 -9.580 1.00 95.50 192 LEU A O 1
ATOM 1478 N N . HIS A 1 193 ? -11.822 -2.044 -10.248 1.00 95.38 193 HIS A N 1
ATOM 1479 C CA . HIS A 1 193 ? -10.910 -2.418 -9.153 1.00 95.38 193 HIS A CA 1
ATOM 1480 C C . HIS A 1 193 ? -10.654 -3.936 -9.086 1.00 95.38 193 HIS A C 1
ATOM 1482 O O . HIS A 1 193 ? -10.696 -4.565 -8.024 1.00 95.38 193 HIS A O 1
ATOM 1488 N N . LEU A 1 194 ? -10.392 -4.526 -10.254 1.00 96.06 194 LEU A N 1
ATOM 1489 C CA . LEU A 1 194 ? -10.098 -5.949 -10.442 1.00 96.06 194 LEU A CA 1
ATOM 1490 C C . LEU A 1 194 ? -8.702 -6.184 -11.037 1.00 96.06 194 LEU A C 1
ATOM 1492 O O . LEU A 1 194 ? -8.361 -7.309 -11.389 1.00 96.06 194 LEU A O 1
ATOM 1496 N N . SER A 1 195 ? -7.869 -5.142 -11.121 1.00 95.06 195 SER A N 1
ATOM 1497 C CA . SER A 1 195 ? -6.519 -5.220 -11.703 1.00 95.06 195 SER A CA 1
ATOM 1498 C C . SER A 1 195 ? -5.617 -6.272 -11.046 1.00 95.06 195 SER A C 1
ATOM 1500 O O . SER A 1 195 ? -4.719 -6.805 -11.690 1.00 95.06 195 SER A O 1
ATOM 1502 N N . ASN A 1 196 ? -5.895 -6.640 -9.795 1.00 95.69 196 ASN A N 1
ATOM 1503 C CA . ASN A 1 196 ? -5.178 -7.679 -9.069 1.00 95.69 196 ASN A CA 1
ATOM 1504 C C . ASN A 1 196 ? -5.501 -9.112 -9.514 1.00 95.69 196 ASN A C 1
ATOM 1506 O O . ASN A 1 196 ? -4.827 -10.026 -9.067 1.00 95.69 196 ASN A O 1
ATOM 1510 N N . TRP A 1 197 ? -6.509 -9.317 -10.363 1.00 94.81 197 TRP A N 1
ATOM 1511 C CA . TRP A 1 197 ? -6.884 -10.628 -10.901 1.00 94.81 197 TRP A CA 1
ATOM 1512 C C . TRP A 1 197 ? -6.430 -10.833 -12.347 1.00 94.81 197 TRP A C 1
ATOM 1514 O O . TRP A 1 197 ? -6.680 -11.890 -12.909 1.00 94.81 197 TRP A O 1
ATOM 1524 N N . THR A 1 198 ? -5.773 -9.840 -12.948 1.00 92.69 198 THR A N 1
ATOM 1525 C CA . THR A 1 198 ? -5.518 -9.776 -14.396 1.00 92.69 198 THR A CA 1
ATOM 1526 C C . THR A 1 198 ? -4.516 -10.801 -14.899 1.00 92.69 198 THR A C 1
ATOM 1528 O O . THR A 1 198 ? -4.713 -11.341 -15.978 1.00 92.69 198 THR A O 1
ATOM 1531 N N . THR A 1 199 ? -3.468 -11.110 -14.133 1.00 90.06 199 THR A N 1
ATOM 1532 C CA . THR A 1 199 ? -2.300 -11.871 -14.608 1.00 90.06 199 THR A CA 1
ATOM 1533 C C . THR A 1 199 ? -2.610 -13.184 -15.354 1.00 90.06 199 THR A C 1
ATOM 1535 O O . THR A 1 199 ? -1.939 -13.438 -16.353 1.00 90.06 199 THR A O 1
ATOM 1538 N N . PRO A 1 200 ? -3.583 -14.029 -14.945 1.00 89.25 200 PRO A N 1
ATOM 1539 C CA . PRO A 1 200 ? -3.928 -15.241 -15.695 1.00 89.25 200 PRO A CA 1
ATOM 1540 C C . PRO A 1 200 ? -4.700 -14.989 -16.998 1.00 89.25 200 PRO A C 1
ATOM 1542 O O . PRO A 1 200 ? -4.699 -15.854 -17.866 1.00 89.25 200 PRO A O 1
ATOM 1545 N N . PHE A 1 201 ? -5.390 -13.851 -17.117 1.00 89.69 201 PHE A N 1
ATOM 1546 C CA . PHE A 1 201 ? -6.261 -13.525 -18.253 1.00 89.69 201 PHE A CA 1
ATOM 1547 C C . PHE A 1 201 ? -5.584 -12.591 -19.259 1.00 89.69 201 PHE A C 1
ATOM 1549 O O . PHE A 1 201 ? -5.814 -12.708 -20.457 1.00 89.69 201 PHE A O 1
ATOM 1556 N N . GLU A 1 202 ? -4.741 -11.679 -18.773 1.00 88.56 202 GLU A N 1
ATOM 1557 C CA . GLU A 1 202 ? -4.045 -10.660 -19.562 1.00 88.56 202 GLU A CA 1
ATOM 1558 C C . GLU A 1 202 ? -2.561 -10.597 -19.149 1.00 88.56 202 GLU A C 1
ATOM 1560 O O . GLU A 1 202 ? -2.142 -9.721 -18.379 1.00 88.56 202 GLU A O 1
ATOM 1565 N N . PRO A 1 203 ? -1.745 -11.564 -19.615 1.00 81.94 203 PRO A N 1
ATOM 1566 C CA . PRO A 1 203 ? -0.321 -11.614 -19.312 1.00 81.94 203 PRO A CA 1
ATOM 1567 C C . PRO A 1 203 ? 0.405 -10.358 -19.809 1.00 81.94 203 PRO A C 1
ATOM 1569 O O . PRO A 1 203 ? 0.159 -9.868 -20.907 1.00 81.94 203 PRO A O 1
ATOM 1572 N N . GLY A 1 204 ? 1.338 -9.846 -19.007 1.00 75.88 204 GLY A N 1
ATOM 1573 C CA . GLY A 1 204 ? 2.055 -8.596 -19.295 1.00 75.88 204 GLY A CA 1
ATOM 1574 C C . GLY A 1 204 ? 1.477 -7.368 -18.586 1.00 75.88 204 GLY A C 1
ATOM 1575 O O . GLY A 1 204 ? 2.187 -6.377 -18.439 1.00 75.88 204 GLY A O 1
ATOM 1576 N N . GLY A 1 205 ? 0.257 -7.467 -18.045 1.00 82.31 205 GLY A N 1
ATOM 1577 C CA . GLY A 1 205 ? -0.337 -6.441 -17.189 1.00 82.31 205 GLY A CA 1
ATOM 1578 C C . GLY A 1 205 ? -0.802 -5.189 -17.937 1.00 82.31 205 GLY A C 1
ATOM 1579 O O . GLY A 1 205 ? -0.619 -5.038 -19.140 1.00 82.31 205 GLY A O 1
ATOM 1580 N N . GLY A 1 206 ? -1.453 -4.291 -17.200 1.00 88.12 206 GLY A N 1
ATOM 1581 C CA . GLY A 1 206 ? -2.037 -3.070 -17.755 1.00 88.12 206 GLY A CA 1
ATOM 1582 C C . GLY A 1 206 ? -1.123 -1.850 -17.716 1.00 88.12 206 GLY A C 1
ATOM 1583 O O . GLY A 1 206 ? -0.052 -1.900 -17.116 1.00 88.12 206 GLY A O 1
ATOM 1584 N N . PRO A 1 207 ? -1.596 -0.702 -18.238 1.00 90.56 207 PRO A N 1
ATOM 1585 C CA . PRO A 1 207 ? -0.848 0.560 -18.244 1.00 90.56 207 PRO A CA 1
ATOM 1586 C C . PRO A 1 207 ? -0.577 1.121 -16.839 1.00 90.56 207 PRO A C 1
ATOM 1588 O O . PRO A 1 207 ? 0.221 2.037 -16.674 1.00 90.56 207 PRO A O 1
ATOM 1591 N N . LEU A 1 208 ? -1.257 0.601 -15.814 1.00 94.12 208 LEU A N 1
ATOM 1592 C CA . LEU A 1 208 ? -1.095 0.989 -14.413 1.00 94.12 208 LEU A CA 1
ATOM 1593 C C . LEU A 1 208 ? -0.851 -0.261 -13.559 1.00 94.12 208 LEU A C 1
ATOM 1595 O O . LEU A 1 208 ? -1.70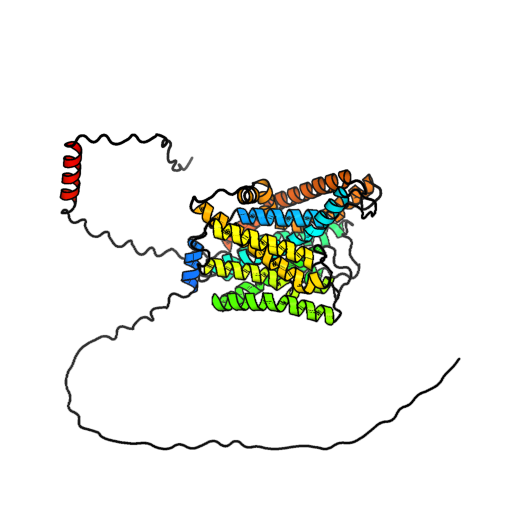6 -0.632 -12.751 1.00 94.12 208 LEU A O 1
ATOM 1599 N N . PRO A 1 209 ? 0.292 -0.944 -13.731 1.00 91.62 209 PRO A N 1
ATOM 1600 C CA . PRO A 1 209 ? 0.498 -2.263 -13.149 1.00 91.62 209 PRO A CA 1
ATOM 1601 C C . PRO A 1 209 ? 0.511 -2.230 -11.619 1.00 91.62 209 PRO A C 1
ATOM 1603 O O . PRO A 1 209 ? 0.182 -3.225 -11.000 1.00 91.62 209 PRO A O 1
ATOM 1606 N N . HIS A 1 210 ? 0.828 -1.102 -10.979 1.00 94.94 210 HIS A N 1
ATOM 1607 C CA . HIS A 1 210 ? 0.892 -0.960 -9.518 1.00 94.94 210 HIS A CA 1
ATOM 1608 C C . HIS A 1 210 ? -0.475 -0.866 -8.819 1.00 94.94 210 HIS A C 1
ATOM 1610 O O . HIS A 1 210 ? -0.544 -1.040 -7.603 1.00 94.94 210 HIS A O 1
ATOM 1616 N N . VAL A 1 211 ? -1.575 -0.608 -9.536 1.00 96.19 211 VAL A N 1
ATOM 1617 C CA . VAL A 1 211 ? -2.900 -0.381 -8.911 1.00 96.19 211 VAL A CA 1
ATOM 1618 C C . VAL A 1 211 ? -3.591 -1.660 -8.419 1.00 96.19 211 VAL A C 1
ATOM 1620 O O . VAL A 1 211 ? -4.652 -1.579 -7.789 1.00 96.19 211 VAL A O 1
ATOM 1623 N N . TRP A 1 212 ? -2.974 -2.830 -8.624 1.00 96.19 212 TRP A N 1
ATOM 1624 C CA . TRP A 1 212 ? -3.437 -4.097 -8.050 1.00 96.19 212 TRP A CA 1
ATOM 1625 C C . TRP A 1 212 ? -3.587 -3.995 -6.528 1.00 96.19 212 TRP A C 1
ATOM 1627 O O . TRP A 1 212 ? -4.566 -4.477 -5.964 1.00 96.19 212 TRP A O 1
ATOM 1637 N N . SER A 1 213 ? -2.663 -3.305 -5.854 1.00 96.88 213 SER A N 1
ATOM 1638 C CA . SER A 1 213 ? -2.691 -3.176 -4.396 1.00 96.88 213 SER A CA 1
ATOM 1639 C C . SER A 1 213 ? -3.883 -2.336 -3.932 1.00 96.88 213 SER A C 1
ATOM 1641 O O . SER A 1 213 ? -4.567 -2.709 -2.983 1.00 96.88 213 SER A O 1
ATOM 1643 N N . LEU A 1 214 ? -4.210 -1.263 -4.662 1.00 96.75 214 LEU A N 1
ATOM 1644 C CA . LEU A 1 214 ? -5.402 -0.451 -4.410 1.00 96.75 214 LEU A CA 1
ATOM 1645 C C . LEU A 1 214 ? -6.679 -1.272 -4.608 1.00 96.75 214 LEU A C 1
ATOM 1647 O O . LEU A 1 214 ? -7.608 -1.153 -3.818 1.00 96.75 214 LEU A O 1
ATOM 1651 N N . SER A 1 215 ? -6.708 -2.149 -5.615 1.00 97.06 215 SER A N 1
ATOM 1652 C CA . SER A 1 215 ? -7.843 -3.052 -5.856 1.00 97.06 215 SER A CA 1
ATOM 1653 C C . SER A 1 215 ? -8.083 -3.989 -4.665 1.00 97.06 215 SER A C 1
ATOM 1655 O O . SER A 1 215 ? -9.216 -4.134 -4.208 1.00 97.06 215 SER A O 1
ATOM 1657 N N . VAL A 1 216 ? -7.012 -4.559 -4.103 1.00 97.88 216 VAL A N 1
ATOM 1658 C CA . VAL A 1 216 ? -7.071 -5.389 -2.888 1.00 97.88 216 VAL A CA 1
ATOM 1659 C C . VAL A 1 216 ? -7.612 -4.592 -1.692 1.00 97.88 216 VAL A C 1
ATOM 1661 O O . VAL A 1 216 ? -8.473 -5.086 -0.959 1.00 97.88 216 VAL A O 1
ATOM 1664 N N . GLU A 1 217 ? -7.153 -3.352 -1.495 1.00 96.31 217 GLU A N 1
ATOM 1665 C CA . GLU A 1 217 ? -7.657 -2.499 -0.413 1.00 96.31 217 GLU A CA 1
ATOM 1666 C C . GLU A 1 217 ? -9.139 -2.141 -0.590 1.00 96.31 217 GLU A C 1
ATOM 1668 O O . GLU A 1 217 ? -9.895 -2.252 0.372 1.00 96.31 217 GLU A O 1
ATOM 1673 N N . GLU A 1 218 ? -9.582 -1.761 -1.793 1.00 95.19 218 GLU A N 1
ATOM 1674 C CA . GLU A 1 218 ? -10.990 -1.438 -2.092 1.00 95.19 218 GLU A CA 1
ATOM 1675 C C . GLU A 1 218 ? -11.926 -2.623 -1.860 1.00 95.19 218 GLU A C 1
ATOM 1677 O O . GLU A 1 218 ? -12.965 -2.478 -1.210 1.00 95.19 218 GLU A O 1
ATOM 1682 N N . GLN A 1 219 ? -11.524 -3.827 -2.266 1.00 96.12 219 GLN A N 1
ATOM 1683 C CA . GLN A 1 219 ? -12.272 -5.047 -1.954 1.00 96.12 219 GLN A CA 1
ATOM 1684 C C . GLN A 1 219 ? -12.414 -5.243 -0.435 1.00 96.12 219 GLN A C 1
ATOM 1686 O O . GLN A 1 219 ? -13.494 -5.574 0.063 1.00 96.12 219 GLN A O 1
ATOM 1691 N N . PHE A 1 220 ? -11.356 -4.963 0.331 1.00 95.88 220 PHE A N 1
ATOM 1692 C CA . PHE A 1 220 ? -11.410 -5.003 1.790 1.00 95.88 220 PHE A CA 1
ATOM 1693 C C . PHE A 1 220 ? -12.287 -3.883 2.380 1.00 95.88 220 PHE A C 1
ATOM 1695 O O . PHE A 1 220 ? -13.069 -4.148 3.295 1.00 95.88 220 PHE A O 1
ATOM 1702 N N . TYR A 1 221 ? -12.237 -2.655 1.850 1.00 92.06 221 TYR A N 1
ATOM 1703 C CA . TYR A 1 221 ? -13.091 -1.537 2.280 1.00 92.06 221 TYR A CA 1
ATOM 1704 C C . TYR A 1 221 ? -14.584 -1.853 2.136 1.00 92.06 221 TYR A C 1
ATOM 1706 O O . TYR A 1 221 ? -15.374 -1.441 2.990 1.00 92.06 221 TYR A O 1
ATOM 1714 N N . LEU A 1 222 ? -14.963 -2.585 1.085 1.00 92.25 222 LEU A N 1
ATOM 1715 C CA . LEU A 1 222 ? -16.346 -2.970 0.812 1.00 92.25 222 LEU A CA 1
ATOM 1716 C C . LEU A 1 222 ? -16.811 -4.143 1.687 1.00 92.25 222 LEU A C 1
ATOM 1718 O O . LEU A 1 222 ? -17.892 -4.085 2.276 1.00 92.25 222 LEU A O 1
ATOM 1722 N N . LEU A 1 223 ? -15.995 -5.194 1.813 1.00 93.38 223 LEU A N 1
ATOM 1723 C CA . LEU A 1 223 ? -16.386 -6.425 2.509 1.00 93.38 223 LEU A CA 1
ATOM 1724 C C . LEU A 1 223 ? -16.270 -6.322 4.035 1.00 93.38 223 LEU A C 1
ATOM 1726 O O . LEU A 1 223 ? -17.105 -6.857 4.770 1.00 93.38 223 LEU A O 1
ATOM 1730 N N . TRP A 1 224 ? -15.254 -5.624 4.543 1.00 94.50 224 TRP A N 1
ATOM 1731 C CA . TRP A 1 224 ? -14.932 -5.634 5.971 1.00 94.50 224 TRP A CA 1
ATOM 1732 C C . TRP A 1 224 ? -16.019 -5.034 6.885 1.00 94.50 224 TRP A C 1
ATOM 1734 O O . TRP A 1 224 ? -16.317 -5.638 7.922 1.00 94.50 224 TRP A O 1
ATOM 1744 N N . PRO A 1 225 ? -16.687 -3.910 6.542 1.00 91.94 225 PRO A N 1
ATOM 1745 C CA . PRO A 1 225 ? -17.801 -3.390 7.338 1.00 91.94 225 PRO A CA 1
ATOM 1746 C C . PRO A 1 225 ? -18.967 -4.379 7.466 1.00 91.94 225 PRO A C 1
ATOM 1748 O O . PRO A 1 225 ? -19.588 -4.443 8.528 1.00 91.94 225 PRO A O 1
ATOM 1751 N N . LEU A 1 226 ? -19.253 -5.160 6.414 1.00 91.25 226 LEU A N 1
ATOM 1752 C CA . LEU A 1 226 ? -20.325 -6.164 6.402 1.00 91.25 226 LEU A CA 1
ATOM 1753 C C . LEU A 1 226 ? -20.017 -7.320 7.363 1.00 91.25 226 LEU A C 1
ATOM 1755 O O . LEU A 1 226 ? -20.898 -7.762 8.102 1.00 91.25 226 LEU A O 1
ATOM 1759 N N . LEU A 1 227 ? -18.760 -7.767 7.401 1.00 90.00 227 LEU A N 1
ATOM 1760 C CA . LEU A 1 227 ? -18.296 -8.795 8.337 1.00 90.00 227 LEU A CA 1
ATOM 1761 C C . LEU A 1 227 ? -18.333 -8.282 9.784 1.00 90.00 227 LEU A C 1
ATOM 1763 O O . LEU A 1 227 ? -18.927 -8.911 10.664 1.00 90.00 227 LEU A O 1
ATOM 1767 N N . LEU A 1 228 ? -17.785 -7.085 10.027 1.00 89.38 228 LEU A N 1
ATOM 1768 C CA . LEU A 1 228 ? -17.785 -6.460 11.354 1.00 89.38 228 LEU A CA 1
ATOM 1769 C C . LEU A 1 228 ? -19.185 -6.158 11.886 1.00 89.38 228 LEU A C 1
ATOM 1771 O O . LEU A 1 228 ? -19.368 -6.099 13.103 1.00 89.38 228 LEU A O 1
ATOM 1775 N N . TRP A 1 229 ? -20.171 -5.955 11.010 1.00 87.06 229 TRP A N 1
ATOM 1776 C CA . TRP A 1 229 ? -21.546 -5.704 11.427 1.00 87.06 229 TRP A CA 1
ATOM 1777 C C . TRP A 1 229 ? -22.113 -6.870 12.244 1.00 87.06 229 TRP A C 1
ATOM 1779 O O . TRP A 1 229 ? -22.744 -6.634 13.277 1.00 87.06 229 TRP A O 1
ATOM 1789 N N . ARG A 1 230 ? -21.819 -8.113 11.839 1.00 86.69 230 ARG A N 1
ATOM 1790 C CA . ARG A 1 230 ? -22.366 -9.335 12.449 1.00 86.69 230 ARG A CA 1
ATOM 1791 C C . ARG A 1 230 ? -21.483 -9.962 13.530 1.00 86.69 230 ARG A C 1
ATOM 1793 O O . ARG A 1 230 ? -21.992 -10.713 14.351 1.00 86.69 230 ARG A O 1
ATOM 1800 N N . MET A 1 231 ? -20.190 -9.650 13.559 1.00 91.06 231 MET A N 1
ATOM 1801 C CA . MET A 1 231 ? -19.210 -10.357 14.396 1.00 91.06 231 MET A CA 1
ATOM 1802 C C . MET A 1 231 ? -18.869 -9.622 15.698 1.00 91.06 231 MET A C 1
ATOM 1804 O O . MET A 1 231 ? -18.683 -8.400 15.701 1.00 91.06 231 MET A O 1
ATOM 1808 N N . GLY A 1 232 ? -18.736 -10.341 16.816 1.00 89.62 232 GLY A N 1
ATOM 1809 C CA . GLY A 1 232 ? -18.159 -9.804 18.053 1.00 89.62 232 GLY A CA 1
ATOM 1810 C C . GLY A 1 232 ? -16.636 -9.643 17.951 1.00 89.62 232 GLY A C 1
ATOM 1811 O O . GLY A 1 232 ? -16.011 -10.190 17.052 1.00 89.62 232 GLY A O 1
ATOM 1812 N N . LEU A 1 233 ? -15.997 -8.919 18.883 1.00 89.69 233 LEU A N 1
ATOM 1813 C CA . LEU A 1 233 ? -14.532 -8.727 18.849 1.00 89.69 233 LEU A CA 1
ATOM 1814 C C . LEU A 1 233 ? -13.750 -10.051 18.825 1.00 89.69 233 LEU A C 1
ATOM 1816 O O . LEU A 1 233 ? -12.743 -10.151 18.131 1.00 89.69 233 LEU A O 1
ATOM 1820 N N . ARG A 1 234 ? -14.222 -11.061 19.568 1.00 91.88 234 ARG A N 1
ATOM 1821 C CA . ARG A 1 234 ? -13.613 -12.396 19.593 1.00 91.88 234 ARG A CA 1
ATOM 1822 C C . ARG A 1 234 ? -13.683 -13.067 18.223 1.00 91.88 234 ARG A C 1
ATOM 1824 O O . ARG A 1 234 ? -12.679 -13.602 17.774 1.00 91.88 234 ARG A O 1
ATOM 1831 N N . ASP A 1 235 ? -14.832 -13.007 17.562 1.00 94.31 235 ASP A N 1
ATOM 1832 C CA . ASP A 1 235 ? -15.032 -13.647 16.258 1.00 94.31 235 ASP A CA 1
ATOM 1833 C C . ASP A 1 235 ? -14.180 -12.966 15.186 1.00 94.31 235 ASP A C 1
ATOM 1835 O O . ASP A 1 235 ? -13.551 -13.637 14.378 1.00 94.31 235 ASP A O 1
ATOM 1839 N N . VAL A 1 236 ? -14.076 -11.633 15.237 1.00 94.31 236 VAL A N 1
ATOM 1840 C CA . VAL A 1 236 ? -13.189 -10.861 14.354 1.00 94.31 236 VAL A CA 1
ATOM 1841 C C . VAL A 1 236 ? -11.731 -11.245 14.577 1.00 94.31 236 VAL A C 1
ATOM 1843 O O . VAL A 1 236 ? -10.999 -11.442 13.613 1.00 94.31 236 VAL A O 1
ATOM 1846 N N . TRP A 1 237 ? -11.304 -11.369 15.836 1.00 95.25 237 TRP A N 1
ATOM 1847 C CA . TRP A 1 237 ? -9.954 -11.817 16.170 1.00 95.25 237 TRP A CA 1
ATOM 1848 C C . TRP A 1 237 ? -9.670 -13.213 15.603 1.00 95.25 237 TRP A C 1
ATOM 1850 O O . TRP A 1 237 ? -8.666 -13.397 14.921 1.00 95.25 237 TRP A O 1
ATOM 1860 N N . LEU A 1 238 ? -10.575 -14.173 15.821 1.00 97.00 238 LEU A N 1
ATOM 1861 C CA . LEU A 1 238 ? -10.448 -15.534 15.293 1.00 97.00 238 LEU A CA 1
ATOM 1862 C C . LEU A 1 238 ? -10.424 -15.553 13.762 1.00 97.00 238 LEU A C 1
ATOM 1864 O O . LEU A 1 238 ? -9.566 -16.215 13.186 1.00 97.00 238 LEU A O 1
ATOM 1868 N N . LEU A 1 239 ? -11.296 -14.784 13.104 1.00 97.12 239 LEU A N 1
ATOM 1869 C CA . LEU A 1 239 ? -11.290 -14.638 11.650 1.00 97.12 239 LEU A CA 1
ATOM 1870 C C . LEU A 1 239 ? -9.941 -14.110 11.152 1.00 97.12 239 LEU A C 1
ATOM 1872 O O . LEU A 1 239 ? -9.395 -14.649 10.196 1.00 97.12 239 LEU A O 1
ATOM 1876 N N . CYS A 1 240 ? -9.374 -13.096 11.810 1.00 98.06 240 CYS A N 1
ATOM 1877 C CA . CYS A 1 240 ? -8.064 -12.577 11.426 1.00 98.06 240 CYS A CA 1
ATOM 1878 C C . CYS A 1 240 ? -6.974 -13.648 11.558 1.00 98.06 240 CYS A C 1
ATOM 1880 O O . CYS A 1 240 ? -6.168 -13.794 10.645 1.00 98.06 240 CYS A O 1
ATOM 1882 N N . LEU A 1 241 ? -6.966 -14.426 12.648 1.00 97.88 241 LEU A N 1
ATOM 1883 C CA . LEU A 1 241 ? -6.010 -15.526 12.823 1.00 97.88 241 LEU A CA 1
ATOM 1884 C C . LEU A 1 241 ? -6.154 -16.591 11.729 1.00 97.88 241 LEU A C 1
ATOM 1886 O O . LEU A 1 241 ? -5.147 -17.044 11.188 1.00 97.88 241 LEU A O 1
ATOM 1890 N N . VAL A 1 242 ? -7.391 -16.945 11.366 1.00 98.19 242 VAL A N 1
ATOM 1891 C CA . VAL A 1 242 ? -7.668 -17.880 10.268 1.00 98.19 242 VAL A CA 1
ATOM 1892 C C . VAL A 1 242 ? -7.146 -17.328 8.943 1.00 98.19 242 VAL A C 1
ATOM 1894 O O . VAL A 1 242 ? -6.448 -18.043 8.239 1.00 98.19 242 VAL A O 1
ATOM 1897 N N . LEU A 1 243 ? -7.410 -16.061 8.612 1.00 98.00 243 LEU A N 1
ATOM 1898 C CA . LEU A 1 243 ? -6.941 -15.446 7.363 1.00 98.00 243 LEU A CA 1
ATOM 1899 C C . LEU A 1 243 ? -5.407 -15.358 7.290 1.00 98.00 243 LEU A C 1
ATOM 1901 O O . LEU A 1 243 ? -4.824 -15.612 6.233 1.00 98.00 243 LEU A O 1
ATOM 1905 N N . ILE A 1 244 ? -4.748 -15.052 8.413 1.00 98.44 244 ILE A N 1
ATOM 1906 C CA . ILE A 1 244 ? -3.281 -15.025 8.518 1.00 98.44 244 ILE A CA 1
ATOM 1907 C C . ILE A 1 244 ? -2.689 -16.421 8.294 1.00 98.44 244 ILE A C 1
ATOM 1909 O O . ILE A 1 244 ? -1.693 -16.544 7.589 1.00 98.44 244 ILE A O 1
ATOM 1913 N N . ALA A 1 245 ? -3.302 -17.467 8.856 1.00 97.62 245 ALA A N 1
ATOM 1914 C CA . ALA A 1 245 ? -2.846 -18.846 8.686 1.00 97.62 245 ALA A CA 1
ATOM 1915 C C . ALA A 1 245 ? -3.201 -19.435 7.306 1.00 97.62 245 ALA A C 1
ATOM 1917 O O . ALA A 1 245 ? -2.437 -20.224 6.757 1.00 97.62 245 ALA A O 1
ATOM 1918 N N . ALA A 1 246 ? -4.337 -19.044 6.725 1.00 97.81 246 ALA A N 1
ATOM 1919 C CA . ALA A 1 246 ? -4.821 -19.567 5.450 1.00 97.81 246 ALA A CA 1
ATOM 1920 C C . ALA A 1 246 ? -4.071 -18.991 4.241 1.00 97.81 246 ALA A C 1
ATOM 1922 O O . ALA A 1 246 ? -3.864 -19.705 3.266 1.00 97.81 246 ALA A O 1
ATOM 1923 N N . SER A 1 247 ? -3.632 -17.729 4.294 1.00 97.75 247 SER A N 1
ATOM 1924 C CA . SER A 1 247 ? -2.918 -17.082 3.178 1.00 97.75 247 SER A CA 1
ATOM 1925 C C . SER A 1 247 ? -1.636 -17.815 2.738 1.00 97.75 247 SER A C 1
ATOM 1927 O O . SER A 1 247 ? -1.505 -18.079 1.543 1.00 97.75 247 SER A O 1
ATOM 1929 N N . PRO A 1 248 ? -0.692 -18.200 3.628 1.00 97.81 248 PRO A N 1
ATOM 1930 C CA . PRO A 1 248 ? 0.492 -18.961 3.219 1.00 97.81 248 PRO A CA 1
ATOM 1931 C C . PRO A 1 248 ? 0.137 -20.336 2.637 1.00 97.81 248 PRO A C 1
ATOM 1933 O O . PRO A 1 248 ? 0.768 -20.759 1.671 1.00 97.81 248 PRO A O 1
ATOM 1936 N N . LEU A 1 249 ? -0.902 -21.001 3.159 1.00 97.94 249 LEU A N 1
ATOM 1937 C CA . LEU A 1 249 ? -1.393 -22.269 2.612 1.00 97.94 249 LEU A CA 1
ATOM 1938 C C . LEU A 1 249 ? -2.006 -22.085 1.217 1.00 97.94 249 LEU A C 1
ATOM 1940 O O . LEU A 1 249 ? -1.743 -22.881 0.321 1.00 97.94 249 LEU A O 1
ATOM 1944 N N . ALA A 1 250 ? -2.772 -21.015 1.005 1.00 97.81 250 ALA A N 1
ATOM 1945 C CA . ALA A 1 250 ? -3.323 -20.683 -0.302 1.00 97.81 250 ALA A CA 1
ATOM 1946 C C . ALA A 1 250 ? -2.210 -20.385 -1.316 1.00 97.81 250 ALA A C 1
ATOM 1948 O O . ALA A 1 250 ? -2.262 -20.884 -2.437 1.00 97.81 250 ALA A O 1
ATOM 1949 N N . ARG A 1 251 ? -1.175 -19.627 -0.925 1.00 97.75 251 ARG A N 1
ATOM 1950 C CA . ARG A 1 251 ? -0.004 -19.359 -1.779 1.00 97.75 251 ARG A CA 1
ATOM 1951 C C . ARG A 1 251 ? 0.742 -20.647 -2.126 1.00 97.75 251 ARG A C 1
ATOM 1953 O O . ARG A 1 251 ? 1.044 -20.859 -3.295 1.00 97.75 251 ARG A O 1
ATOM 1960 N N . LEU A 1 252 ? 0.957 -21.532 -1.150 1.00 97.75 252 LEU A N 1
ATOM 1961 C CA . LEU A 1 252 ? 1.534 -22.859 -1.383 1.00 97.75 252 LEU A CA 1
ATOM 1962 C C . LEU A 1 252 ? 0.700 -23.667 -2.386 1.00 97.75 252 LEU A C 1
ATOM 1964 O O . LEU A 1 252 ? 1.253 -24.219 -3.332 1.00 97.75 252 LEU A O 1
ATOM 1968 N N . LEU A 1 253 ? -0.621 -23.723 -2.207 1.00 97.81 253 LEU A N 1
ATOM 1969 C CA . LEU A 1 253 ? -1.511 -24.446 -3.114 1.00 97.81 253 LEU A CA 1
ATOM 1970 C C . LEU A 1 253 ? -1.460 -23.866 -4.533 1.00 97.81 253 LEU A C 1
ATOM 1972 O O . LEU A 1 253 ? -1.286 -24.616 -5.484 1.00 97.81 253 LEU A O 1
ATOM 1976 N N . MET A 1 254 ? -1.561 -22.544 -4.683 1.00 97.00 254 MET A N 1
ATOM 1977 C CA . MET A 1 254 ? -1.537 -21.892 -5.996 1.00 97.00 254 MET A CA 1
ATOM 1978 C C . MET A 1 254 ? -0.218 -22.118 -6.742 1.00 97.00 254 MET A C 1
ATOM 1980 O O . MET A 1 254 ? -0.244 -22.377 -7.943 1.00 97.00 254 MET A O 1
ATOM 1984 N N . LEU A 1 255 ? 0.921 -22.072 -6.042 1.00 96.12 255 LEU A N 1
ATOM 1985 C CA . LEU A 1 255 ? 2.222 -22.381 -6.642 1.00 96.12 255 LEU A CA 1
ATOM 1986 C C . LEU A 1 255 ? 2.303 -23.849 -7.086 1.00 96.12 255 LEU A C 1
ATOM 1988 O O . LEU A 1 255 ? 2.741 -24.119 -8.199 1.00 96.12 255 LEU A O 1
ATOM 1992 N N . ASN A 1 256 ? 1.815 -24.790 -6.269 1.00 96.81 256 ASN A N 1
ATOM 1993 C CA . ASN A 1 256 ? 1.776 -26.213 -6.638 1.00 96.81 256 ASN A CA 1
ATOM 1994 C C . ASN A 1 256 ? 0.816 -26.510 -7.802 1.00 96.81 256 ASN A C 1
ATOM 1996 O O . ASN A 1 256 ? 1.046 -27.446 -8.560 1.00 96.81 256 ASN A O 1
ATOM 2000 N N . LEU A 1 257 ? -0.240 -25.709 -7.969 1.00 96.19 257 LEU A N 1
ATOM 2001 C CA . LEU A 1 257 ? -1.141 -25.773 -9.124 1.00 96.19 257 LEU A CA 1
ATOM 2002 C C . LEU A 1 257 ? -0.552 -25.121 -10.389 1.00 96.19 257 LEU A C 1
ATOM 2004 O O . LEU A 1 257 ? -1.217 -25.096 -11.421 1.00 96.19 257 LEU A O 1
ATOM 2008 N N . GLY A 1 258 ? 0.670 -24.583 -10.327 1.00 94.62 258 GLY A N 1
ATOM 2009 C CA . GLY A 1 258 ? 1.350 -23.982 -11.473 1.00 94.62 258 GLY A CA 1
ATOM 2010 C C . GLY A 1 258 ? 0.842 -22.590 -11.852 1.00 94.62 258 GLY A C 1
ATOM 2011 O O . GLY A 1 258 ? 1.059 -22.155 -12.983 1.00 94.62 258 GLY A O 1
ATOM 2012 N N . LEU A 1 259 ? 0.165 -21.873 -10.943 1.00 94.50 259 LEU A N 1
ATOM 2013 C CA . LEU A 1 259 ? -0.238 -20.493 -11.223 1.00 94.50 259 LEU A CA 1
ATOM 2014 C C . LEU A 1 259 ? 1.000 -19.589 -11.383 1.00 94.50 259 LEU A C 1
ATOM 2016 O O . LEU A 1 259 ? 1.982 -19.757 -10.654 1.00 94.50 259 LEU A O 1
ATOM 2020 N N . PRO A 1 260 ? 0.949 -18.570 -12.266 1.00 93.19 260 PRO A N 1
ATOM 2021 C CA . PRO A 1 260 ? 2.048 -17.624 -12.427 1.00 93.19 260 PRO A CA 1
ATOM 2022 C C . PRO A 1 260 ? 2.423 -16.947 -11.103 1.00 93.19 260 PRO A C 1
ATOM 2024 O O . PRO A 1 260 ? 1.553 -16.451 -10.384 1.00 93.19 260 PRO A O 1
ATOM 2027 N N . GLN A 1 261 ? 3.721 -16.846 -10.806 1.00 93.81 261 GLN A N 1
ATOM 2028 C CA . GLN A 1 261 ? 4.219 -16.251 -9.558 1.00 93.81 261 GLN A CA 1
ATOM 2029 C C . GLN A 1 261 ? 3.709 -14.818 -9.324 1.00 93.81 261 GLN A C 1
ATOM 2031 O O . GLN A 1 261 ? 3.420 -14.457 -8.185 1.00 93.81 261 GLN A O 1
ATOM 2036 N N . GLU A 1 262 ? 3.553 -14.017 -10.381 1.00 92.69 262 GLU A N 1
ATOM 2037 C CA . GLU A 1 262 ? 2.989 -12.660 -10.303 1.00 92.69 262 GLU A CA 1
ATOM 2038 C C . GLU A 1 262 ? 1.471 -12.660 -10.014 1.00 92.69 262 GLU A C 1
ATOM 2040 O O . GLU A 1 262 ? 0.951 -11.745 -9.375 1.00 92.69 262 GLU A O 1
ATOM 2045 N N . ALA A 1 263 ? 0.737 -13.705 -10.415 1.00 93.88 263 ALA A N 1
ATOM 2046 C CA . ALA A 1 263 ? -0.668 -13.874 -10.032 1.00 93.88 263 ALA A CA 1
ATOM 2047 C C . ALA A 1 263 ? -0.767 -14.182 -8.531 1.00 93.88 263 ALA A C 1
ATOM 2049 O O . ALA A 1 263 ? -1.464 -13.490 -7.788 1.00 93.88 263 ALA A O 1
ATOM 2050 N N . VAL A 1 264 ? 0.034 -15.144 -8.057 1.00 96.12 264 VAL A N 1
ATOM 2051 C CA . VAL A 1 264 ? 0.133 -15.465 -6.624 1.00 96.12 264 VAL A CA 1
ATOM 2052 C C . VAL A 1 264 ? 0.561 -14.234 -5.821 1.00 96.12 264 VAL A C 1
ATOM 2054 O O . VAL A 1 264 ? 0.036 -14.006 -4.735 1.00 96.12 264 VAL A O 1
ATOM 2057 N N . TYR A 1 265 ? 1.438 -13.387 -6.362 1.00 94.75 265 TYR A N 1
ATOM 2058 C CA . TYR A 1 265 ? 1.870 -12.148 -5.721 1.00 94.75 265 TYR A CA 1
ATOM 2059 C C . TYR A 1 265 ? 0.733 -11.132 -5.523 1.00 94.75 265 TYR A C 1
ATOM 2061 O O . TYR A 1 265 ? 0.697 -10.476 -4.478 1.00 94.75 265 TYR A O 1
ATOM 2069 N N . THR A 1 266 ? -0.164 -10.983 -6.499 1.00 95.12 266 THR A N 1
ATOM 2070 C CA . THR A 1 266 ? -1.142 -9.881 -6.564 1.00 95.12 266 THR A CA 1
ATOM 2071 C C . THR A 1 266 ? -2.529 -10.238 -6.032 1.00 95.12 266 THR A C 1
ATOM 2073 O O . THR A 1 266 ? -3.263 -9.347 -5.604 1.00 95.12 266 THR A O 1
ATOM 2076 N N . PHE A 1 267 ? -2.899 -11.519 -6.006 1.00 96.94 267 PHE A N 1
ATOM 2077 C CA . PHE A 1 267 ? -4.235 -11.952 -5.593 1.00 96.94 267 PHE A CA 1
ATOM 2078 C C . PHE A 1 267 ? -4.596 -11.536 -4.164 1.00 96.94 267 PHE A C 1
ATOM 2080 O O . PHE A 1 267 ? -3.797 -11.629 -3.230 1.00 96.94 267 PHE A O 1
ATOM 2087 N N . THR A 1 268 ? -5.863 -11.164 -3.967 1.00 97.19 268 THR A N 1
ATOM 2088 C CA . THR A 1 268 ? -6.400 -10.760 -2.657 1.00 97.19 268 THR A CA 1
ATOM 2089 C C . THR A 1 268 ? -6.215 -11.858 -1.619 1.00 97.19 268 THR A C 1
ATOM 2091 O O . THR A 1 268 ? -5.784 -11.585 -0.503 1.00 97.19 268 THR A O 1
ATOM 2094 N N . ILE A 1 269 ? -6.460 -13.114 -2.002 1.00 96.06 269 ILE A N 1
ATOM 2095 C CA . ILE A 1 269 ? -6.317 -14.288 -1.126 1.00 96.06 269 ILE A CA 1
ATOM 2096 C C . ILE A 1 269 ? -4.865 -14.448 -0.643 1.00 96.06 269 ILE A C 1
ATOM 2098 O O . ILE A 1 269 ? -4.633 -14.872 0.484 1.00 96.06 269 ILE A O 1
ATOM 2102 N N . SER A 1 270 ? -3.887 -14.047 -1.456 1.00 96.31 270 SER A N 1
ATOM 2103 C CA . SER A 1 270 ? -2.466 -14.099 -1.106 1.00 96.31 270 SER A CA 1
ATOM 2104 C C . SER A 1 270 ? -2.011 -12.975 -0.180 1.00 96.31 270 SER A C 1
ATOM 2106 O O . SER A 1 270 ? -0.931 -13.079 0.400 1.00 96.31 270 SER A O 1
ATOM 2108 N N . ARG A 1 271 ? -2.776 -11.882 -0.078 1.00 97.00 271 ARG A N 1
ATOM 2109 C CA . ARG A 1 271 ? -2.392 -10.650 0.641 1.00 97.00 271 ARG A CA 1
ATOM 2110 C C . ARG A 1 271 ? -3.300 -10.296 1.804 1.00 97.00 271 ARG A C 1
ATOM 2112 O O . ARG A 1 271 ? -3.019 -9.351 2.543 1.00 97.00 271 ARG A O 1
ATOM 2119 N N . ILE A 1 272 ? -4.389 -11.040 1.972 1.00 97.75 272 ILE A N 1
ATOM 2120 C CA . ILE A 1 272 ? -5.372 -10.780 3.016 1.00 97.75 272 ILE A CA 1
ATOM 2121 C C . ILE A 1 272 ? -4.781 -10.966 4.419 1.00 97.75 272 ILE A C 1
ATOM 2123 O O . ILE A 1 272 ? -5.250 -10.308 5.344 1.00 97.75 272 ILE A O 1
ATOM 2127 N N . ASP A 1 273 ? -3.724 -11.771 4.588 1.00 97.81 273 ASP A N 1
ATOM 2128 C CA . ASP A 1 273 ? -2.977 -11.893 5.848 1.00 97.81 273 ASP A CA 1
ATOM 2129 C C . ASP A 1 273 ? -2.472 -10.544 6.371 1.00 97.81 273 ASP A C 1
ATOM 2131 O O . ASP A 1 273 ? -2.590 -10.266 7.563 1.00 97.81 273 ASP A O 1
ATOM 2135 N N . ALA A 1 274 ? -1.974 -9.678 5.491 1.00 98.38 274 ALA A N 1
ATOM 2136 C CA . ALA A 1 274 ? -1.475 -8.353 5.841 1.00 98.38 274 ALA A CA 1
ATOM 2137 C C . ALA A 1 274 ? -2.574 -7.449 6.420 1.00 98.38 274 ALA A C 1
ATOM 2139 O O . ALA A 1 274 ? -2.437 -6.882 7.509 1.00 98.38 274 ALA A O 1
ATOM 2140 N N . LEU A 1 275 ? -3.699 -7.364 5.708 1.00 98.50 275 LEU A N 1
ATOM 2141 C CA . LEU A 1 275 ? -4.882 -6.613 6.130 1.00 98.50 275 LEU A CA 1
ATOM 2142 C C . LEU A 1 275 ? -5.469 -7.200 7.424 1.00 98.50 275 LEU A C 1
ATOM 2144 O O . LEU A 1 275 ? -5.797 -6.458 8.353 1.00 98.50 275 LEU A O 1
ATOM 2148 N N . ALA A 1 276 ? -5.542 -8.530 7.518 1.00 98.44 276 ALA A N 1
ATOM 2149 C CA . ALA A 1 276 ? -6.032 -9.249 8.686 1.00 98.44 276 ALA A CA 1
ATOM 2150 C C . ALA A 1 276 ? -5.138 -9.042 9.917 1.00 98.44 276 ALA A C 1
ATOM 2152 O O . ALA A 1 276 ? -5.657 -8.852 11.013 1.00 98.44 276 ALA A O 1
ATOM 2153 N N . ALA A 1 277 ? -3.813 -9.001 9.769 1.00 98.62 277 ALA A N 1
ATOM 2154 C CA . ALA A 1 277 ? -2.897 -8.726 10.876 1.00 98.62 277 ALA A CA 1
ATOM 2155 C C . ALA A 1 277 ? -3.045 -7.292 11.405 1.00 98.62 277 ALA A C 1
ATOM 2157 O O . ALA A 1 277 ? -3.094 -7.072 12.619 1.00 98.62 277 ALA A O 1
ATOM 2158 N N . GLY A 1 278 ? -3.224 -6.318 10.507 1.00 98.25 278 GLY A N 1
ATOM 2159 C CA . GLY A 1 278 ? -3.580 -4.952 10.887 1.00 98.25 278 GLY A CA 1
ATOM 2160 C C . GLY A 1 278 ? -4.921 -4.885 11.625 1.00 98.25 278 GLY A C 1
ATOM 2161 O O . GLY A 1 278 ? -5.044 -4.232 12.664 1.00 98.25 278 GLY A O 1
ATOM 2162 N N . ALA A 1 279 ? -5.929 -5.600 11.125 1.00 97.81 279 ALA A N 1
ATOM 2163 C CA . ALA A 1 279 ? -7.244 -5.676 11.748 1.00 97.81 279 ALA A CA 1
ATOM 2164 C C . ALA A 1 279 ? -7.207 -6.351 13.131 1.00 97.81 279 ALA A C 1
ATOM 2166 O O . ALA A 1 279 ? -7.801 -5.838 14.082 1.00 97.81 279 ALA A O 1
ATOM 2167 N N . ALA A 1 280 ? -6.446 -7.438 13.274 1.00 97.06 280 ALA A N 1
ATOM 2168 C CA . ALA A 1 280 ? -6.183 -8.097 14.547 1.00 97.06 280 ALA A CA 1
ATOM 2169 C C . ALA A 1 280 ? -5.546 -7.119 15.539 1.00 97.06 280 ALA A C 1
ATOM 2171 O O . ALA A 1 280 ? -6.022 -6.990 16.666 1.00 97.06 280 ALA A O 1
ATOM 2172 N N . LEU A 1 281 ? -4.538 -6.351 15.111 1.00 96.12 281 LEU A N 1
ATOM 2173 C CA . LEU A 1 281 ? -3.917 -5.319 15.942 1.00 96.12 281 LEU A CA 1
ATOM 2174 C C . LEU A 1 281 ? -4.930 -4.259 16.409 1.00 96.12 281 LEU A C 1
ATOM 2176 O O . LEU A 1 281 ? -4.875 -3.826 17.559 1.00 96.12 281 LEU A O 1
ATOM 2180 N N . ALA A 1 282 ? -5.887 -3.865 15.568 1.00 94.44 282 ALA A N 1
ATOM 2181 C CA . ALA A 1 282 ? -6.939 -2.928 15.967 1.00 94.44 282 ALA A CA 1
ATOM 2182 C C . ALA A 1 282 ? -7.909 -3.531 16.997 1.00 94.44 282 ALA A C 1
ATOM 2184 O O . ALA A 1 282 ? -8.324 -2.840 17.930 1.00 94.44 282 ALA A O 1
ATOM 2185 N N . VAL A 1 283 ? -8.251 -4.819 16.869 1.00 93.06 283 VAL A N 1
ATOM 2186 C CA . VAL A 1 283 ? -9.030 -5.542 17.890 1.00 93.06 283 VAL A CA 1
ATOM 2187 C C . VAL A 1 283 ? -8.239 -5.650 19.193 1.00 93.06 283 VAL A C 1
ATOM 2189 O O . VAL A 1 283 ? -8.804 -5.448 20.268 1.00 93.06 283 VAL A O 1
ATOM 2192 N N . TRP A 1 284 ? -6.933 -5.905 19.110 1.00 89.75 284 TRP A N 1
ATOM 2193 C CA . TRP A 1 284 ? -6.036 -5.975 20.261 1.00 89.75 284 TRP A CA 1
ATOM 2194 C C . TRP A 1 284 ? -5.929 -4.628 20.996 1.00 89.75 284 TRP A C 1
ATOM 2196 O O . TRP A 1 284 ? -5.983 -4.590 22.230 1.00 89.75 284 TRP A O 1
ATOM 2206 N N . ASP A 1 285 ? -5.868 -3.517 20.253 1.00 88.00 285 ASP A N 1
ATOM 2207 C CA . ASP A 1 285 ? -5.923 -2.157 20.804 1.00 88.00 285 ASP A CA 1
ATOM 2208 C C . ASP A 1 285 ? -7.267 -1.874 21.499 1.00 88.00 285 ASP A C 1
ATOM 2210 O O . ASP A 1 285 ? -7.301 -1.427 22.650 1.00 88.00 285 ASP A O 1
ATOM 2214 N N . ALA A 1 286 ? -8.383 -2.214 20.844 1.00 84.94 286 ALA A N 1
ATOM 2215 C CA . ALA A 1 286 ? -9.731 -2.011 21.375 1.00 84.94 286 ALA A CA 1
ATOM 2216 C C . ALA A 1 286 ? -10.044 -2.895 22.599 1.00 84.94 286 ALA A C 1
ATOM 2218 O O . ALA A 1 286 ? -10.752 -2.473 23.514 1.00 84.94 286 ALA A O 1
ATOM 2219 N N . GLY A 1 287 ? -9.493 -4.112 22.646 1.00 75.06 287 GLY A N 1
ATOM 2220 C CA . GLY A 1 287 ? -9.685 -5.116 23.699 1.00 75.06 287 GLY A CA 1
ATOM 2221 C C . GLY A 1 287 ? -8.932 -4.838 24.999 1.00 75.06 287 GLY A C 1
ATOM 2222 O O . GLY A 1 287 ? -8.761 -5.734 25.817 1.00 75.06 287 GLY A O 1
ATOM 2223 N N . ARG A 1 288 ? -8.465 -3.604 25.202 1.00 66.38 288 ARG A N 1
ATOM 2224 C CA . ARG A 1 288 ? -7.730 -3.145 26.383 1.00 66.38 288 ARG A CA 1
ATOM 2225 C C . ARG A 1 288 ? -6.337 -3.741 26.602 1.00 66.38 288 ARG A C 1
ATOM 2227 O O . ARG A 1 288 ? -5.676 -3.324 27.547 1.00 66.38 288 ARG A O 1
ATOM 2234 N N . ALA A 1 289 ? -5.846 -4.639 25.762 1.00 58.41 289 ALA A N 1
ATOM 2235 C CA . ALA A 1 289 ? -4.564 -5.301 25.999 1.00 58.41 289 ALA A CA 1
ATOM 2236 C C . ALA A 1 289 ? -3.342 -4.383 25.787 1.00 58.41 289 ALA A C 1
ATOM 2238 O O . ALA A 1 289 ? -2.284 -4.610 26.373 1.00 58.41 289 ALA A O 1
ATOM 2239 N N . LEU A 1 290 ? -3.505 -3.283 25.042 1.00 58.72 290 LEU A N 1
ATOM 2240 C CA . LEU A 1 290 ? -2.525 -2.192 24.981 1.00 58.72 290 LEU A CA 1
ATOM 2241 C C . LEU A 1 290 ? -2.672 -1.174 26.140 1.00 58.72 290 LEU A C 1
ATOM 2243 O O . LEU A 1 290 ? -2.055 -0.103 26.098 1.00 58.72 290 LEU A O 1
ATOM 2247 N N . HIS A 1 291 ? -3.487 -1.445 27.173 1.00 60.25 291 HIS A N 1
ATOM 2248 C CA . HIS A 1 291 ? -3.485 -0.645 28.406 1.00 60.25 291 HIS A CA 1
ATOM 2249 C C . HIS A 1 291 ? -2.234 -0.924 29.239 1.00 60.25 291 HIS A C 1
ATOM 2251 O O . HIS A 1 291 ? -1.682 -2.024 29.254 1.00 60.25 291 HIS A O 1
ATOM 2257 N N . GLY A 1 292 ? -1.752 0.115 29.924 1.00 60.06 292 GLY A N 1
ATOM 2258 C CA . GLY A 1 292 ? -0.490 0.032 30.658 1.00 60.06 292 GLY A CA 1
ATOM 2259 C C . GLY A 1 292 ? 0.725 -0.077 29.735 1.00 60.06 292 GLY A C 1
ATOM 2260 O O . GLY A 1 292 ? 1.683 -0.764 30.071 1.00 60.06 292 GLY A O 1
ATOM 2261 N N . ALA A 1 293 ? 0.692 0.558 28.553 1.00 60.16 293 ALA A N 1
ATOM 2262 C CA . ALA A 1 293 ? 1.859 0.630 27.675 1.00 60.16 293 ALA A CA 1
ATOM 2263 C C . ALA A 1 293 ? 3.072 1.170 28.444 1.00 60.16 293 ALA A C 1
ATOM 2265 O O . ALA A 1 293 ? 3.099 2.341 28.824 1.00 60.16 293 ALA A O 1
ATOM 2266 N N . THR A 1 294 ? 4.048 0.301 28.689 1.00 69.62 294 THR A N 1
ATOM 2267 C CA . THR A 1 294 ? 5.326 0.657 29.296 1.00 69.62 294 THR A CA 1
ATOM 2268 C C . THR A 1 294 ? 6.379 0.809 28.206 1.00 69.62 294 THR A C 1
ATOM 2270 O O . THR A 1 294 ? 6.289 0.185 27.146 1.00 69.62 294 THR A O 1
ATOM 2273 N N . ARG A 1 295 ? 7.427 1.591 28.496 1.00 72.06 295 ARG A N 1
ATOM 2274 C CA . ARG A 1 295 ? 8.623 1.696 27.638 1.00 72.06 295 ARG A CA 1
ATOM 2275 C C . ARG A 1 295 ? 9.227 0.334 27.285 1.00 72.06 295 ARG A C 1
ATOM 2277 O O . ARG A 1 295 ? 9.770 0.151 26.204 1.00 72.06 295 ARG A O 1
ATOM 2284 N N . TRP A 1 296 ? 9.118 -0.622 28.205 1.00 78.19 296 TRP A N 1
ATOM 2285 C CA . TRP A 1 296 ? 9.637 -1.971 28.039 1.00 78.19 296 TRP A CA 1
ATOM 2286 C C . TRP A 1 296 ? 8.844 -2.727 26.981 1.00 78.19 296 TRP A C 1
ATOM 2288 O O . TRP A 1 296 ? 9.432 -3.225 26.027 1.00 78.19 296 TRP A O 1
ATOM 2298 N N . ARG A 1 297 ? 7.508 -2.747 27.093 1.00 83.19 297 ARG A N 1
ATOM 2299 C CA . ARG A 1 297 ? 6.633 -3.420 26.121 1.00 83.19 297 ARG A CA 1
ATOM 2300 C C . ARG A 1 297 ? 6.843 -2.886 24.706 1.00 83.19 297 ARG A C 1
ATOM 2302 O O . ARG A 1 297 ? 7.000 -3.683 23.787 1.00 83.19 297 ARG A O 1
ATOM 2309 N N . SER A 1 298 ? 6.913 -1.565 24.532 1.00 84.69 298 SER A N 1
ATOM 2310 C CA . SER A 1 298 ? 7.176 -0.985 23.211 1.00 84.69 298 SER A CA 1
ATOM 2311 C C . SER A 1 298 ? 8.567 -1.373 22.687 1.00 84.69 298 SER A C 1
ATOM 2313 O O . SER A 1 298 ? 8.680 -1.805 21.543 1.00 84.69 298 SER A O 1
ATOM 2315 N N . ALA A 1 299 ? 9.614 -1.330 23.516 1.00 86.88 299 ALA A N 1
ATOM 2316 C CA . ALA A 1 299 ? 10.954 -1.765 23.113 1.00 86.88 299 ALA A CA 1
ATOM 2317 C C . ALA A 1 299 ? 11.040 -3.267 22.774 1.00 86.88 299 ALA A C 1
ATOM 2319 O O . ALA A 1 299 ? 11.789 -3.652 21.878 1.00 86.88 299 ALA A O 1
ATOM 2320 N N . HIS A 1 300 ? 10.295 -4.134 23.468 1.00 90.12 300 HIS A N 1
ATOM 2321 C CA . HIS A 1 300 ? 10.216 -5.562 23.139 1.00 90.12 300 HIS A CA 1
ATOM 2322 C C . HIS A 1 300 ? 9.518 -5.802 21.799 1.00 90.12 300 HIS A C 1
ATOM 2324 O O . HIS A 1 300 ? 10.028 -6.582 21.001 1.00 90.12 300 HIS A O 1
ATOM 2330 N N . LEU A 1 301 ? 8.414 -5.100 21.518 1.00 91.00 301 LEU A N 1
ATOM 2331 C CA . LEU A 1 301 ? 7.735 -5.197 20.222 1.00 91.00 301 LEU A CA 1
ATOM 2332 C C . LEU A 1 301 ? 8.625 -4.728 19.072 1.00 91.00 301 LEU A C 1
ATOM 2334 O O . LEU A 1 301 ? 8.665 -5.390 18.041 1.00 91.00 301 LEU A O 1
ATOM 2338 N N . LEU A 1 302 ? 9.379 -3.639 19.255 1.00 92.75 302 LEU A N 1
ATOM 2339 C CA . LEU A 1 302 ? 10.305 -3.170 18.225 1.00 92.75 302 LEU A CA 1
ATOM 2340 C C . LEU A 1 302 ? 11.436 -4.178 17.979 1.00 92.75 302 LEU A C 1
ATOM 2342 O O . LEU A 1 302 ? 11.740 -4.482 16.831 1.00 92.75 302 LEU A O 1
ATOM 2346 N N . ARG A 1 303 ? 12.031 -4.737 19.041 1.00 94.81 303 ARG A N 1
ATOM 2347 C CA . ARG A 1 303 ? 13.065 -5.779 18.913 1.00 94.81 303 ARG A CA 1
ATOM 2348 C C . ARG A 1 303 ? 12.535 -7.034 18.228 1.00 94.81 303 ARG A C 1
ATOM 2350 O O . ARG A 1 303 ? 13.207 -7.560 17.350 1.00 94.81 303 ARG A O 1
ATOM 2357 N N . LEU A 1 304 ? 11.331 -7.477 18.589 1.00 95.81 304 LEU A N 1
ATOM 2358 C CA . LEU A 1 304 ? 10.673 -8.605 17.934 1.00 95.81 304 LEU A CA 1
ATOM 2359 C C . LEU A 1 304 ? 10.402 -8.306 16.455 1.00 95.81 304 LEU A C 1
ATOM 2361 O O . LEU A 1 304 ? 10.680 -9.145 15.608 1.00 95.81 304 LEU A O 1
ATOM 2365 N N . ALA A 1 305 ? 9.919 -7.105 16.132 1.00 97.12 305 ALA A N 1
ATOM 2366 C CA . ALA A 1 305 ? 9.676 -6.695 14.754 1.00 97.12 305 ALA A CA 1
ATOM 2367 C C . ALA A 1 305 ? 10.963 -6.704 13.914 1.00 97.12 305 ALA A C 1
ATOM 2369 O O . ALA A 1 305 ? 10.950 -7.201 12.789 1.00 97.12 305 ALA A O 1
ATOM 2370 N N . ILE A 1 306 ? 12.076 -6.213 14.471 1.00 97.31 306 ILE A N 1
ATOM 2371 C CA . ILE A 1 306 ? 13.395 -6.248 13.824 1.00 97.31 306 ILE A CA 1
ATOM 2372 C C . ILE A 1 306 ? 13.876 -7.693 13.659 1.00 97.31 306 ILE A C 1
ATOM 2374 O O . ILE A 1 306 ? 14.300 -8.064 12.571 1.00 97.31 306 ILE A O 1
ATOM 2378 N N . ALA A 1 307 ? 13.763 -8.532 14.692 1.00 97.88 307 ALA A N 1
ATOM 2379 C CA . ALA A 1 307 ? 14.142 -9.942 14.605 1.00 97.88 307 ALA A CA 1
ATOM 2380 C C . ALA A 1 307 ? 13.343 -10.683 13.517 1.00 97.88 307 ALA A C 1
ATOM 2382 O O . ALA A 1 307 ? 13.924 -11.414 12.721 1.00 97.88 307 ALA A O 1
ATOM 2383 N N . LEU A 1 308 ? 12.032 -10.437 13.425 1.00 98.00 308 LEU A N 1
ATOM 2384 C CA . LEU A 1 308 ? 11.178 -10.989 12.370 1.00 98.00 308 LEU A CA 1
ATOM 2385 C C . LEU A 1 308 ? 11.537 -10.447 10.982 1.00 98.00 308 LEU A C 1
ATOM 2387 O O . LEU A 1 308 ? 11.463 -11.193 10.010 1.00 98.00 308 LEU A O 1
ATOM 2391 N N . LEU A 1 309 ? 11.950 -9.180 10.871 1.00 97.38 309 LEU A N 1
ATOM 2392 C CA . LEU A 1 309 ? 12.418 -8.605 9.608 1.00 97.38 309 LEU A CA 1
ATOM 2393 C C . LEU A 1 309 ? 13.701 -9.296 9.132 1.00 97.38 309 LEU A C 1
ATOM 2395 O O . LEU A 1 309 ? 13.794 -9.678 7.970 1.00 97.38 309 LEU A O 1
ATOM 2399 N N . LEU A 1 310 ? 14.664 -9.495 10.035 1.00 97.38 310 LEU A N 1
ATOM 2400 C CA . LEU A 1 310 ? 15.920 -10.190 9.740 1.00 97.38 310 LEU A CA 1
ATOM 2401 C C . LEU A 1 310 ? 15.681 -11.663 9.395 1.00 97.38 310 LEU A C 1
ATOM 2403 O O . LEU A 1 310 ? 16.244 -12.164 8.425 1.00 97.38 310 LEU A O 1
ATOM 2407 N N . LEU A 1 311 ? 14.793 -12.337 10.131 1.00 97.31 311 LEU A N 1
ATOM 2408 C CA . LEU A 1 311 ? 14.371 -13.701 9.817 1.00 97.31 311 LEU A CA 1
ATOM 2409 C C . LEU A 1 311 ? 13.708 -13.772 8.438 1.00 97.31 311 LEU A C 1
ATOM 2411 O O . LEU A 1 311 ? 14.008 -14.673 7.664 1.00 97.31 311 LEU A O 1
ATOM 2415 N N . THR A 1 312 ? 12.847 -12.806 8.110 1.00 96.94 312 THR A N 1
ATOM 2416 C CA . THR A 1 312 ? 12.240 -12.704 6.778 1.00 96.94 312 THR A CA 1
ATOM 2417 C C . THR A 1 312 ? 13.318 -12.557 5.713 1.00 96.94 312 THR A C 1
ATOM 2419 O O . THR A 1 312 ? 13.276 -13.279 4.720 1.00 96.94 312 THR A O 1
ATOM 2422 N N . ALA A 1 313 ? 14.290 -11.661 5.912 1.00 95.44 313 ALA A N 1
ATOM 2423 C CA . ALA A 1 313 ? 15.389 -11.446 4.976 1.00 95.44 313 ALA A CA 1
ATOM 2424 C C . ALA A 1 313 ? 16.162 -12.747 4.724 1.00 95.44 313 ALA A C 1
ATOM 2426 O O . ALA A 1 313 ? 16.337 -13.135 3.573 1.00 95.44 313 ALA A O 1
ATOM 2427 N N . ALA A 1 314 ? 16.552 -13.453 5.789 1.00 95.50 314 ALA A N 1
ATOM 2428 C CA . ALA A 1 314 ? 17.270 -14.720 5.694 1.00 95.50 314 ALA A CA 1
ATOM 2429 C C . ALA A 1 314 ? 16.436 -15.810 4.998 1.00 95.50 314 ALA A C 1
ATOM 2431 O O . ALA A 1 314 ? 16.917 -16.470 4.083 1.00 95.50 314 ALA A O 1
ATOM 2432 N N . PHE A 1 315 ? 15.166 -15.959 5.383 1.00 95.00 315 PHE A N 1
ATOM 2433 C CA . PHE A 1 315 ? 14.272 -16.991 4.854 1.00 95.00 315 PHE A CA 1
ATOM 2434 C C . PHE A 1 315 ? 13.886 -16.769 3.382 1.00 95.00 315 PHE A C 1
ATOM 2436 O O . PHE A 1 315 ? 13.710 -17.722 2.632 1.00 95.00 315 PHE A O 1
ATOM 2443 N N . SER A 1 316 ? 13.751 -15.512 2.956 1.00 94.06 316 SER A N 1
ATOM 2444 C CA . SER A 1 316 ? 13.310 -15.134 1.603 1.00 94.06 316 SER A CA 1
ATOM 2445 C C . SER A 1 316 ? 14.458 -14.826 0.633 1.00 94.06 316 SER A C 1
ATOM 2447 O O . SER A 1 316 ? 14.221 -14.243 -0.427 1.00 94.06 316 SER A O 1
ATOM 2449 N N . GLY A 1 317 ? 15.700 -15.165 0.996 1.00 91.56 317 GLY A N 1
ATOM 2450 C CA . GLY A 1 317 ? 16.877 -14.929 0.154 1.00 91.56 317 GLY A CA 1
ATOM 2451 C C . GLY A 1 317 ? 17.165 -13.445 -0.097 1.00 91.56 317 GLY A C 1
ATOM 2452 O O . GLY A 1 317 ? 17.531 -13.070 -1.206 1.00 91.56 317 GLY A O 1
ATOM 2453 N N . GLY A 1 318 ? 16.951 -12.591 0.906 1.00 90.75 318 GLY A N 1
ATOM 2454 C CA . GLY A 1 318 ? 17.111 -11.139 0.796 1.00 90.75 318 GLY A CA 1
ATOM 2455 C C . GLY A 1 318 ? 15.875 -10.433 0.238 1.00 90.75 318 GLY A C 1
ATOM 2456 O O . GLY A 1 318 ? 16.005 -9.509 -0.555 1.00 90.75 318 GLY A O 1
ATOM 2457 N N . PHE A 1 319 ? 14.668 -10.858 0.634 1.00 92.75 319 PHE A N 1
ATOM 2458 C CA . PHE A 1 319 ? 13.396 -10.279 0.175 1.00 92.75 319 PHE A CA 1
ATOM 2459 C C . PHE A 1 319 ? 13.152 -10.423 -1.335 1.00 92.75 319 PHE A C 1
ATOM 2461 O O . PHE A 1 319 ? 12.550 -9.546 -1.963 1.00 92.75 319 PHE A O 1
ATOM 2468 N N . ARG A 1 320 ? 13.581 -11.538 -1.940 1.00 93.38 320 ARG A N 1
ATOM 2469 C CA . ARG A 1 320 ? 13.312 -11.848 -3.353 1.00 93.38 320 ARG A CA 1
ATOM 2470 C C . ARG A 1 320 ? 11.825 -12.134 -3.539 1.00 93.38 320 ARG A C 1
ATOM 2472 O O . ARG A 1 320 ? 11.371 -13.245 -3.298 1.00 93.38 320 ARG A O 1
ATOM 2479 N N . ARG A 1 321 ? 11.059 -11.126 -3.969 1.00 93.00 321 ARG A N 1
ATOM 2480 C CA . ARG A 1 321 ? 9.584 -11.139 -3.921 1.00 93.00 321 ARG A CA 1
ATOM 2481 C C . ARG A 1 321 ? 8.953 -12.369 -4.603 1.00 93.00 321 ARG A C 1
ATOM 2483 O O . ARG A 1 321 ? 7.962 -12.903 -4.120 1.00 93.00 321 ARG A O 1
ATOM 2490 N N . LEU A 1 322 ? 9.509 -12.839 -5.717 1.00 92.44 322 LEU A N 1
ATOM 2491 C CA . LEU A 1 322 ? 8.886 -13.918 -6.490 1.00 92.44 322 LEU A CA 1
ATOM 2492 C C . LEU A 1 322 ? 9.332 -15.321 -6.078 1.00 92.44 322 LEU A C 1
ATOM 2494 O O . LEU A 1 322 ? 8.679 -16.274 -6.479 1.00 92.44 322 LEU A O 1
ATOM 2498 N N . GLY A 1 323 ? 10.385 -15.456 -5.264 1.00 93.00 323 GLY A N 1
ATOM 2499 C CA . GLY A 1 323 ? 10.893 -16.768 -4.864 1.00 93.00 323 GLY A CA 1
ATOM 2500 C C . GLY A 1 323 ? 9.902 -17.535 -3.988 1.00 93.00 323 GLY A C 1
ATOM 2501 O O . GLY A 1 323 ? 9.208 -16.941 -3.162 1.00 93.00 323 GLY A O 1
ATOM 2502 N N . ASP A 1 324 ? 9.873 -18.859 -4.121 1.00 93.12 324 ASP A N 1
ATOM 2503 C CA . ASP A 1 324 ? 8.882 -19.717 -3.457 1.00 93.12 324 ASP A CA 1
ATOM 2504 C C . ASP A 1 324 ? 8.891 -19.551 -1.932 1.00 93.12 324 ASP A C 1
ATOM 2506 O O . ASP A 1 324 ? 7.839 -19.381 -1.315 1.00 93.12 324 ASP A O 1
ATOM 2510 N N . ALA A 1 325 ? 10.075 -19.488 -1.311 1.00 94.50 325 ALA A N 1
ATOM 2511 C CA . ALA A 1 325 ? 10.197 -19.246 0.128 1.00 94.50 325 ALA A CA 1
ATOM 2512 C C . ALA A 1 325 ? 9.616 -17.877 0.533 1.00 94.50 325 ALA A C 1
ATOM 2514 O O . ALA A 1 325 ? 8.901 -17.761 1.534 1.00 94.50 325 ALA A O 1
ATOM 2515 N N . ALA A 1 326 ? 9.858 -16.835 -0.271 1.00 93.94 326 ALA A N 1
ATOM 2516 C CA . ALA A 1 326 ? 9.293 -15.511 -0.037 1.00 93.94 326 ALA A CA 1
ATOM 2517 C C . ALA A 1 326 ? 7.762 -15.530 -0.141 1.00 93.94 326 ALA A C 1
ATOM 2519 O O . ALA A 1 326 ? 7.081 -14.971 0.720 1.00 93.94 326 ALA A O 1
ATOM 2520 N N . GLN A 1 327 ? 7.234 -16.215 -1.159 1.00 94.19 327 GLN A N 1
ATOM 2521 C CA . GLN A 1 327 ? 5.803 -16.329 -1.412 1.00 94.19 327 GLN A CA 1
ATOM 2522 C C . GLN A 1 327 ? 5.087 -17.133 -0.335 1.00 94.19 327 GLN A C 1
ATOM 2524 O O . GLN A 1 327 ? 4.080 -16.677 0.192 1.00 94.19 327 GLN A O 1
ATOM 2529 N N . ILE A 1 328 ? 5.597 -18.303 0.036 1.00 93.75 328 ILE A N 1
ATOM 2530 C CA . ILE A 1 328 ? 4.912 -19.196 0.971 1.00 93.75 328 ILE A CA 1
ATOM 2531 C C . ILE A 1 328 ? 4.955 -18.598 2.381 1.00 93.75 328 ILE A C 1
ATOM 2533 O O . ILE A 1 328 ? 3.910 -18.240 2.927 1.00 93.75 328 ILE A O 1
ATOM 2537 N N . GLY A 1 329 ? 6.151 -18.426 2.953 1.00 93.75 329 GLY A N 1
ATOM 2538 C CA . GLY A 1 329 ? 6.320 -17.994 4.347 1.00 93.75 329 GLY A CA 1
ATOM 2539 C C . GLY A 1 329 ? 6.808 -16.554 4.519 1.00 93.75 329 GLY A C 1
ATOM 2540 O O . GLY A 1 329 ? 6.401 -15.880 5.469 1.00 93.75 329 GLY A O 1
ATOM 2541 N N . GLY A 1 330 ? 7.641 -16.054 3.601 1.00 96.38 330 GLY A N 1
ATOM 2542 C CA . GLY A 1 330 ? 8.286 -14.743 3.731 1.00 96.38 330 GLY A CA 1
ATOM 2543 C C . GLY A 1 330 ? 7.298 -13.584 3.876 1.00 96.38 330 GLY A C 1
ATOM 2544 O O . GLY A 1 330 ? 7.477 -12.735 4.746 1.00 96.38 330 GLY A O 1
ATOM 2545 N N . TYR A 1 331 ? 6.207 -13.566 3.108 1.00 96.56 331 TYR A N 1
ATOM 2546 C CA . TYR A 1 331 ? 5.187 -12.518 3.226 1.00 96.56 331 TYR A CA 1
ATOM 2547 C C . TYR A 1 331 ? 4.450 -12.508 4.561 1.00 96.56 331 TYR A C 1
ATOM 2549 O O . TYR A 1 331 ? 4.151 -11.432 5.087 1.00 96.56 331 TYR A O 1
ATOM 2557 N N . THR A 1 332 ? 4.186 -13.675 5.146 1.00 97.38 332 THR A N 1
ATOM 2558 C CA . THR A 1 332 ? 3.550 -13.737 6.466 1.00 97.38 332 THR A CA 1
ATOM 2559 C C . THR A 1 332 ? 4.535 -13.323 7.559 1.00 97.38 332 THR A C 1
ATOM 2561 O O . THR A 1 332 ? 4.165 -12.543 8.433 1.00 97.38 332 THR A O 1
ATOM 2564 N N . LEU A 1 333 ? 5.810 -13.722 7.481 1.00 97.81 333 LEU A N 1
ATOM 2565 C CA . LEU A 1 333 ? 6.844 -13.233 8.406 1.00 97.81 333 LEU A CA 1
ATOM 2566 C C . LEU A 1 333 ? 7.007 -11.705 8.324 1.00 97.81 333 LEU A C 1
ATOM 2568 O O . LEU A 1 333 ? 7.022 -11.023 9.354 1.00 97.81 333 LEU A O 1
ATOM 2572 N N . LEU A 1 334 ? 7.022 -11.157 7.105 1.00 98.12 334 LEU A N 1
ATOM 2573 C CA . LEU A 1 334 ? 7.066 -9.716 6.873 1.00 98.12 334 LEU A CA 1
ATOM 2574 C C . LEU A 1 334 ? 5.832 -9.014 7.448 1.00 98.12 334 LEU A C 1
ATOM 2576 O O . LEU A 1 334 ? 5.954 -7.979 8.097 1.00 98.12 334 LEU A O 1
ATOM 2580 N N . THR A 1 335 ? 4.646 -9.599 7.263 1.00 98.38 335 THR A N 1
ATOM 2581 C CA . THR A 1 335 ? 3.387 -9.110 7.841 1.00 98.38 335 THR A CA 1
ATOM 2582 C C . THR A 1 335 ? 3.472 -8.993 9.358 1.00 98.38 335 THR A C 1
ATOM 2584 O O . THR A 1 335 ? 3.091 -7.964 9.922 1.00 98.38 335 THR A O 1
ATOM 2587 N N . LEU A 1 336 ? 3.999 -10.017 10.033 1.00 98.25 336 LEU A N 1
ATOM 2588 C CA . LEU A 1 336 ? 4.167 -10.009 11.486 1.00 98.25 336 LEU A CA 1
ATOM 2589 C C . LEU A 1 336 ? 5.186 -8.949 11.929 1.00 98.25 336 LEU A C 1
ATOM 2591 O O . LEU A 1 336 ? 4.941 -8.238 12.906 1.00 98.25 336 LEU A O 1
ATOM 2595 N N . SER A 1 337 ? 6.278 -8.775 11.177 1.00 98.38 337 SER A N 1
ATOM 2596 C CA . SER A 1 337 ? 7.243 -7.693 11.405 1.00 98.38 337 SER A CA 1
ATOM 2597 C C . SER A 1 337 ? 6.588 -6.309 11.288 1.00 98.38 337 SER A C 1
ATOM 2599 O O . SER A 1 337 ? 6.630 -5.526 12.241 1.00 98.38 337 SER A O 1
ATOM 2601 N N . CYS A 1 338 ? 5.898 -6.022 10.176 1.00 98.50 338 CYS A N 1
ATOM 2602 C CA . CYS A 1 338 ? 5.180 -4.762 9.965 1.00 98.50 338 CYS A CA 1
ATOM 2603 C C . CYS A 1 338 ? 4.128 -4.513 11.056 1.00 98.50 338 CYS A C 1
ATOM 2605 O O . CYS A 1 338 ? 4.023 -3.400 11.574 1.00 98.50 338 CYS A O 1
ATOM 2607 N N . THR A 1 339 ? 3.396 -5.553 11.465 1.00 98.25 339 THR A N 1
ATOM 2608 C CA . THR A 1 339 ? 2.423 -5.481 12.567 1.00 98.25 339 THR A CA 1
ATOM 2609 C C . THR A 1 339 ? 3.102 -5.094 13.879 1.00 98.25 339 THR A C 1
ATOM 2611 O O . THR A 1 339 ? 2.598 -4.230 14.597 1.00 98.25 339 THR A O 1
ATOM 2614 N N . GLY A 1 340 ? 4.275 -5.661 14.174 1.00 96.50 340 GLY A N 1
ATOM 2615 C CA . GLY A 1 340 ? 5.083 -5.299 15.338 1.00 96.50 340 GLY A CA 1
ATOM 2616 C C . GLY A 1 340 ? 5.556 -3.840 15.317 1.00 96.50 340 GLY A C 1
ATOM 2617 O O . GLY A 1 340 ? 5.458 -3.156 16.338 1.00 96.50 340 GLY A O 1
ATOM 2618 N N . VAL A 1 341 ? 5.993 -3.328 14.158 1.00 97.00 341 VAL A N 1
ATOM 2619 C CA . VAL A 1 341 ? 6.375 -1.910 13.987 1.00 97.00 341 VAL A CA 1
ATOM 2620 C C . VAL A 1 341 ? 5.181 -0.982 14.220 1.00 97.00 341 VAL A C 1
ATOM 2622 O O . VAL A 1 341 ? 5.303 0.013 14.935 1.00 97.00 341 VAL A O 1
ATOM 2625 N N . ILE A 1 342 ? 4.010 -1.309 13.669 1.00 96.44 342 ILE A N 1
ATOM 2626 C CA . ILE A 1 342 ? 2.795 -0.505 13.859 1.00 96.44 342 ILE A CA 1
ATOM 2627 C C . ILE A 1 342 ? 2.355 -0.552 15.325 1.00 96.44 342 ILE A C 1
ATOM 2629 O O . ILE A 1 342 ? 2.067 0.493 15.907 1.00 96.44 342 ILE A O 1
ATOM 2633 N N . ALA A 1 343 ? 2.367 -1.727 15.959 1.00 94.50 343 ALA A N 1
ATOM 2634 C CA . ALA A 1 343 ? 2.042 -1.875 17.375 1.00 94.50 343 ALA A CA 1
ATOM 2635 C C . ALA A 1 343 ? 2.983 -1.040 18.259 1.00 94.50 343 ALA A C 1
ATOM 2637 O O . ALA A 1 343 ? 2.527 -0.326 19.154 1.00 94.50 343 ALA A O 1
ATOM 2638 N N . TRP A 1 344 ? 4.289 -1.063 17.972 1.00 93.25 344 TRP A N 1
ATOM 2639 C CA . TRP A 1 344 ? 5.264 -0.193 18.627 1.00 93.25 344 TRP A CA 1
ATOM 2640 C C . TRP A 1 344 ? 4.915 1.293 18.452 1.00 93.25 344 TRP A C 1
ATOM 2642 O O . TRP A 1 344 ? 4.852 2.015 19.449 1.00 93.25 344 TRP A O 1
ATOM 2652 N N . ALA A 1 345 ? 4.634 1.745 17.226 1.00 92.69 345 ALA A N 1
ATOM 2653 C CA . ALA A 1 345 ? 4.304 3.142 16.941 1.00 92.69 345 ALA A CA 1
ATOM 2654 C C . ALA A 1 345 ? 3.035 3.606 17.682 1.00 92.69 345 ALA A C 1
ATOM 2656 O O . ALA A 1 345 ? 3.039 4.666 18.311 1.00 92.69 345 ALA A O 1
ATOM 2657 N N . VAL A 1 346 ? 1.982 2.781 17.691 1.00 91.38 346 VAL A N 1
ATOM 2658 C CA . VAL A 1 346 ? 0.737 3.041 18.436 1.00 91.38 346 VAL A CA 1
ATOM 2659 C C . VAL A 1 346 ? 1.011 3.167 19.934 1.00 91.38 346 VAL A C 1
ATOM 2661 O O . VAL A 1 346 ? 0.524 4.100 20.579 1.00 91.38 346 VAL A O 1
ATOM 2664 N N . LEU A 1 347 ? 1.813 2.260 20.504 1.00 88.31 347 LEU A N 1
ATOM 2665 C CA . LEU A 1 347 ? 2.161 2.310 21.923 1.00 88.31 347 LEU A CA 1
ATOM 2666 C C . LEU A 1 347 ? 2.956 3.564 22.286 1.00 88.31 347 LEU A C 1
ATOM 2668 O O . LEU A 1 347 ? 2.715 4.142 23.349 1.00 88.31 347 LEU A O 1
ATOM 2672 N N . VAL A 1 348 ? 3.885 3.986 21.427 1.00 87.06 348 VAL A N 1
ATOM 2673 C CA . VAL A 1 348 ? 4.680 5.194 21.664 1.00 87.06 348 VAL A CA 1
ATOM 2674 C C . VAL A 1 348 ? 3.814 6.450 21.597 1.00 87.06 348 VAL A C 1
ATOM 2676 O O . VAL A 1 348 ? 3.913 7.278 22.501 1.00 87.06 348 VAL A O 1
ATOM 2679 N N . ASP A 1 349 ? 2.918 6.574 20.617 1.00 87.88 349 ASP A N 1
ATOM 2680 C CA . ASP A 1 349 ? 1.986 7.709 20.546 1.00 87.88 349 ASP A CA 1
ATOM 2681 C C . ASP A 1 349 ? 1.050 7.747 21.769 1.00 87.88 349 ASP A C 1
ATOM 2683 O O . ASP A 1 349 ? 0.834 8.807 22.360 1.00 87.88 349 ASP A O 1
ATOM 2687 N N . CYS A 1 350 ? 0.559 6.590 22.228 1.00 84.31 350 CYS A N 1
ATOM 2688 C CA . CYS A 1 350 ? -0.261 6.493 23.441 1.00 84.31 350 CYS A CA 1
ATOM 2689 C C . CYS A 1 350 ? 0.511 6.807 24.733 1.00 84.31 350 CYS A C 1
ATOM 2691 O O . CYS A 1 350 ? -0.084 7.254 25.716 1.00 84.31 350 CYS A O 1
ATOM 2693 N N . ALA A 1 351 ? 1.811 6.509 24.793 1.00 81.06 351 ALA A N 1
ATOM 2694 C CA . ALA A 1 351 ? 2.660 6.893 25.920 1.00 81.06 351 ALA A CA 1
ATOM 2695 C C . ALA A 1 351 ? 2.912 8.406 25.911 1.00 81.06 351 ALA A C 1
ATOM 2697 O O . ALA A 1 351 ? 2.737 9.064 26.937 1.00 81.06 351 ALA A O 1
ATOM 2698 N N . HIS A 1 352 ? 3.205 8.962 24.734 1.00 81.62 352 HIS A N 1
ATOM 2699 C CA . HIS A 1 352 ? 3.463 10.385 24.558 1.00 81.62 352 HIS A CA 1
ATOM 2700 C C . HIS A 1 352 ? 2.241 11.245 24.900 1.00 81.62 352 HIS A C 1
ATOM 2702 O O . HIS A 1 352 ? 2.375 12.248 25.596 1.00 81.62 352 HIS A O 1
ATOM 2708 N N . ALA A 1 353 ? 1.038 10.818 24.498 1.00 81.12 353 ALA A N 1
ATOM 2709 C CA . ALA A 1 353 ? -0.218 11.477 24.867 1.00 81.12 353 ALA A CA 1
ATOM 2710 C C . ALA A 1 353 ? -0.450 11.531 26.392 1.00 81.12 353 ALA A C 1
ATOM 2712 O O . ALA A 1 353 ? -1.156 12.408 26.877 1.00 81.12 353 ALA A O 1
ATOM 2713 N N . ARG A 1 354 ? 0.173 10.624 27.156 1.00 78.62 354 ARG A N 1
ATOM 2714 C CA . ARG A 1 354 ? 0.131 10.583 28.627 1.00 78.62 354 ARG A CA 1
ATOM 2715 C C . ARG A 1 354 ? 1.304 11.318 29.288 1.00 78.62 354 ARG A C 1
ATOM 2717 O O . ARG A 1 354 ? 1.553 11.124 30.472 1.00 78.62 354 ARG A O 1
ATOM 2724 N N . GLY A 1 355 ? 2.049 12.126 28.531 1.00 73.75 355 GLY A N 1
ATOM 2725 C CA . GLY A 1 355 ? 3.219 12.858 29.025 1.00 73.75 355 GLY A CA 1
ATOM 2726 C C . GLY A 1 355 ? 4.443 11.977 29.292 1.00 73.75 355 GLY A C 1
ATOM 2727 O O . GLY A 1 355 ? 5.419 12.447 29.870 1.00 73.75 355 GLY A O 1
ATOM 2728 N N . ALA A 1 356 ? 4.418 10.707 28.873 1.00 67.94 356 ALA A N 1
ATOM 2729 C CA . ALA A 1 356 ? 5.505 9.765 29.088 1.00 67.94 356 ALA A CA 1
ATOM 2730 C C . ALA A 1 356 ? 6.314 9.546 27.799 1.00 67.94 356 ALA A C 1
ATOM 2732 O O . ALA A 1 356 ? 5.767 9.205 26.754 1.00 67.94 356 ALA A O 1
ATOM 2733 N N . LEU A 1 357 ? 7.642 9.627 27.934 1.00 65.38 357 LEU A N 1
ATOM 2734 C CA . LEU A 1 357 ? 8.666 9.232 26.956 1.00 65.38 357 LEU A CA 1
ATOM 2735 C C . LEU A 1 357 ? 8.872 10.165 25.743 1.00 65.38 357 LEU A C 1
ATOM 2737 O O . LEU A 1 357 ? 7.951 10.592 25.044 1.00 65.38 357 LEU A O 1
ATOM 2741 N N . GLN A 1 358 ? 10.156 10.369 25.438 1.00 56.25 358 GLN A N 1
ATOM 2742 C CA . GLN A 1 358 ? 10.666 10.775 24.132 1.00 56.25 358 GLN A CA 1
ATOM 2743 C C . GLN A 1 358 ? 11.704 9.731 23.693 1.00 56.25 358 GLN A C 1
ATOM 2745 O O . GLN A 1 358 ? 12.733 9.582 24.344 1.00 56.25 358 GLN A O 1
ATOM 2750 N N . GLY A 1 359 ? 11.433 8.987 22.620 1.00 65.19 359 GLY A N 1
ATOM 2751 C CA . GLY A 1 359 ? 12.421 8.124 21.964 1.00 65.19 359 GLY A CA 1
ATOM 2752 C C . GLY A 1 359 ? 12.881 8.754 20.648 1.00 65.19 359 GLY A C 1
ATOM 2753 O O . GLY A 1 359 ? 12.086 9.406 19.972 1.00 65.19 359 GLY A O 1
ATOM 2754 N N . GLY A 1 360 ? 14.145 8.561 20.257 1.00 73.12 360 GLY A N 1
ATOM 2755 C CA . GLY A 1 360 ? 14.680 9.115 19.003 1.00 73.12 360 GLY A CA 1
ATOM 2756 C C . GLY A 1 360 ? 13.940 8.613 17.755 1.00 73.12 360 GLY A C 1
ATOM 2757 O O . GLY A 1 360 ? 13.551 9.408 16.903 1.00 73.12 360 GLY A O 1
ATOM 2758 N N . ALA A 1 361 ? 13.645 7.310 17.693 1.00 74.62 361 ALA A N 1
ATOM 2759 C CA . ALA A 1 361 ? 12.949 6.700 16.557 1.00 74.62 361 ALA A CA 1
ATOM 2760 C C . ALA A 1 361 ? 11.515 7.231 16.359 1.00 74.62 361 ALA A C 1
ATOM 2762 O O . ALA A 1 361 ? 11.079 7.435 15.228 1.00 74.62 361 ALA A O 1
ATOM 2763 N N . SER A 1 362 ? 10.779 7.527 17.437 1.00 80.25 362 SER A N 1
ATOM 2764 C CA . SER A 1 362 ? 9.445 8.126 17.304 1.00 80.25 362 SER A CA 1
ATOM 2765 C C . SER A 1 362 ? 9.498 9.601 16.925 1.00 80.25 362 SER A C 1
ATOM 2767 O O . SER A 1 362 ? 8.593 10.090 16.258 1.00 80.25 362 SER A O 1
ATOM 2769 N N . ARG A 1 363 ? 10.571 10.319 17.277 1.00 85.81 363 ARG A N 1
ATOM 2770 C CA . ARG A 1 363 ? 10.788 11.692 16.801 1.00 85.81 363 ARG A CA 1
ATOM 2771 C C . ARG A 1 363 ? 10.956 11.736 15.280 1.00 85.81 363 ARG A C 1
ATOM 2773 O O . ARG A 1 363 ? 10.401 12.635 14.656 1.00 85.81 363 ARG A O 1
ATOM 2780 N N . LEU A 1 364 ? 11.655 10.757 14.698 1.00 87.56 364 LEU A N 1
ATOM 2781 C CA . LEU A 1 364 ? 11.811 10.636 13.246 1.00 87.56 364 LEU A CA 1
ATOM 2782 C C . LEU A 1 364 ? 10.461 10.406 12.552 1.00 87.56 364 LEU A C 1
ATOM 2784 O O . LEU A 1 364 ? 10.120 11.144 11.630 1.00 87.56 364 LEU A O 1
ATOM 2788 N N . LEU A 1 365 ? 9.662 9.444 13.033 1.00 89.00 365 LEU A N 1
ATOM 2789 C CA . LEU A 1 365 ? 8.339 9.166 12.455 1.00 89.00 365 LEU A CA 1
ATOM 2790 C C . LEU A 1 365 ? 7.373 10.347 12.576 1.00 89.00 365 LEU A C 1
ATOM 2792 O O . LEU A 1 365 ? 6.563 10.586 11.690 1.00 89.00 365 LEU A O 1
ATOM 2796 N N . ARG A 1 366 ? 7.485 11.128 13.648 1.00 89.81 366 ARG A N 1
ATOM 2797 C CA . ARG A 1 366 ? 6.670 12.331 13.866 1.00 89.81 366 ARG A CA 1
ATOM 2798 C C . ARG A 1 366 ? 7.242 13.571 13.166 1.00 89.81 366 ARG A C 1
ATOM 2800 O O . ARG A 1 366 ? 6.723 14.674 13.346 1.00 89.81 366 ARG A O 1
ATOM 2807 N N . GLY A 1 367 ? 8.316 13.411 12.392 1.00 92.19 367 GLY A N 1
ATOM 2808 C CA . GLY A 1 367 ? 8.939 14.474 11.618 1.00 92.19 367 GLY A CA 1
ATOM 2809 C C . GLY A 1 367 ? 8.013 15.005 10.523 1.00 92.19 367 GLY A C 1
ATOM 2810 O O . GLY A 1 367 ? 7.281 14.259 9.874 1.00 92.19 367 GLY A O 1
ATOM 2811 N N . ARG A 1 368 ? 8.071 16.319 10.280 1.00 93.38 368 ARG A N 1
ATOM 2812 C CA . ARG A 1 368 ? 7.189 17.007 9.318 1.00 93.38 368 ARG A CA 1
ATOM 2813 C C . ARG A 1 368 ? 7.360 16.512 7.881 1.00 93.38 368 ARG A C 1
ATOM 2815 O O . ARG A 1 368 ? 6.376 16.436 7.153 1.00 93.38 368 ARG A O 1
ATOM 2822 N N . VAL A 1 369 ? 8.589 16.175 7.484 1.00 93.25 369 VAL A N 1
ATOM 2823 C CA . VAL A 1 369 ? 8.896 15.680 6.132 1.00 93.25 369 VAL A CA 1
ATOM 2824 C C . VAL A 1 369 ? 8.194 14.348 5.894 1.00 93.25 369 VAL A C 1
ATOM 2826 O O . VAL A 1 369 ? 7.404 14.225 4.963 1.00 93.25 369 VAL A O 1
ATOM 2829 N N . LEU A 1 370 ? 8.402 13.376 6.782 1.00 93.94 370 LEU A N 1
ATOM 2830 C CA . LEU A 1 370 ? 7.819 12.048 6.627 1.00 93.94 370 LEU A CA 1
ATOM 2831 C C . LEU A 1 370 ? 6.289 12.080 6.745 1.00 93.94 370 LEU A C 1
ATOM 2833 O O . LEU A 1 370 ? 5.598 11.474 5.931 1.00 93.94 370 LEU A O 1
ATOM 2837 N N . ALA A 1 371 ? 5.746 12.871 7.675 1.00 93.06 371 ALA A N 1
ATOM 2838 C CA . ALA A 1 371 ? 4.304 13.086 7.778 1.00 93.06 371 ALA A CA 1
ATOM 2839 C C . ALA A 1 371 ? 3.707 13.726 6.506 1.00 93.06 371 ALA A C 1
ATOM 2841 O O . ALA A 1 371 ? 2.585 13.400 6.120 1.00 93.06 371 ALA A O 1
ATOM 2842 N N . SER A 1 372 ? 4.452 14.602 5.818 1.00 94.81 372 SER A N 1
ATOM 2843 C CA . SER A 1 372 ? 4.042 15.186 4.531 1.00 94.81 372 SER A CA 1
ATOM 2844 C C . SER A 1 372 ? 3.904 14.114 3.445 1.00 94.81 372 SER A C 1
ATOM 2846 O O . SER A 1 372 ? 2.858 14.026 2.800 1.00 94.81 372 SER A O 1
ATOM 2848 N N . PHE A 1 373 ? 4.904 13.236 3.303 1.00 96.38 373 PHE A N 1
ATOM 2849 C CA . PHE A 1 373 ? 4.809 12.065 2.423 1.00 96.38 373 PHE A CA 1
ATOM 2850 C C . PHE A 1 373 ? 3.644 11.150 2.820 1.00 96.38 373 PHE A C 1
ATOM 2852 O O . PHE A 1 373 ? 2.890 10.703 1.962 1.00 96.38 373 PHE A O 1
ATOM 2859 N N . GLY A 1 374 ? 3.429 10.926 4.119 1.00 95.31 374 GLY A N 1
ATOM 2860 C CA . GLY A 1 374 ? 2.309 10.129 4.620 1.00 95.31 374 GLY A CA 1
ATOM 2861 C C . GLY A 1 374 ? 0.946 10.698 4.234 1.00 95.31 374 GLY A C 1
ATOM 2862 O O . GLY A 1 374 ? 0.065 9.958 3.787 1.00 95.31 374 GLY A O 1
ATOM 2863 N N . ARG A 1 375 ? 0.781 12.019 4.329 1.00 93.50 375 ARG A N 1
ATOM 2864 C CA . ARG A 1 375 ? -0.459 12.724 3.982 1.00 93.50 375 ARG A CA 1
ATOM 2865 C C . ARG A 1 375 ? -0.827 12.587 2.504 1.00 93.50 375 ARG A C 1
ATOM 2867 O O . ARG A 1 375 ? -2.003 12.368 2.202 1.00 93.50 375 ARG A O 1
ATOM 2874 N N . TYR A 1 376 ? 0.162 12.706 1.617 1.00 95.62 376 TYR A N 1
ATOM 2875 C CA . TYR A 1 376 ? -0.015 12.653 0.158 1.00 95.62 376 TYR A CA 1
ATOM 2876 C C . TYR A 1 376 ? 0.269 11.268 -0.440 1.00 95.62 376 TYR A C 1
ATOM 2878 O O . TYR A 1 376 ? 0.206 11.101 -1.654 1.00 95.62 376 TYR A O 1
ATOM 2886 N N . SER A 1 377 ? 0.541 10.269 0.408 1.00 96.88 377 SER A N 1
ATOM 2887 C CA . SER A 1 377 ? 0.950 8.914 0.012 1.00 96.88 377 SER A CA 1
ATOM 2888 C C . SER A 1 377 ? 0.065 8.294 -1.062 1.00 96.88 377 SER A C 1
ATOM 2890 O O . SER A 1 377 ? 0.585 7.694 -1.991 1.00 96.88 377 SER A O 1
ATOM 2892 N N . TYR A 1 378 ? -1.253 8.478 -0.966 1.00 96.19 378 TYR A N 1
ATOM 2893 C CA . TYR A 1 378 ? -2.204 7.931 -1.931 1.00 96.19 378 TYR A CA 1
ATOM 2894 C C . TYR A 1 378 ? -1.999 8.500 -3.346 1.00 96.19 378 TYR A C 1
ATOM 2896 O O . TYR A 1 378 ? -1.877 7.746 -4.305 1.00 96.19 378 TYR A O 1
ATOM 2904 N N . ALA A 1 379 ? -1.896 9.824 -3.472 1.00 97.12 379 ALA A N 1
ATOM 2905 C CA . ALA A 1 379 ? -1.673 10.475 -4.757 1.00 97.12 379 ALA A CA 1
ATOM 2906 C C . ALA A 1 379 ? -0.282 10.160 -5.321 1.00 97.12 379 ALA A C 1
ATOM 2908 O O . ALA A 1 379 ? -0.151 9.817 -6.491 1.00 97.12 379 ALA A O 1
ATOM 2909 N N . ILE A 1 380 ? 0.750 10.200 -4.471 1.00 98.12 380 ILE A N 1
ATOM 2910 C CA . ILE A 1 380 ? 2.114 9.812 -4.853 1.00 98.12 380 ILE A CA 1
ATOM 2911 C C . ILE A 1 380 ? 2.114 8.370 -5.386 1.00 98.12 380 ILE A C 1
ATOM 2913 O O . ILE A 1 380 ? 2.663 8.110 -6.452 1.00 98.12 380 ILE A O 1
ATOM 2917 N N . TYR A 1 381 ? 1.443 7.444 -4.693 1.00 98.00 381 TYR A N 1
ATOM 2918 C CA . TYR A 1 381 ? 1.330 6.052 -5.126 1.00 98.00 381 TYR A CA 1
ATOM 2919 C C . TYR A 1 381 ? 0.607 5.928 -6.465 1.00 98.00 381 TYR A C 1
ATOM 2921 O O . TYR A 1 381 ? 1.022 5.155 -7.317 1.00 98.00 381 TYR A O 1
ATOM 2929 N N . LEU A 1 382 ? -0.447 6.704 -6.695 1.00 97.31 382 LEU A N 1
ATOM 2930 C CA . LEU A 1 382 ? -1.194 6.630 -7.943 1.00 97.31 382 LEU A CA 1
ATOM 2931 C C . LEU A 1 382 ? -0.365 7.106 -9.146 1.00 97.31 382 LEU A C 1
ATOM 2933 O O . LEU A 1 382 ? -0.372 6.442 -10.181 1.00 97.31 382 LEU A O 1
ATOM 2937 N N . PHE A 1 383 ? 0.388 8.199 -8.994 1.00 97.62 383 PHE A N 1
ATOM 2938 C CA . PHE A 1 383 ? 1.081 8.858 -10.105 1.00 97.62 383 PHE A CA 1
ATOM 2939 C C . PHE A 1 383 ? 2.548 8.458 -10.300 1.00 97.62 383 PHE A C 1
ATOM 2941 O O . PHE A 1 383 ? 3.087 8.753 -11.362 1.00 97.62 383 PHE A O 1
ATOM 2948 N N . HIS A 1 384 ? 3.207 7.782 -9.350 1.00 97.38 384 HIS A N 1
ATOM 2949 C CA . HIS A 1 384 ? 4.652 7.534 -9.467 1.00 97.38 384 HIS A CA 1
ATOM 2950 C C . HIS A 1 384 ? 5.066 6.734 -10.711 1.00 97.38 384 HIS A C 1
ATOM 2952 O O . HIS A 1 384 ? 6.066 7.084 -11.330 1.00 97.38 384 HIS A O 1
ATOM 2958 N N . LYS A 1 385 ? 4.305 5.703 -11.109 1.00 96.06 385 LYS A N 1
ATOM 2959 C CA . LYS A 1 385 ? 4.574 4.953 -12.348 1.00 96.06 385 LYS A CA 1
ATOM 2960 C C . LYS A 1 385 ? 4.279 5.763 -13.613 1.00 96.06 385 LYS A C 1
ATOM 2962 O O . LYS A 1 385 ? 5.189 5.901 -14.417 1.00 96.06 385 LYS A O 1
ATOM 2967 N N . PRO A 1 386 ? 3.114 6.419 -13.762 1.00 96.31 386 PRO A N 1
ATOM 2968 C CA . PRO A 1 386 ? 2.896 7.338 -14.880 1.00 96.31 386 PRO A CA 1
ATOM 2969 C C . PRO A 1 386 ? 3.967 8.428 -15.016 1.00 96.31 386 PRO A C 1
ATOM 2971 O O . PRO A 1 386 ? 4.401 8.726 -16.122 1.00 96.31 386 PRO A O 1
ATOM 2974 N N . VAL A 1 387 ? 4.426 9.006 -13.902 1.00 96.44 387 VAL A N 1
ATOM 2975 C CA . VAL A 1 387 ? 5.526 9.985 -13.901 1.00 96.44 387 VAL A CA 1
ATOM 2976 C C . VAL A 1 387 ? 6.832 9.343 -14.371 1.00 96.44 387 VAL A C 1
ATOM 2978 O O . VAL A 1 387 ? 7.536 9.932 -15.188 1.00 96.44 387 VAL A O 1
ATOM 2981 N N . HIS A 1 388 ? 7.146 8.141 -13.886 1.00 96.00 388 HIS A N 1
ATOM 2982 C CA . HIS A 1 388 ? 8.308 7.369 -14.324 1.00 96.00 388 HIS A CA 1
ATOM 2983 C C . HIS A 1 388 ? 8.275 7.103 -15.834 1.00 96.00 388 HIS A C 1
ATOM 2985 O O . HIS A 1 388 ? 9.243 7.422 -16.517 1.00 96.00 388 HIS A O 1
ATOM 2991 N N . ASP A 1 389 ? 7.156 6.605 -16.358 1.00 94.81 389 ASP A N 1
ATOM 2992 C CA . ASP A 1 389 ? 7.054 6.114 -17.735 1.00 94.81 389 ASP A CA 1
ATOM 2993 C C . ASP A 1 389 ? 6.877 7.239 -18.769 1.00 94.81 389 ASP A C 1
ATOM 2995 O O . ASP A 1 389 ? 7.458 7.172 -19.851 1.00 94.81 389 ASP A O 1
ATOM 2999 N N . LEU A 1 390 ? 6.103 8.288 -18.454 1.00 94.94 390 LEU A N 1
ATOM 3000 C CA . LEU A 1 390 ? 5.787 9.371 -19.401 1.00 94.94 390 LEU A CA 1
ATOM 3001 C C . LEU A 1 390 ? 6.773 10.538 -19.361 1.00 94.94 390 LEU A C 1
ATOM 3003 O O . LEU A 1 390 ? 6.888 11.269 -20.341 1.00 94.94 390 LEU A O 1
ATOM 3007 N N . ILE A 1 391 ? 7.444 10.757 -18.228 1.00 94.88 391 ILE A N 1
ATOM 3008 C CA . ILE A 1 391 ? 8.323 11.919 -18.028 1.00 94.88 391 ILE A CA 1
ATOM 3009 C C . ILE A 1 391 ? 9.744 11.448 -17.750 1.00 94.88 391 ILE A C 1
ATOM 3011 O O . ILE A 1 391 ? 10.680 11.841 -18.442 1.00 94.88 391 ILE A O 1
ATOM 3015 N N . GLY A 1 392 ? 9.901 10.590 -16.743 1.00 94.94 392 GLY A N 1
ATOM 3016 C CA . GLY A 1 392 ? 11.203 10.185 -16.243 1.00 94.94 392 GLY A CA 1
ATOM 3017 C C . GLY A 1 392 ? 12.038 9.434 -17.281 1.00 94.94 392 GLY A C 1
ATOM 3018 O O . GLY A 1 392 ? 13.127 9.888 -17.615 1.00 94.94 392 GLY A O 1
ATOM 3019 N N . LEU A 1 393 ? 11.564 8.290 -17.776 1.00 94.81 393 LEU A N 1
ATOM 3020 C CA . LEU A 1 393 ? 12.307 7.453 -18.725 1.00 94.81 393 LEU A CA 1
ATOM 3021 C C . LEU A 1 393 ? 12.623 8.182 -20.041 1.00 94.81 393 LEU A C 1
ATOM 3023 O O . LEU A 1 393 ? 13.783 8.147 -20.445 1.00 94.81 393 LEU A O 1
ATOM 3027 N N . PRO A 1 394 ? 11.687 8.906 -20.693 1.00 94.81 394 PRO A N 1
ATOM 3028 C CA . PRO A 1 394 ? 12.020 9.696 -21.878 1.00 94.81 394 PRO A CA 1
ATOM 3029 C C . PRO A 1 394 ? 13.119 10.733 -21.621 1.00 94.81 394 PRO A C 1
ATOM 3031 O O . PRO A 1 394 ? 14.043 10.847 -22.425 1.00 94.81 394 PRO A O 1
ATOM 3034 N N . LEU A 1 395 ? 13.060 11.448 -20.491 1.00 93.88 395 LEU A N 1
ATOM 3035 C CA . LEU A 1 395 ? 14.092 12.415 -20.117 1.00 93.88 395 LEU A CA 1
ATOM 3036 C C . LEU A 1 395 ? 15.435 11.729 -19.839 1.00 93.88 395 LEU A C 1
ATOM 3038 O O . LEU A 1 395 ? 16.473 12.209 -20.286 1.00 93.88 395 LEU A O 1
ATOM 3042 N N . LEU A 1 396 ? 15.426 10.593 -19.136 1.00 95.12 396 LEU A N 1
ATOM 3043 C CA . LEU A 1 396 ? 16.634 9.813 -18.882 1.00 95.12 396 LEU A CA 1
ATOM 3044 C C . LEU A 1 396 ? 17.268 9.358 -20.201 1.00 95.12 396 LEU A C 1
ATOM 3046 O O . LEU A 1 396 ? 18.443 9.634 -20.413 1.00 95.12 396 LEU A O 1
ATOM 3050 N N . ARG A 1 397 ? 16.485 8.772 -21.118 1.00 94.81 397 ARG A N 1
ATOM 3051 C CA . ARG A 1 397 ? 16.947 8.359 -22.454 1.00 94.81 397 ARG A CA 1
ATOM 3052 C C . ARG A 1 397 ? 17.558 9.516 -23.238 1.00 94.81 397 ARG A C 1
ATOM 3054 O O . ARG A 1 397 ? 18.573 9.321 -23.892 1.00 94.81 397 ARG A O 1
ATOM 3061 N N . GLN A 1 398 ? 16.970 10.711 -23.178 1.00 93.62 398 GLN A N 1
ATOM 3062 C CA . GLN A 1 398 ? 17.530 11.891 -23.850 1.00 93.62 398 GLN A CA 1
ATOM 3063 C C . GLN A 1 398 ? 18.891 12.303 -23.274 1.00 93.62 398 GLN A C 1
ATOM 3065 O O . GLN A 1 398 ? 19.749 12.765 -24.020 1.00 93.62 398 GLN A O 1
ATOM 3070 N N . LEU A 1 399 ? 19.096 12.135 -21.965 1.00 91.38 399 LEU A N 1
ATOM 3071 C CA . LEU A 1 399 ? 20.329 12.528 -21.281 1.00 91.38 399 LEU A CA 1
ATOM 3072 C C . LEU A 1 399 ? 21.427 11.455 -21.337 1.00 91.38 399 LEU A C 1
ATOM 3074 O O . LEU A 1 399 ? 22.605 11.799 -21.363 1.00 91.38 399 LEU A O 1
ATOM 3078 N N . THR A 1 400 ? 21.065 10.170 -21.321 1.00 92.69 400 THR A N 1
ATOM 3079 C CA . THR A 1 400 ? 22.013 9.047 -21.182 1.00 92.69 400 THR A CA 1
ATOM 3080 C C . THR A 1 400 ? 22.033 8.094 -22.376 1.00 92.69 400 THR A C 1
ATOM 3082 O O . THR A 1 400 ? 22.892 7.218 -22.436 1.00 92.69 400 THR A O 1
ATOM 3085 N N . GLY A 1 401 ? 21.080 8.209 -23.305 1.00 92.50 401 GLY A N 1
ATOM 3086 C CA . GLY A 1 401 ? 20.881 7.264 -24.407 1.00 92.50 401 GLY A CA 1
ATOM 3087 C C . GLY A 1 401 ? 20.256 5.922 -23.998 1.00 92.50 401 GLY A C 1
ATOM 3088 O O . GLY A 1 401 ? 20.139 5.038 -24.842 1.00 92.50 401 GLY A O 1
ATOM 3089 N N . SER A 1 402 ? 19.864 5.736 -22.730 1.00 92.44 402 SER A N 1
ATOM 3090 C CA . SER A 1 402 ? 19.400 4.449 -22.188 1.00 92.44 402 SER A CA 1
ATOM 3091 C C . SER A 1 402 ? 18.296 4.610 -21.137 1.00 92.44 402 SER A C 1
ATOM 3093 O O . SER A 1 402 ? 18.168 5.648 -20.493 1.00 92.44 402 SER A O 1
ATOM 3095 N N . ASP A 1 403 ? 17.528 3.541 -20.917 1.00 90.50 403 ASP A N 1
ATOM 3096 C CA . ASP A 1 403 ? 16.543 3.419 -19.829 1.00 90.50 403 ASP A CA 1
ATOM 3097 C C . ASP A 1 403 ? 17.151 3.186 -18.450 1.00 90.50 403 ASP A C 1
ATOM 3099 O O . ASP A 1 403 ? 16.451 3.151 -17.438 1.00 90.50 403 ASP A O 1
ATOM 3103 N N . SER A 1 404 ? 18.465 3.006 -18.399 1.00 91.88 404 SER A N 1
ATOM 3104 C CA . SER A 1 404 ? 19.190 2.827 -17.155 1.00 91.88 404 SER A CA 1
ATOM 3105 C C . SER A 1 404 ? 20.526 3.549 -17.198 1.00 91.88 404 SER A C 1
ATOM 3107 O O . SER A 1 404 ? 21.102 3.780 -18.261 1.00 91.88 404 SER A O 1
ATOM 3109 N N . SER A 1 405 ? 21.024 3.905 -16.019 1.00 89.38 405 SER A N 1
ATOM 3110 C CA . SER A 1 405 ? 22.337 4.515 -15.852 1.00 89.38 405 SER A CA 1
ATOM 3111 C C . SER A 1 405 ? 23.249 3.598 -15.048 1.00 89.38 405 SER A C 1
ATOM 3113 O O . SER A 1 405 ? 22.837 3.017 -14.041 1.00 89.38 405 SER A O 1
ATOM 3115 N N . ALA A 1 406 ? 24.507 3.477 -15.474 1.00 87.69 406 ALA A N 1
ATOM 3116 C CA . ALA A 1 406 ? 25.550 2.864 -14.657 1.00 87.69 406 ALA A CA 1
ATOM 3117 C C . ALA A 1 406 ? 26.071 3.815 -13.567 1.00 87.69 406 ALA A C 1
ATOM 3119 O O . ALA A 1 406 ? 26.624 3.344 -12.573 1.00 87.69 406 ALA A O 1
ATOM 3120 N N . ASP A 1 407 ? 25.869 5.125 -13.743 1.00 89.88 407 ASP A N 1
ATOM 3121 C CA . ASP A 1 407 ? 26.304 6.157 -12.810 1.00 89.88 407 ASP A CA 1
ATOM 3122 C C . ASP A 1 407 ? 25.299 6.305 -11.646 1.00 89.88 407 ASP A C 1
ATOM 3124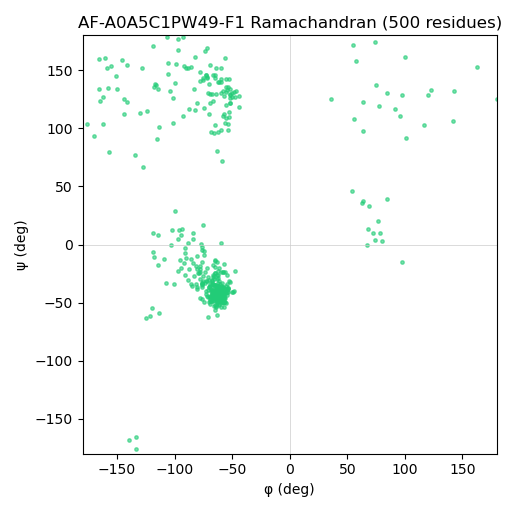 O O . ASP A 1 407 ? 24.148 6.718 -11.867 1.00 89.88 407 ASP A O 1
ATOM 3128 N N . PRO A 1 408 ? 25.705 6.001 -10.396 1.00 89.06 408 PRO A N 1
ATOM 3129 C CA . PRO A 1 408 ? 24.847 6.155 -9.226 1.00 89.06 408 PRO A CA 1
ATOM 3130 C C . PRO A 1 408 ? 24.444 7.611 -8.954 1.00 89.06 408 PRO A C 1
ATOM 3132 O O . PRO A 1 408 ? 23.381 7.831 -8.372 1.00 89.06 408 PRO A O 1
ATOM 3135 N N . ALA A 1 409 ? 25.232 8.605 -9.377 1.00 91.44 409 ALA A N 1
ATOM 3136 C CA . ALA A 1 409 ? 24.883 10.014 -9.216 1.00 91.44 409 ALA A CA 1
ATOM 3137 C C . ALA A 1 409 ? 23.687 10.392 -10.099 1.00 91.44 409 ALA A C 1
ATOM 3139 O O . ALA A 1 409 ? 22.741 11.018 -9.618 1.00 91.44 409 ALA A O 1
ATOM 3140 N N . VAL A 1 410 ? 23.675 9.936 -11.356 1.00 92.62 410 VAL A N 1
ATOM 3141 C CA . VAL A 1 410 ? 22.534 10.115 -12.271 1.00 92.62 410 VAL A CA 1
ATOM 3142 C C . VAL A 1 410 ? 21.290 9.409 -11.732 1.00 92.62 410 VAL A C 1
ATOM 3144 O O . VAL A 1 410 ? 20.215 10.005 -11.709 1.00 92.62 410 VAL A O 1
ATOM 3147 N N . ALA A 1 411 ? 21.422 8.173 -11.238 1.00 91.62 411 ALA A N 1
ATOM 3148 C CA . ALA A 1 411 ? 20.298 7.445 -10.645 1.00 91.62 411 ALA A CA 1
ATOM 3149 C C . ALA A 1 411 ? 19.738 8.149 -9.392 1.00 91.62 411 ALA A C 1
ATOM 3151 O O . ALA A 1 411 ? 18.522 8.235 -9.214 1.00 91.62 411 ALA A O 1
ATOM 3152 N N . MET A 1 412 ? 20.609 8.707 -8.544 1.00 91.88 412 MET A N 1
ATOM 3153 C CA . MET A 1 412 ? 20.195 9.490 -7.377 1.00 91.88 412 MET A CA 1
ATOM 3154 C C . MET A 1 412 ? 19.495 10.789 -7.786 1.00 91.88 412 MET A C 1
ATOM 3156 O O . MET A 1 412 ? 18.437 11.113 -7.248 1.00 91.88 412 MET A O 1
ATOM 3160 N N .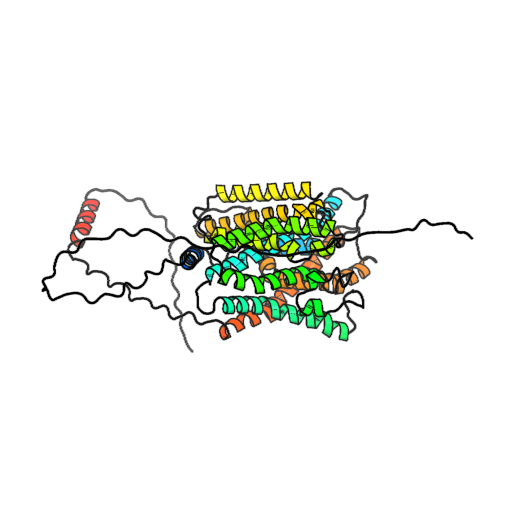 LEU A 1 413 ? 20.043 11.523 -8.757 1.00 94.50 413 LEU A N 1
ATOM 3161 C CA . LEU A 1 413 ? 19.427 12.743 -9.274 1.00 94.50 413 LEU A CA 1
ATOM 3162 C C . LEU A 1 413 ? 18.044 12.453 -9.870 1.00 94.50 413 LEU A C 1
ATOM 3164 O O . LEU A 1 413 ? 17.086 13.162 -9.564 1.00 94.50 413 LEU A O 1
ATOM 3168 N N . TYR A 1 414 ? 17.927 11.378 -10.652 1.00 95.56 414 TYR A N 1
ATOM 3169 C CA . TYR A 1 414 ? 16.664 10.901 -11.206 1.00 95.56 414 TYR A CA 1
ATOM 3170 C C . TYR A 1 414 ? 15.627 10.632 -10.112 1.00 95.56 414 TYR A C 1
ATOM 3172 O O . TYR A 1 414 ? 14.493 11.111 -10.189 1.00 95.56 414 TYR A O 1
ATOM 3180 N N . LEU A 1 415 ? 16.024 9.891 -9.075 1.00 94.38 415 LEU A N 1
ATOM 3181 C CA . LEU A 1 415 ? 15.169 9.548 -7.946 1.00 94.38 415 LEU A CA 1
ATOM 3182 C C . LEU A 1 415 ? 14.704 10.800 -7.190 1.00 94.38 415 LEU A C 1
ATOM 3184 O O . LEU A 1 415 ? 13.524 10.917 -6.860 1.00 94.38 415 LEU A O 1
ATOM 3188 N N . LEU A 1 416 ? 15.609 11.748 -6.931 1.00 95.62 416 LEU A N 1
ATOM 3189 C CA . LEU A 1 416 ? 15.286 12.996 -6.241 1.00 95.62 416 LEU A CA 1
ATOM 3190 C C . LEU A 1 416 ? 14.359 13.883 -7.079 1.00 95.62 416 LEU A C 1
ATOM 3192 O O . LEU A 1 416 ? 13.371 14.393 -6.549 1.00 95.62 416 LEU A O 1
ATOM 3196 N N . ALA A 1 417 ? 14.631 14.038 -8.376 1.00 96.31 417 ALA A N 1
ATOM 3197 C CA . ALA A 1 417 ? 13.813 14.839 -9.282 1.00 96.31 417 ALA A CA 1
ATOM 3198 C C . ALA A 1 417 ? 12.408 14.238 -9.446 1.00 96.31 417 ALA A C 1
ATOM 3200 O O . ALA A 1 417 ? 11.407 14.910 -9.184 1.00 96.31 417 ALA A O 1
ATOM 3201 N N . SER A 1 418 ? 12.326 12.948 -9.781 1.00 96.12 418 SER A N 1
ATOM 3202 C CA . SER A 1 418 ? 11.060 12.228 -9.956 1.00 96.12 418 SER A CA 1
ATOM 3203 C C . SER A 1 418 ? 10.276 12.133 -8.646 1.00 96.12 418 SER A C 1
ATOM 3205 O O . SER A 1 418 ? 9.065 12.350 -8.630 1.00 96.12 418 SER A O 1
ATOM 3207 N N . GLY A 1 419 ? 10.952 11.881 -7.522 1.00 96.44 419 GLY A N 1
ATOM 3208 C CA . GLY A 1 419 ? 10.339 11.861 -6.194 1.00 96.44 419 GLY A CA 1
ATOM 3209 C C . GLY A 1 419 ? 9.786 13.226 -5.778 1.00 96.44 419 GLY A C 1
ATOM 3210 O O . GLY A 1 419 ? 8.673 13.304 -5.253 1.00 96.44 419 GLY A O 1
ATOM 3211 N N . THR A 1 420 ? 10.513 14.309 -6.070 1.00 96.75 420 THR A N 1
ATOM 3212 C CA . THR A 1 420 ? 10.052 15.686 -5.827 1.00 96.75 420 THR A CA 1
ATOM 3213 C C . THR A 1 420 ? 8.842 16.021 -6.693 1.00 96.75 420 THR A C 1
ATOM 3215 O O . THR A 1 420 ? 7.864 16.569 -6.184 1.00 96.75 420 THR A O 1
ATOM 3218 N N . LEU A 1 421 ? 8.858 15.636 -7.973 1.00 97.62 421 LEU A N 1
ATOM 3219 C CA . LEU A 1 421 ? 7.723 15.811 -8.877 1.00 97.62 421 LEU A CA 1
ATOM 3220 C C . LEU A 1 421 ? 6.489 15.036 -8.392 1.00 97.62 421 LEU A C 1
ATOM 3222 O O . LEU A 1 421 ? 5.403 15.606 -8.306 1.00 97.62 421 LEU A O 1
ATOM 3226 N N . CYS A 1 422 ? 6.652 13.775 -7.985 1.00 97.88 422 CYS A N 1
ATOM 3227 C CA . CYS A 1 422 ? 5.563 12.980 -7.414 1.00 97.88 422 CYS A CA 1
ATOM 3228 C C . CYS A 1 422 ? 4.996 13.625 -6.142 1.00 97.88 422 CYS A C 1
ATOM 3230 O O . CYS A 1 422 ? 3.778 13.692 -5.965 1.00 97.88 422 CYS A O 1
ATOM 3232 N N . TRP A 1 423 ? 5.864 14.135 -5.261 1.00 97.50 423 TRP A N 1
ATOM 3233 C CA . TRP A 1 423 ? 5.438 14.856 -4.063 1.00 97.50 423 TRP A CA 1
ATOM 3234 C C . TRP A 1 423 ? 4.667 16.138 -4.410 1.00 97.50 423 TRP A C 1
ATOM 3236 O O . TRP A 1 423 ? 3.623 16.398 -3.811 1.00 97.50 423 TRP A O 1
ATOM 3246 N N . ALA A 1 424 ? 5.131 16.908 -5.400 1.00 98.00 424 ALA A N 1
ATOM 3247 C CA . ALA A 1 424 ? 4.466 18.123 -5.865 1.00 98.00 424 ALA A CA 1
ATOM 3248 C C . ALA A 1 424 ? 3.082 17.825 -6.464 1.00 98.00 424 ALA A C 1
ATOM 3250 O O . ALA A 1 424 ? 2.109 18.498 -6.116 1.00 98.00 424 ALA A O 1
ATOM 3251 N N . ILE A 1 425 ? 2.968 16.773 -7.284 1.00 97.44 425 ILE A N 1
ATOM 3252 C CA . ILE A 1 425 ? 1.688 16.281 -7.814 1.00 97.44 425 ILE A CA 1
ATOM 3253 C C . ILE A 1 425 ? 0.759 15.883 -6.665 1.00 97.44 425 ILE A C 1
ATOM 3255 O O . ILE A 1 425 ? -0.393 16.305 -6.647 1.00 97.44 425 ILE A O 1
ATOM 3259 N N . GLY A 1 426 ? 1.256 15.140 -5.671 1.00 97.12 426 GLY A N 1
ATOM 3260 C CA . GLY A 1 426 ? 0.452 14.737 -4.515 1.00 97.12 426 GLY A CA 1
ATOM 3261 C C . GLY A 1 426 ? 0.004 15.908 -3.632 1.00 97.12 426 GLY A C 1
ATOM 3262 O O . GLY A 1 426 ? -1.106 15.923 -3.100 1.00 97.12 426 GLY A O 1
ATOM 3263 N N . TRP A 1 427 ? 0.838 16.936 -3.492 1.00 97.06 427 TRP A N 1
ATOM 3264 C CA . TRP A 1 427 ? 0.455 18.174 -2.818 1.00 97.06 427 TRP A CA 1
ATOM 3265 C C . TRP A 1 427 ? -0.622 18.941 -3.598 1.00 97.06 427 TRP A C 1
ATOM 3267 O O . TRP A 1 427 ? -1.569 19.466 -2.996 1.00 97.06 427 TRP A O 1
ATOM 3277 N N . LEU A 1 428 ? -0.499 18.996 -4.926 1.00 97.56 428 LEU A N 1
ATOM 3278 C CA . LEU A 1 428 ? -1.442 19.684 -5.801 1.00 97.56 428 LEU A CA 1
ATOM 3279 C C . LEU A 1 428 ? -2.792 18.956 -5.839 1.00 97.56 428 LEU A C 1
ATOM 3281 O O . LEU A 1 428 ? -3.828 19.589 -5.624 1.00 97.56 428 LEU A O 1
ATOM 3285 N N . SER A 1 429 ? -2.790 17.630 -6.004 1.00 96.81 429 SER A N 1
ATOM 3286 C CA . SER A 1 429 ? -4.001 16.799 -5.968 1.00 96.81 429 SER A CA 1
ATOM 3287 C C . SER A 1 429 ? -4.738 16.953 -4.644 1.00 96.81 429 SER A C 1
ATOM 3289 O O . SER A 1 429 ? -5.966 17.082 -4.620 1.00 96.81 429 SER A O 1
ATOM 3291 N N . TRP A 1 430 ? -3.997 17.044 -3.534 1.00 94.81 430 TRP A N 1
ATOM 3292 C CA . TRP A 1 430 ? -4.602 17.229 -2.227 1.00 94.81 430 TRP A CA 1
ATOM 3293 C C . TRP A 1 430 ? -5.371 18.546 -2.139 1.00 94.81 430 TRP A C 1
ATOM 3295 O O . TRP A 1 430 ? -6.462 18.600 -1.564 1.00 94.81 430 TRP A O 1
ATOM 3305 N N . ARG A 1 431 ? -4.807 19.623 -2.693 1.00 95.69 431 ARG A N 1
ATOM 3306 C CA . ARG A 1 431 ? -5.425 20.953 -2.675 1.00 95.69 431 ARG A CA 1
ATOM 3307 C C . ARG A 1 431 ? -6.617 21.053 -3.621 1.00 95.69 431 ARG A C 1
ATOM 3309 O O . ARG A 1 431 ? -7.618 21.644 -3.223 1.00 95.69 431 ARG A O 1
ATOM 3316 N N . LEU A 1 432 ? -6.500 20.492 -4.823 1.00 96.50 432 LEU A N 1
ATOM 3317 C CA . LEU A 1 432 ? -7.480 20.670 -5.896 1.00 96.50 432 LEU A CA 1
ATOM 3318 C C . LEU A 1 432 ? -8.614 19.641 -5.875 1.00 96.50 432 LEU A C 1
ATOM 3320 O O . LEU A 1 432 ? -9.725 19.965 -6.276 1.00 96.50 432 LEU A O 1
ATOM 3324 N N . ILE A 1 433 ? -8.357 18.419 -5.403 1.00 95.81 433 ILE A N 1
ATOM 3325 C CA . ILE A 1 433 ? -9.293 17.294 -5.542 1.00 95.81 433 ILE A CA 1
ATOM 3326 C C . ILE A 1 433 ? -9.675 16.741 -4.171 1.00 95.81 433 ILE A C 1
ATOM 3328 O O . ILE A 1 433 ? -10.838 16.793 -3.771 1.00 95.81 433 ILE A O 1
ATOM 3332 N N . GLU A 1 434 ? -8.700 16.244 -3.409 1.00 93.88 434 GLU A N 1
ATOM 3333 C CA . GLU A 1 434 ? -8.984 15.451 -2.205 1.00 93.88 434 GLU A CA 1
ATOM 3334 C C . GLU A 1 434 ? -9.603 16.304 -1.087 1.00 93.88 434 GLU A C 1
ATOM 3336 O O . GLU A 1 434 ? -10.588 15.905 -0.463 1.00 93.88 434 GLU A O 1
ATOM 3341 N N . ARG A 1 435 ? -9.060 17.501 -0.821 1.00 93.31 435 ARG A N 1
ATOM 3342 C CA . ARG A 1 435 ? -9.589 18.394 0.220 1.00 93.31 435 ARG A CA 1
ATOM 3343 C C . ARG A 1 435 ? -11.000 18.908 -0.116 1.00 93.31 435 ARG A C 1
ATOM 3345 O O . ARG A 1 435 ? -11.839 18.850 0.789 1.00 93.31 435 ARG A O 1
ATOM 3352 N N . PRO A 1 436 ? -11.302 19.380 -1.343 1.00 93.88 436 PRO A N 1
ATOM 3353 C CA . PRO A 1 436 ? -12.670 19.718 -1.739 1.00 93.88 436 PRO A CA 1
ATOM 3354 C C . PRO A 1 436 ? -13.632 18.531 -1.646 1.00 93.88 436 PRO A C 1
ATOM 3356 O O . PRO A 1 436 ? -14.696 18.666 -1.041 1.00 93.88 436 PRO A O 1
ATOM 3359 N N . ALA A 1 437 ? -13.242 17.351 -2.138 1.00 93.25 437 ALA A N 1
ATOM 3360 C CA . ALA A 1 437 ? -14.076 16.153 -2.059 1.00 93.25 437 ALA A CA 1
ATOM 3361 C C . ALA A 1 437 ? -14.400 15.773 -0.606 1.00 93.25 437 ALA A C 1
ATOM 3363 O O . ALA A 1 437 ? -15.556 15.542 -0.253 1.00 93.25 437 ALA A O 1
ATOM 3364 N N . LEU A 1 438 ? -13.409 15.808 0.289 1.00 90.19 438 LEU A N 1
ATOM 3365 C CA . LEU A 1 438 ? -13.623 15.564 1.716 1.00 90.19 438 LEU A CA 1
ATOM 3366 C C . LEU A 1 438 ? -14.535 16.605 2.376 1.00 90.19 438 LEU A C 1
ATOM 3368 O O . LEU A 1 438 ? -15.232 16.267 3.334 1.00 90.19 438 LEU A O 1
ATOM 3372 N N . ALA A 1 439 ? -14.562 17.851 1.897 1.00 90.44 439 ALA A N 1
ATOM 3373 C CA . ALA A 1 439 ? -15.465 18.874 2.421 1.00 90.44 439 ALA A CA 1
ATOM 3374 C C . ALA A 1 439 ? -16.942 18.542 2.138 1.00 90.44 439 ALA A C 1
ATOM 3376 O O . ALA A 1 439 ? -17.812 18.892 2.941 1.00 90.44 439 ALA A O 1
ATOM 3377 N N . LEU A 1 440 ? -17.227 17.788 1.068 1.00 90.44 440 LEU A N 1
ATOM 3378 C CA . LEU A 1 440 ? -18.582 17.356 0.715 1.00 90.44 440 LEU A CA 1
ATOM 3379 C C . LEU A 1 440 ? -19.188 16.384 1.729 1.00 90.44 440 LEU A C 1
ATOM 3381 O O . LEU A 1 440 ? -20.412 16.272 1.782 1.00 90.44 440 LEU A O 1
ATOM 3385 N N . ARG A 1 441 ? -18.377 15.753 2.596 1.00 87.44 441 ARG A N 1
ATOM 3386 C CA . ARG A 1 441 ? -18.858 14.813 3.625 1.00 87.44 441 ARG A CA 1
ATOM 3387 C C . ARG A 1 441 ? -19.966 15.405 4.499 1.00 87.44 441 ARG A C 1
ATOM 3389 O O . ARG A 1 441 ? -20.855 14.686 4.931 1.00 87.44 441 ARG A O 1
ATOM 3396 N N . ARG A 1 442 ? -19.956 16.724 4.727 1.00 85.69 442 ARG A N 1
ATOM 3397 C CA . ARG A 1 442 ? -20.958 17.417 5.555 1.00 85.69 442 ARG A CA 1
ATOM 3398 C C . ARG A 1 442 ? -22.405 17.228 5.075 1.00 85.69 442 ARG A C 1
ATOM 3400 O O . ARG A 1 442 ? -23.307 17.361 5.889 1.00 85.69 442 ARG A O 1
ATOM 3407 N N . HIS A 1 443 ? -22.616 16.924 3.792 1.00 85.75 443 HIS A N 1
ATOM 3408 C CA . HIS A 1 443 ? -23.950 16.746 3.206 1.00 85.75 443 HIS A CA 1
ATOM 3409 C C . HIS A 1 443 ? -24.486 15.312 3.345 1.00 85.75 443 HIS A C 1
ATOM 3411 O O . HIS A 1 443 ? -25.689 15.102 3.274 1.00 85.75 443 HIS A O 1
ATOM 3417 N N . TRP A 1 444 ? -23.602 14.333 3.558 1.00 83.06 444 TRP A N 1
ATOM 3418 C CA . TRP A 1 444 ? -23.929 12.901 3.504 1.00 83.06 444 TRP A CA 1
ATOM 3419 C C . TRP A 1 444 ? -23.794 12.193 4.858 1.00 83.06 444 TRP A C 1
ATOM 3421 O O . TRP A 1 444 ? -24.304 11.087 5.041 1.00 83.06 444 TRP A O 1
ATOM 3431 N N . LEU A 1 445 ? -23.074 12.806 5.802 1.00 84.75 445 LEU A N 1
ATOM 3432 C CA . LEU A 1 445 ? -22.847 12.234 7.123 1.00 84.75 445 LEU A CA 1
ATOM 3433 C C . LEU A 1 445 ? -24.082 12.341 8.011 1.00 84.75 445 LEU A C 1
ATOM 3435 O O . LEU A 1 445 ? -24.781 13.354 8.033 1.00 84.75 445 LEU A O 1
ATOM 3439 N N . SER A 1 446 ? -24.301 11.290 8.797 1.00 78.06 446 SER A N 1
ATOM 3440 C CA . SER A 1 446 ? -25.334 11.275 9.826 1.00 78.06 446 SER A CA 1
ATOM 3441 C C . SER A 1 446 ? -25.067 12.391 10.835 1.00 78.06 446 SER A C 1
ATOM 3443 O O . SER A 1 446 ? -23.954 12.523 11.353 1.00 78.06 446 SER A O 1
ATOM 3445 N N . ARG A 1 447 ? -26.084 13.208 11.139 1.00 70.44 447 ARG A N 1
ATOM 3446 C CA . ARG A 1 447 ? -25.979 14.149 12.257 1.00 70.44 447 ARG A CA 1
ATOM 3447 C C . ARG A 1 447 ? -25.837 13.331 13.542 1.00 70.44 447 ARG A C 1
ATOM 3449 O O . ARG A 1 447 ? -26.639 12.414 13.741 1.00 70.44 447 ARG A O 1
ATOM 3456 N N . PRO A 1 448 ? -24.845 13.617 14.403 1.00 58.19 448 PRO A N 1
ATOM 3457 C CA . PRO A 1 448 ? -24.808 12.989 15.712 1.00 58.19 448 PRO A CA 1
ATOM 3458 C C . PRO A 1 448 ? -26.141 13.281 16.407 1.00 58.19 448 PRO A C 1
ATOM 3460 O O . PRO A 1 448 ? -26.610 14.421 16.382 1.00 58.19 448 PRO A O 1
ATOM 3463 N N . ALA A 1 449 ? -26.771 12.244 16.967 1.00 49.69 449 ALA A N 1
ATOM 3464 C CA . ALA A 1 449 ? -27.970 12.430 17.773 1.00 49.69 449 ALA A CA 1
ATOM 3465 C C . ALA A 1 449 ? -27.657 13.493 18.840 1.00 49.69 449 ALA A C 1
ATOM 3467 O O . ALA A 1 449 ? -26.567 13.426 19.425 1.00 49.69 449 ALA A O 1
ATOM 3468 N N . PRO A 1 450 ? -28.541 14.485 19.065 1.00 40.16 450 PRO A N 1
ATOM 3469 C CA . PRO A 1 450 ? -28.334 15.454 20.129 1.00 40.16 450 PRO A CA 1
ATOM 3470 C C . PRO A 1 450 ? -28.080 14.660 21.403 1.00 40.16 450 PRO A C 1
ATOM 3472 O O . PRO A 1 450 ? -28.873 13.788 21.762 1.00 40.16 450 PRO A O 1
ATOM 3475 N N . SER A 1 451 ? -26.923 14.880 22.029 1.00 40.34 451 SER A N 1
ATOM 3476 C CA . SER A 1 451 ? -26.615 14.230 23.289 1.00 40.34 451 SER A CA 1
ATOM 3477 C C . SER A 1 451 ? -27.722 14.627 24.252 1.00 40.34 451 SER A C 1
ATOM 3479 O O . SER A 1 451 ? -27.794 15.794 24.641 1.00 40.34 451 SER A O 1
ATOM 3481 N N . THR A 1 452 ? -28.579 13.687 24.637 1.00 38.34 452 THR A N 1
ATOM 3482 C CA . THR A 1 452 ? -29.351 13.783 25.869 1.00 38.34 452 THR A CA 1
ATOM 3483 C C . THR A 1 452 ? -28.318 13.781 26.987 1.00 38.34 452 THR A C 1
ATOM 3485 O O . THR A 1 452 ? -27.983 12.751 27.567 1.00 38.34 452 THR A O 1
ATOM 3488 N N . GLN A 1 453 ? -27.719 14.946 27.235 1.00 36.81 453 GLN A N 1
ATOM 3489 C CA . GLN A 1 453 ? -27.155 15.245 28.531 1.00 36.81 453 GLN A CA 1
ATOM 3490 C C . GLN A 1 453 ? -28.348 15.134 29.470 1.00 36.81 453 GLN A C 1
ATOM 3492 O O . GLN A 1 453 ? -29.196 16.023 29.513 1.00 36.81 453 GLN A O 1
ATOM 3497 N N . ALA A 1 454 ? -28.470 13.989 30.143 1.00 39.84 454 ALA A N 1
ATOM 3498 C CA . ALA A 1 454 ? -29.265 13.940 31.351 1.00 39.84 454 ALA A CA 1
ATOM 3499 C C . ALA A 1 454 ? -28.771 15.118 32.208 1.00 39.84 454 ALA A C 1
ATOM 3501 O O . ALA A 1 454 ? -27.547 15.261 32.343 1.00 39.84 454 ALA A O 1
ATOM 3502 N N . PRO A 1 455 ? -29.665 16.004 32.684 1.00 38.97 455 PRO A N 1
ATOM 3503 C CA . PRO A 1 455 ? -29.259 17.101 33.546 1.00 38.97 455 PRO A CA 1
ATOM 3504 C C . PRO A 1 455 ? -28.378 16.519 34.646 1.00 38.97 455 PRO A C 1
ATOM 3506 O O . PRO A 1 455 ? -28.698 15.465 35.203 1.00 38.97 455 PRO A O 1
ATOM 3509 N N . ALA A 1 456 ? -27.223 17.151 34.868 1.00 39.28 456 ALA A N 1
ATOM 3510 C CA . ALA A 1 456 ? -26.309 16.742 35.921 1.00 39.28 456 ALA A CA 1
ATOM 3511 C C . ALA A 1 456 ? -27.133 16.522 37.200 1.00 39.28 456 ALA A C 1
ATOM 3513 O O . ALA A 1 456 ? -27.982 17.373 37.491 1.00 39.28 456 ALA A O 1
ATOM 3514 N N . PRO A 1 457 ? -26.951 15.401 37.926 1.00 45.22 457 PRO A N 1
ATOM 3515 C CA . PRO A 1 457 ? -27.618 15.239 39.207 1.00 45.22 457 PRO A CA 1
ATOM 3516 C C . PRO A 1 457 ? -27.309 16.492 40.021 1.00 45.22 457 PRO A C 1
ATOM 3518 O O . PRO A 1 457 ? -26.139 16.862 40.158 1.00 45.22 457 PRO A O 1
ATOM 3521 N N . ALA A 1 458 ? -28.367 17.194 40.435 1.00 42.84 458 ALA A N 1
ATOM 3522 C CA . ALA A 1 458 ? -28.250 18.402 41.230 1.00 42.84 458 ALA A CA 1
ATOM 3523 C C . ALA A 1 458 ? -27.276 18.104 42.370 1.00 42.84 458 ALA A C 1
ATOM 3525 O O . ALA A 1 458 ? -27.413 17.081 43.048 1.00 42.84 458 ALA A O 1
ATOM 3526 N N . ALA A 1 459 ? -26.248 18.944 42.511 1.00 42.69 459 ALA A N 1
ATOM 3527 C CA . ALA A 1 459 ? -25.307 18.805 43.607 1.00 42.69 459 ALA A CA 1
ATOM 3528 C C . ALA A 1 459 ? -26.124 18.727 44.909 1.00 42.69 459 ALA A C 1
ATOM 3530 O O . ALA A 1 459 ? -27.017 19.563 45.090 1.00 42.69 459 ALA A O 1
ATOM 3531 N N . PRO A 1 460 ? -25.883 17.728 45.778 1.00 51.62 460 PRO A N 1
ATOM 3532 C CA . PRO A 1 460 ? -26.557 17.691 47.064 1.00 51.62 460 PRO A CA 1
ATOM 3533 C C . PRO A 1 460 ? -26.290 19.021 47.787 1.00 51.62 460 PRO A C 1
ATOM 3535 O O . PRO A 1 460 ? -25.191 19.572 47.634 1.00 51.62 460 PRO A O 1
ATOM 3538 N N . PRO A 1 461 ? -27.275 19.568 48.523 1.00 42.38 461 PRO A N 1
ATOM 3539 C CA . PRO A 1 461 ? -27.081 20.801 49.268 1.00 42.38 461 PRO A CA 1
ATOM 3540 C C . PRO A 1 461 ? -25.830 20.655 50.134 1.00 42.38 461 PRO A C 1
ATOM 3542 O O . PRO A 1 461 ? -25.660 19.654 50.828 1.00 42.38 461 PRO A O 1
ATOM 3545 N N . LEU A 1 462 ? -24.919 21.623 50.046 1.00 43.00 462 LEU A N 1
ATOM 3546 C CA . LEU A 1 462 ? -23.773 21.676 50.940 1.00 43.00 462 LEU A CA 1
ATOM 3547 C C . LEU A 1 462 ? -24.304 21.910 52.354 1.00 43.00 462 LEU A C 1
ATOM 3549 O O . LEU A 1 462 ? -24.668 23.034 52.696 1.00 43.00 462 LEU A O 1
ATOM 3553 N N . ASP A 1 463 ? -24.333 20.859 53.171 1.00 41.06 463 ASP A N 1
ATOM 3554 C CA . ASP A 1 463 ? -24.551 20.999 54.604 1.00 41.06 463 ASP A CA 1
ATOM 3555 C C . ASP A 1 463 ? -23.503 21.965 55.167 1.00 41.06 463 ASP A C 1
ATOM 3557 O O . ASP A 1 463 ? -22.288 21.737 55.098 1.00 41.06 463 ASP A O 1
ATOM 3561 N N . HIS A 1 464 ? -23.988 23.057 55.757 1.00 46.12 464 HIS A N 1
ATOM 3562 C CA . HIS A 1 464 ? -23.200 24.149 56.333 1.00 46.12 464 HIS A CA 1
ATOM 3563 C C . HIS A 1 464 ? -22.247 23.722 57.475 1.00 46.12 464 HIS A C 1
ATOM 3565 O O . HIS A 1 464 ? -21.504 24.554 58.000 1.00 46.12 464 HIS A O 1
ATOM 3571 N N . ALA A 1 465 ? -22.183 22.435 57.825 1.00 46.62 465 ALA A N 1
ATOM 3572 C CA . ALA A 1 465 ? -21.370 21.900 58.913 1.00 46.62 465 ALA A CA 1
ATOM 3573 C C . ALA A 1 465 ? -19.882 21.664 58.565 1.00 46.62 465 ALA A C 1
ATOM 3575 O O . ALA A 1 465 ? -19.047 21.600 59.466 1.00 46.62 465 ALA A O 1
ATOM 3576 N N . THR A 1 466 ? -19.485 21.587 57.288 1.00 43.84 466 THR A N 1
ATOM 3577 C CA . THR A 1 466 ? -18.077 21.287 56.920 1.00 43.84 466 THR A CA 1
ATOM 3578 C C . THR A 1 466 ? -17.180 22.519 56.740 1.00 43.84 466 THR A C 1
ATOM 3580 O O . THR A 1 466 ? -15.957 22.388 56.663 1.00 43.84 466 THR A O 1
ATOM 3583 N N . SER A 1 467 ? -17.736 23.738 56.779 1.00 40.06 467 SER A N 1
ATOM 3584 C CA . SER A 1 467 ? -16.946 24.979 56.658 1.00 40.06 467 SER A CA 1
ATOM 3585 C C . SER A 1 467 ? -16.244 25.424 57.956 1.00 40.06 467 SER A C 1
ATOM 3587 O O . SER A 1 467 ? -15.398 26.325 57.919 1.00 40.06 467 SER A O 1
ATOM 3589 N N . ALA A 1 468 ? -16.558 24.794 59.096 1.00 43.53 468 ALA A N 1
ATOM 3590 C CA . ALA A 1 468 ? -15.949 25.100 60.394 1.00 43.53 468 ALA A CA 1
ATOM 3591 C C . ALA A 1 468 ? -14.619 24.351 60.614 1.00 43.53 468 ALA A C 1
ATOM 3593 O O . ALA A 1 468 ? -13.658 24.916 61.136 1.00 43.53 468 ALA A O 1
ATOM 3594 N N . VAL A 1 469 ? -14.505 23.111 60.123 1.00 46.53 469 VAL A N 1
ATOM 3595 C CA . VAL A 1 469 ? -13.299 22.281 60.312 1.00 46.53 469 VAL A CA 1
ATOM 3596 C C . VAL A 1 469 ? -12.140 22.736 59.411 1.00 46.53 469 VAL A C 1
ATOM 3598 O O . VAL A 1 469 ? -10.975 22.677 59.810 1.00 46.53 469 VAL A O 1
ATOM 3601 N N . ALA A 1 470 ? -12.441 23.264 58.220 1.00 41.22 470 ALA A N 1
ATOM 3602 C CA . ALA A 1 470 ? -11.427 23.788 57.302 1.00 41.22 470 ALA A CA 1
ATOM 3603 C C . ALA A 1 470 ? -10.828 25.131 57.767 1.00 41.22 470 ALA A C 1
ATOM 3605 O O . ALA A 1 470 ? -9.644 25.380 57.541 1.00 41.22 470 ALA A O 1
ATOM 3606 N N . ARG A 1 471 ? -11.608 25.969 58.470 1.00 42.22 471 ARG A N 1
ATOM 3607 C CA . ARG A 1 471 ? -11.123 27.241 59.035 1.00 42.22 471 ARG A CA 1
ATOM 3608 C C . ARG A 1 471 ? -10.272 27.041 60.294 1.00 42.22 471 ARG A C 1
ATOM 3610 O O . ARG A 1 471 ? -9.234 27.682 60.415 1.00 42.22 471 ARG A O 1
ATOM 3617 N N . GLY A 1 472 ? -10.600 26.064 61.146 1.00 42.50 472 GLY A N 1
ATOM 3618 C CA . GLY A 1 472 ? -9.800 25.751 62.342 1.00 42.50 472 GLY A CA 1
ATOM 3619 C C . GLY A 1 472 ? -8.391 25.201 62.055 1.00 42.50 472 GLY A C 1
ATOM 3620 O O . GLY A 1 472 ? -7.459 25.450 62.817 1.00 42.50 472 GLY A O 1
ATOM 3621 N N . ARG A 1 473 ? -8.189 24.492 60.932 1.00 42.59 473 ARG A N 1
ATOM 3622 C CA . ARG A 1 473 ? -6.864 23.952 60.555 1.00 42.59 473 ARG A CA 1
ATOM 3623 C C . ARG A 1 473 ? -5.931 24.985 59.911 1.00 42.59 473 ARG A C 1
ATOM 3625 O O . ARG A 1 473 ? -4.716 24.825 60.001 1.00 42.59 473 ARG A O 1
ATOM 3632 N N . ALA A 1 474 ? -6.468 26.043 59.302 1.00 44.25 474 ALA A N 1
ATOM 3633 C CA . ALA A 1 474 ? -5.662 27.099 58.685 1.00 44.25 474 ALA A CA 1
ATOM 3634 C C . ALA A 1 474 ? -5.042 28.054 59.728 1.00 44.25 474 ALA A C 1
ATOM 3636 O O . ALA A 1 474 ? -3.906 28.497 59.550 1.00 44.25 474 ALA A O 1
ATOM 3637 N N . ASP A 1 475 ? -5.735 28.297 60.846 1.00 44.38 475 ASP A N 1
ATOM 3638 C CA . ASP A 1 475 ? -5.237 29.151 61.936 1.00 44.38 475 ASP A CA 1
ATOM 3639 C C . ASP A 1 475 ? -4.198 28.455 62.831 1.00 44.38 475 ASP A C 1
ATOM 3641 O O . ASP A 1 475 ? -3.270 29.100 63.326 1.00 44.38 475 ASP A O 1
ATOM 3645 N N . ALA A 1 476 ? -4.266 27.127 62.977 1.00 46.16 476 ALA A N 1
ATOM 3646 C CA . ALA A 1 476 ? -3.254 26.356 63.707 1.00 46.16 476 ALA A CA 1
ATOM 3647 C C . ALA A 1 476 ? -1.898 26.295 62.970 1.00 46.16 476 ALA A C 1
ATOM 3649 O O . ALA A 1 476 ? -0.845 26.261 63.609 1.00 46.16 476 ALA A O 1
ATOM 3650 N N . ALA A 1 477 ? -1.909 26.335 61.632 1.00 45.41 477 ALA A N 1
ATOM 3651 C CA . ALA A 1 477 ? -0.698 26.306 60.809 1.00 45.41 477 ALA A CA 1
ATOM 3652 C C . ALA A 1 477 ? 0.039 27.659 60.750 1.00 45.41 477 ALA A C 1
ATOM 3654 O O . ALA A 1 477 ? 1.246 27.679 60.535 1.00 45.41 477 ALA A O 1
ATOM 3655 N N . ARG A 1 478 ? -0.645 28.791 60.990 1.00 46.38 478 ARG A N 1
ATOM 3656 C CA . ARG A 1 478 ? -0.000 30.121 61.063 1.00 46.38 478 ARG A CA 1
ATOM 3657 C C . ARG A 1 478 ? 0.670 30.415 62.408 1.00 46.38 478 ARG A C 1
ATOM 3659 O O . ARG A 1 478 ? 1.556 31.260 62.453 1.00 46.38 478 ARG A O 1
ATOM 3666 N N . ARG A 1 479 ? 0.290 29.720 63.489 1.00 47.88 479 ARG A N 1
ATOM 3667 C CA . ARG A 1 479 ? 0.873 29.913 64.835 1.00 47.88 479 ARG A CA 1
ATOM 3668 C C . ARG A 1 479 ? 2.148 29.102 65.099 1.00 47.88 479 ARG A C 1
ATOM 3670 O O . ARG A 1 479 ? 2.837 29.371 66.075 1.00 47.88 479 ARG A O 1
ATOM 3677 N N . ARG A 1 480 ? 2.492 28.134 64.245 1.00 48.47 480 ARG A N 1
ATOM 3678 C CA . ARG A 1 480 ? 3.756 27.379 64.312 1.00 48.47 480 ARG A CA 1
ATOM 3679 C C . ARG A 1 480 ? 4.573 27.736 63.077 1.00 48.47 480 ARG A C 1
ATOM 3681 O O . ARG A 1 480 ? 4.246 27.265 61.997 1.00 48.47 480 ARG A O 1
ATOM 3688 N N . GLY A 1 481 ? 5.565 28.614 63.225 1.00 41.22 481 GLY A N 1
ATOM 3689 C CA . GLY A 1 481 ? 6.313 29.267 62.140 1.00 41.22 481 GLY A CA 1
ATOM 3690 C C . GLY A 1 481 ? 7.045 28.340 61.160 1.00 41.22 481 GLY A C 1
ATOM 3691 O O . GLY A 1 481 ? 8.270 28.309 61.129 1.00 41.22 481 GLY A O 1
ATOM 3692 N N . PHE A 1 482 ? 6.308 27.634 60.306 1.00 38.28 482 PHE A N 1
ATOM 3693 C CA . PHE A 1 482 ? 6.840 26.886 59.174 1.00 38.28 482 PHE A CA 1
ATOM 3694 C C . PHE A 1 482 ? 6.808 27.767 57.919 1.00 38.28 482 PHE A C 1
ATOM 3696 O O . PHE A 1 482 ? 5.746 28.070 57.374 1.00 38.28 482 PHE A O 1
ATOM 3703 N N . ARG A 1 483 ? 7.987 28.181 57.439 1.00 37.53 483 ARG A N 1
ATOM 3704 C CA . ARG A 1 483 ? 8.147 28.758 56.096 1.00 37.53 483 ARG A CA 1
ATOM 3705 C C . ARG A 1 483 ? 7.937 27.654 55.055 1.00 37.53 483 ARG A C 1
ATOM 3707 O O . ARG A 1 483 ? 8.652 26.657 55.058 1.00 37.53 483 ARG A O 1
ATOM 3714 N N . ALA A 1 484 ? 6.976 27.845 54.155 1.00 37.84 484 ALA A N 1
ATOM 3715 C CA . ALA A 1 484 ? 6.821 27.011 52.964 1.00 37.84 484 ALA A CA 1
ATOM 3716 C C . ALA A 1 484 ? 7.898 27.366 51.912 1.00 37.84 484 ALA A C 1
ATOM 3718 O O . ALA A 1 484 ? 8.224 28.549 51.769 1.00 37.84 484 ALA A O 1
ATOM 3719 N N . PRO A 1 485 ? 8.445 26.391 51.161 1.00 33.50 485 PRO A N 1
ATOM 3720 C CA . PRO A 1 485 ? 9.428 26.661 50.117 1.00 33.50 485 PRO A CA 1
ATOM 3721 C C . PRO A 1 485 ? 8.786 27.323 48.886 1.00 33.50 485 PRO A C 1
ATOM 3723 O O . PRO A 1 485 ? 7.636 27.060 48.527 1.00 33.50 485 PRO A O 1
ATOM 3726 N N . ALA A 1 486 ? 9.562 28.204 48.254 1.00 32.78 486 ALA A N 1
ATOM 3727 C CA . ALA A 1 486 ? 9.173 29.044 47.128 1.00 32.78 486 ALA A CA 1
ATOM 3728 C C . ALA A 1 486 ? 8.771 28.236 45.878 1.00 32.78 486 ALA A C 1
ATOM 3730 O O . ALA A 1 486 ? 9.416 27.255 45.511 1.00 32.78 486 ALA A O 1
ATOM 3731 N N . ARG A 1 487 ? 7.718 28.691 45.187 1.00 33.19 487 ARG A N 1
ATOM 3732 C CA . ARG A 1 487 ? 7.343 28.222 43.844 1.00 33.19 487 ARG A CA 1
ATOM 3733 C C . ARG A 1 487 ? 8.161 28.970 42.784 1.00 33.19 487 ARG A C 1
ATOM 3735 O O . ARG A 1 487 ? 8.170 30.199 42.840 1.00 33.19 487 ARG A O 1
ATOM 3742 N N . PRO A 1 488 ? 8.748 28.300 41.775 1.00 29.72 488 PRO A N 1
ATOM 3743 C CA . PRO A 1 488 ? 9.263 28.987 40.602 1.00 29.72 488 PRO A CA 1
ATOM 3744 C C . PRO A 1 488 ? 8.135 29.367 39.636 1.00 29.72 488 PRO A C 1
ATOM 3746 O O . PRO A 1 488 ? 7.181 28.625 39.399 1.00 29.72 488 PRO A O 1
ATOM 3749 N N . SER A 1 489 ? 8.301 30.562 39.095 1.00 31.36 489 SER A N 1
ATOM 3750 C CA . SER A 1 489 ? 7.448 31.354 38.222 1.00 31.36 489 SER A CA 1
ATOM 3751 C C . SER A 1 489 ? 7.525 30.942 36.749 1.00 31.36 489 SER A C 1
ATOM 3753 O O . SER A 1 489 ? 8.590 31.044 36.150 1.00 31.36 489 SER A O 1
ATOM 3755 N N . TRP A 1 490 ? 6.390 30.574 36.147 1.00 27.77 490 TRP A N 1
ATOM 3756 C CA . TRP A 1 490 ? 6.030 30.906 34.757 1.00 27.77 490 TRP A CA 1
ATOM 3757 C C . TRP A 1 490 ? 4.561 30.520 34.510 1.00 27.77 490 TRP A C 1
ATOM 3759 O O . TRP A 1 490 ? 4.220 29.387 34.198 1.00 27.77 490 TRP A O 1
ATOM 3769 N N . ALA A 1 491 ? 3.650 31.469 34.698 1.00 28.34 491 ALA A N 1
ATOM 3770 C CA . ALA A 1 491 ? 2.265 31.347 34.248 1.00 28.34 491 ALA A CA 1
ATOM 3771 C C . ALA A 1 491 ? 1.677 32.750 34.096 1.00 28.34 491 ALA A C 1
ATOM 3773 O O . ALA A 1 491 ? 0.969 33.220 34.980 1.00 28.34 491 ALA A O 1
ATOM 3774 N N . ILE A 1 492 ? 1.990 33.432 32.992 1.00 32.69 492 ILE A N 1
ATOM 3775 C CA . ILE A 1 492 ? 1.249 34.621 32.561 1.00 32.69 492 ILE A CA 1
ATOM 3776 C C . ILE A 1 492 ? 1.185 34.612 31.030 1.00 32.69 492 ILE A C 1
ATOM 3778 O O . ILE A 1 492 ? 2.221 34.730 30.384 1.00 32.69 492 ILE A O 1
ATOM 3782 N N . LEU A 1 493 ? -0.022 34.422 30.478 1.00 30.44 493 LEU A N 1
ATOM 3783 C CA . LEU A 1 493 ? -0.679 35.223 29.419 1.00 30.44 493 LEU A CA 1
ATOM 3784 C C . LEU A 1 493 ? -1.856 34.445 28.767 1.00 30.44 493 LEU A C 1
ATOM 3786 O O . LEU A 1 493 ? -1.912 33.219 28.866 1.00 30.44 493 LEU A O 1
ATOM 3790 N N . PRO A 1 494 ? -2.881 35.140 28.224 1.00 34.81 494 PRO A N 1
ATOM 3791 C CA . PRO A 1 494 ? -4.267 34.914 28.622 1.00 34.81 494 PRO A CA 1
ATOM 3792 C C . PRO A 1 494 ? -5.202 34.437 27.496 1.00 34.81 494 PRO A C 1
ATOM 3794 O O . PRO A 1 494 ? -4.881 34.423 26.311 1.00 34.81 494 PRO A O 1
ATOM 3797 N N . ARG A 1 495 ? -6.414 34.058 27.921 1.00 32.47 495 ARG A N 1
ATOM 3798 C CA . ARG A 1 495 ? -7.571 33.667 27.102 1.00 32.47 495 ARG A CA 1
ATOM 3799 C C . ARG A 1 495 ? -7.982 34.767 26.115 1.00 32.47 495 ARG A C 1
ATOM 3801 O O . ARG A 1 495 ? -8.338 35.859 26.544 1.00 32.47 495 ARG A O 1
A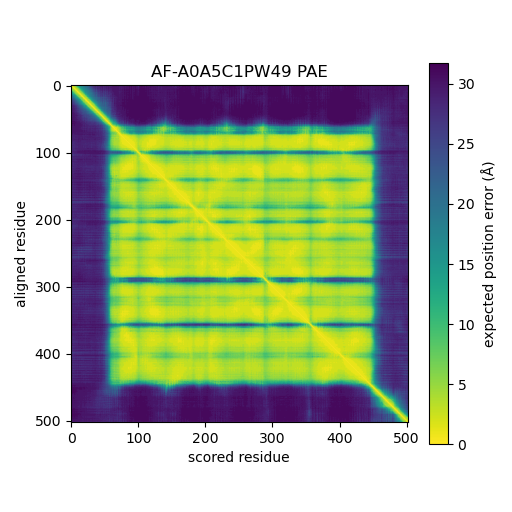TOM 3808 N N . ALA A 1 496 ? -8.102 34.420 24.835 1.00 29.11 496 ALA A N 1
ATOM 3809 C CA . ALA A 1 496 ? -8.875 35.185 23.859 1.00 29.11 496 ALA A CA 1
ATOM 3810 C C . ALA A 1 496 ? -10.238 34.507 23.620 1.00 29.11 496 ALA A C 1
ATOM 3812 O O . ALA A 1 496 ? -10.308 33.316 23.308 1.00 29.11 496 ALA A O 1
ATOM 3813 N N . ARG A 1 497 ? -11.325 35.270 23.779 1.00 31.55 497 ARG A N 1
ATOM 3814 C CA . ARG A 1 497 ? -12.664 34.965 23.247 1.00 31.55 497 ARG A CA 1
ATOM 3815 C C . ARG A 1 497 ? -12.949 35.892 22.050 1.00 31.55 497 ARG A C 1
ATOM 3817 O O . ARG A 1 497 ? -12.326 36.945 21.960 1.00 31.55 497 ARG A O 1
ATOM 3824 N N . PRO A 1 498 ? -13.854 35.500 21.135 1.00 38.47 498 PRO A N 1
ATOM 3825 C CA . PRO A 1 498 ? -13.997 36.105 19.813 1.00 38.47 498 PRO A CA 1
ATOM 3826 C C . PRO A 1 498 ? -14.957 37.303 19.818 1.00 38.47 498 PRO A C 1
ATOM 3828 O O . PRO A 1 498 ? -15.919 37.317 20.585 1.00 38.47 498 PRO A O 1
ATOM 3831 N N . ALA A 1 499 ? -14.751 38.248 18.899 1.00 33.81 499 ALA A N 1
ATOM 3832 C CA . ALA A 1 499 ? -15.706 39.309 18.588 1.00 33.81 499 ALA A CA 1
ATOM 3833 C C . ALA A 1 499 ? -16.173 39.208 17.127 1.00 33.81 499 ALA A C 1
ATOM 3835 O O . ALA A 1 499 ? -15.387 38.959 16.214 1.00 33.81 499 ALA A O 1
ATOM 3836 N N . ARG A 1 500 ? -17.490 39.359 16.959 1.00 31.59 500 ARG A N 1
ATOM 3837 C CA . ARG A 1 500 ? -18.246 39.478 15.709 1.00 31.59 500 ARG A CA 1
ATOM 3838 C C . ARG A 1 500 ? -18.212 40.924 15.182 1.00 31.59 500 ARG A C 1
ATOM 3840 O O . ARG A 1 500 ? -18.043 41.847 15.968 1.00 31.59 500 ARG A O 1
ATOM 3847 N N . SER A 1 501 ? -18.529 41.046 13.888 1.00 36.75 501 SER A N 1
ATOM 3848 C CA . SER A 1 501 ? -19.214 42.157 13.193 1.00 36.75 501 SER A CA 1
ATOM 3849 C C . SER A 1 501 ? -18.633 43.574 13.292 1.00 36.75 501 SER A C 1
ATOM 3851 O O . SER A 1 501 ? -18.883 44.277 14.269 1.00 36.75 501 SER A O 1
ATOM 3853 N N . ARG A 1 502 ? -18.050 44.048 12.190 1.00 38.38 502 ARG A N 1
ATOM 3854 C CA . ARG A 1 502 ? -18.712 44.936 11.218 1.00 38.38 502 ARG A CA 1
ATOM 3855 C C . ARG A 1 502 ? -18.121 44.695 9.837 1.00 38.38 502 ARG A C 1
ATOM 3857 O O . ARG A 1 502 ? -16.946 44.268 9.799 1.00 38.38 502 ARG A O 1
#

Sequence (502 aa):
MGRLAGVAAQPRPEAEDPVESCLRPLRRSRMRAARAGPISPHVTGCGSIDRVKPTALPSTSNAARRALADRPEHLPSLDGLRGLAIVLVLLHNLDVLAPAADRPLAVALLKETLYVGWIGVQLFFVLSGYLITRGLLASRGQPGWMRDFLVKRGLRILPLYWIALLLLTVALPMLGVTLPHPSHFSTAWLWLHLSNWTTPFEPGGGPLPHVWSLSVEEQFYLLWPLLLWRMGLRDVWLLCLVLIAASPLARLLMLNLGLPQEAVYTFTISRIDALAAGAALAVWDAGRALHGATRWRSAHLLRLAIALLLLTAAFSGGFRRLGDAAQIGGYTLLTLSCTGVIAWAVLVDCAHARGALQGGASRLLRGRVLASFGRYSYAIYLFHKPVHDLIGLPLLRQLTGSDSSADPAVAMLYLLASGTLCWAIGWLSWRLIERPALALRRHWLSRPAPSTQAPAPAAPPLDHATSAVARGRADAARRRGFRAPARPSWAILPRARPARSR

Nearest PDB structures (foldseek):
  7u6y-assembly1_E  TM=1.892E-01  e=6.768E+00  Cricetus cricetus

Mean predicted aligned error: 14.01 Å

Secondary structure (DSSP, 8-state):
-----------------------------------------------------------HHHHHHHHHHTS-S--HHHHHHHHHHHHHHHHHHT--BPP-TT--HHHHHHHHHHHHTTHHHHHHHHHHHHHHHHHHHHHTTSTTHHHHHHHHHHHHHHHHHHHHHHIIIIIHHHTT------TT--THHHHTT-GGG-TTTSTT--S-GGGHHHHHHHHHHHHHHHHHHH--HHHHHHHHHHHHHHHHHHHHHHHHTT--HHHHHH-HHHHHHHHHHHHHHHHHHHTTTTTT--HHHHHHHHHHHHHHHHHHHHHTTTT-TTSHHIIIIIHHHHHHHHHHHHHHHHHHHHHHTTT----HHHHHHT-HHHHHHHHHHHHHHHHHHHHIIIIIHHHHHHHHSSSSBS-HHHHHHHHHHHHHHHHHHHHHHIIIIIHHHHHGGGGTSPPPPP---PPPPPPPP--TTTHHHHHHHHHHHHTTT-PPPPPPP-------------

Solvent-accessible surface area (backbone atoms only — not comparable to full-atom values): 28991 Å² total; per-residue (Å²): 141,78,90,82,88,89,88,88,83,90,87,90,86,89,84,84,89,85,87,83,87,82,91,82,86,89,83,89,86,82,88,79,87,86,87,88,82,87,90,85,88,88,83,89,86,87,74,84,81,72,76,77,68,80,77,72,69,81,50,70,58,60,56,31,22,53,50,45,65,78,41,74,94,70,57,58,38,56,32,9,50,39,12,50,20,44,51,26,36,48,41,34,74,54,64,32,61,49,92,68,93,90,56,60,67,72,58,52,52,48,51,53,54,27,60,46,12,56,54,17,57,54,43,46,37,21,50,47,19,21,58,52,41,39,51,49,50,53,38,52,90,46,80,57,35,65,60,40,48,50,52,58,49,44,34,60,44,51,63,62,51,52,53,49,47,46,42,60,72,45,55,33,42,77,73,73,46,70,64,78,52,56,94,82,54,65,68,62,33,61,80,70,47,41,46,25,68,33,48,88,82,37,73,89,42,51,67,61,66,75,51,18,60,56,17,44,49,52,54,45,64,65,49,47,59,64,54,55,70,79,43,54,72,66,54,50,41,51,50,20,54,48,40,43,60,45,13,34,53,50,33,45,50,42,52,74,71,66,50,58,58,71,35,54,67,42,25,50,68,47,46,42,25,24,27,23,46,12,28,33,51,26,47,43,51,29,68,52,70,62,57,83,64,43,76,64,58,33,52,50,32,40,52,50,16,50,50,31,42,53,50,20,29,66,63,11,73,65,56,37,70,73,41,68,50,16,50,30,52,22,52,56,36,39,34,53,14,45,39,23,45,51,52,21,39,54,39,50,48,59,28,38,78,70,78,41,80,86,55,74,74,58,54,54,26,54,27,71,68,35,30,50,41,22,74,26,26,68,49,27,63,68,42,43,59,60,45,37,64,74,48,45,42,58,52,41,27,73,76,69,75,32,83,50,34,87,48,66,67,59,31,49,51,50,39,53,52,52,50,50,50,29,50,50,49,12,56,48,45,38,66,72,45,37,50,56,41,49,59,54,45,77,80,73,47,66,76,77,73,80,77,80,70,69,76,72,78,75,76,74,80,81,67,81,74,62,68,58,64,62,54,59,57,56,59,59,56,67,74,49,90,71,83,78,85,85,81,85,89,87,88,86,87,83,90,83,83,90,84,82,89,132

InterPro domains:
  IPR002656 Acyltransferase 3 domain [PF01757] (76-426)
  IPR050879 Acyltransferase 3 [PTHR23028] (76-439)

Radius of gyration: 32.89 Å; Cα contacts (8 Å, |Δi|>4): 543; chains: 1; bounding box: 91×101×108 Å

pLDDT: mean 78.46, std 24.54, range [25.64, 98.69]